Protein AF-A0A2G5T973-F1 (afdb_monomer_lite)

Organism: NCBI:txid1611254

pLDDT: mean 71.09, std 17.94, range [23.23, 93.38]

Sequence (529 aa):
MAFVRFLIMKNALNPNFEFLSKPRFSLKSILISFSCSSLLSSYYFARVKFVELPKKWIPAPYCGYSPNYSTPEFTFLKSDNFFSATSLFEIMVMFDGILKIVPAVLLPILAILLLRELKLAEDSRRKISVARATRNNSKDHTSKLVICMTISSIIAEGPTGVAVFIQGLATNHSGLLSIINDIISILLIFVTLNATTHFIICVGISKQYRNAVRKLLGYEKPTKAFRKIGTEKADPENWYRKTGSEKPDQNTGSGKTDPANWKLENSAPYGYLFTIFDFWTPAIADDARRCRTWFAFLMALLRYLILRSDLNPKLGDISKPKVVLKIMMVPFVISTCMSIFFWGRFIFVEGSLWFPPDGCTNYPSGYSQMTFISKVGYGLYYYSLPLRIFNLVDGILKLIPTLMFPLLTFLLIHELRRTKNSIKMSQGIKQEDSKGDHTTKLVVMMTISFMTAESPFGIIYFMEGVITEPPGFISIIQRSKFLFETFVIINATSHFLVCLLVSSPYRKAVKEMFCKAETQRKQTTVILL

Radius of gyration: 30.43 Å; chains: 1; bounding box: 91×68×93 Å

Foldseek 3Di:
DLVLLLQCLVCVVPPVSVCSVDVVVVVVVVVVVVVVVVVLVVLVVVQKDKDFDPDFDDDDPPQPDDPPDTHTDIDIDGDPDPSSDLLNVLVSLLVQLVVLQVLLVVLVVSLVSSVVSLVVVVVVVVVVDPDDPDDPPLSVLVNVLSVVLSVLSNQQRNQLSVLSNVLSVCVLPLVSNLVSVLSNVVSVVSVVVSVVCNVVSCLQRDPVSLVVLCVLLVDDDDDDDDDDDDDDDDDDDDDDDDDDDDDDDDDDDDDDDDPPPAPVQAHDAHDPSSVVVVLCVVLVVQLVVLLVLVVLLVVLVLLLLCLCCVVPVVSVVCPPPVNVVVVSVVSSVVSNVLSCVVSVQWDWDWDDWRDHDDPSPSDPPPDTDTHIDTDGHPQDDLPDPVVLVSLQVQLVSLVVSLVSLVVSLVSSLVSVVVVVVVCCVVPVDPDDPPLSVLLNVLSVVLSVLSNQLRVVLSVLSNCLSVDPDDVVVNVVSVVVNVVSVVSVVVSVVCVVVSCSNRPSVSSVVSSCVSVVVVVVVVVVVVVVD

Secondary structure (DSSP, 8-state):
-HHHHHHHHHTTT-GGGGGGGSHHHHHHHHHHHHHHHHHHHHHHHHTEEEEE-SS-B---TTS---TT--B--EEEEE-SSGGG-HHHHHHHHHHHHHHHHHHHHHHHHHHHHHHHHHHHHHHHHHHH-SS-----TTTHHHHHHHHHHHHHHHHHHHHHHHHHHHHHH-TT-HHHHHHHHHHHHHHHHHHHHHHHHHHHHHHHH-HHHHHHHHHHTT-----------------------------------------TTSSSS-SPPPPHHHHHHHHHHHHHHHHHHHHHHHHHHHHHHHHHHHHHHTT-HHHHGGGSHHHHHHHHHHHHHHHHHHHHHHHTTEEEEEEEEE---TT-TTS-TT--EEEEEEEE-TTS-TT-HHHHHHHHHHHHHHHHHHHHHHHHHHHHHHHHHHHHHHHHHHH-----THHHHHHHHHHHHHHHHHHHHHHHHHHHHHHHHH---SHHHHHHHHHHHHHHHHHHHHHHHHHHHHHHHH-HHHHHHHHHHHHHHHHHHHHHHHS--

InterPro domains:
  IPR017452 GPCR, rhodopsin-like, 7TM [PS50262] (1-202)
  IPR017452 GPCR, rhodopsin-like, 7TM [PS50262] (293-499)
  IPR019427 7TM GPCR, serpentine receptor class w (Srw) [PF10324] (1-218)
  IPR019427 7TM GPCR, serpentine receptor class w (Srw) [PF10324] (269-515)

Structure (mmCIF, N/CA/C/O backbone):
data_AF-A0A2G5T973-F1
#
_entry.id   AF-A0A2G5T973-F1
#
loop_
_atom_site.group_PDB
_atom_site.id
_atom_site.type_symbol
_atom_site.label_atom_id
_atom_site.label_alt_id
_atom_site.label_comp_id
_atom_site.label_asym_id
_atom_site.label_entity_id
_atom_site.label_seq_id
_atom_site.pdbx_PDB_ins_code
_atom_site.Cartn_x
_atom_site.Cartn_y
_atom_site.Cartn_z
_atom_site.occupancy
_atom_site.B_iso_or_equiv
_atom_site.auth_seq_id
_atom_site.auth_comp_id
_atom_site.auth_asym_id
_atom_site.auth_atom_id
_atom_site.pdbx_PDB_model_num
ATOM 1 N N . MET A 1 1 ? -20.006 -12.637 1.181 1.00 72.06 1 MET A N 1
ATOM 2 C CA . MET A 1 1 ? -20.766 -12.056 2.323 1.00 72.06 1 MET A CA 1
ATOM 3 C C . MET A 1 1 ? -22.192 -11.623 1.973 1.00 72.06 1 MET A C 1
ATOM 5 O O . MET A 1 1 ? -23.101 -12.025 2.691 1.00 72.06 1 MET A O 1
ATOM 9 N N . ALA A 1 2 ? -22.418 -10.818 0.924 1.00 72.00 2 ALA A N 1
ATOM 10 C CA . ALA A 1 2 ? -23.759 -10.327 0.561 1.00 72.00 2 ALA A CA 1
ATOM 11 C C . ALA A 1 2 ? -24.786 -11.459 0.349 1.00 72.00 2 ALA A C 1
ATOM 13 O O . ALA A 1 2 ? -25.870 -11.420 0.922 1.00 72.00 2 ALA A O 1
ATOM 14 N N . PHE A 1 3 ? -24.392 -12.517 -0.365 1.00 79.50 3 PHE A N 1
ATOM 15 C CA . PHE A 1 3 ? -25.224 -13.703 -0.590 1.00 79.50 3 PHE A CA 1
ATOM 16 C C . PHE A 1 3 ? -25.640 -14.411 0.710 1.00 79.50 3 PHE A C 1
ATOM 18 O O . PHE A 1 3 ? -26.813 -14.696 0.918 1.00 79.50 3 PHE A O 1
ATOM 25 N N . VAL A 1 4 ? -24.698 -14.611 1.639 1.00 78.12 4 VAL A N 1
ATOM 26 C CA . VAL A 1 4 ? -24.977 -15.210 2.956 1.00 78.12 4 VAL A CA 1
ATOM 27 C C . VAL A 1 4 ? -25.980 -14.360 3.742 1.00 78.12 4 VAL A C 1
ATOM 29 O O . VAL A 1 4 ? -26.907 -14.902 4.336 1.00 78.12 4 VAL A O 1
ATOM 32 N N . ARG A 1 5 ? -25.848 -13.024 3.710 1.00 72.94 5 ARG A N 1
ATOM 33 C CA . ARG A 1 5 ? -26.819 -12.124 4.357 1.00 72.94 5 ARG A CA 1
ATOM 34 C C . ARG A 1 5 ? -28.207 -12.227 3.734 1.00 72.94 5 ARG A C 1
ATOM 36 O O . ARG A 1 5 ? -29.185 -12.255 4.472 1.00 72.94 5 ARG A O 1
ATOM 43 N N . PHE A 1 6 ? -28.285 -12.299 2.409 1.00 76.56 6 PHE A N 1
ATOM 44 C CA . PHE A 1 6 ? -29.548 -12.493 1.705 1.00 76.56 6 PHE A CA 1
ATOM 45 C C . PHE A 1 6 ? -30.215 -13.819 2.100 1.00 76.56 6 PHE A C 1
ATOM 47 O O . PHE A 1 6 ? -31.383 -13.811 2.477 1.00 76.56 6 PHE A O 1
ATOM 54 N N . LEU A 1 7 ? -29.471 -14.932 2.111 1.00 79.06 7 LEU A N 1
ATOM 55 C CA . LEU A 1 7 ? -29.997 -16.241 2.517 1.00 79.06 7 LEU A CA 1
ATOM 56 C C . LEU A 1 7 ? -30.504 -16.254 3.962 1.00 79.06 7 LEU A C 1
ATOM 58 O O . LEU A 1 7 ? -31.593 -16.762 4.214 1.00 79.06 7 LEU A O 1
ATOM 62 N N . ILE A 1 8 ? -29.749 -15.666 4.895 1.00 77.62 8 ILE A N 1
ATOM 63 C CA . ILE A 1 8 ? -30.169 -15.550 6.301 1.00 77.62 8 ILE A CA 1
ATOM 64 C C . ILE A 1 8 ? -31.478 -14.761 6.410 1.00 77.62 8 ILE A C 1
ATOM 66 O O . ILE A 1 8 ? -32.351 -15.131 7.188 1.00 77.62 8 ILE A O 1
ATOM 70 N N . MET A 1 9 ? -31.626 -13.675 5.647 1.00 73.06 9 MET A N 1
ATOM 71 C CA . MET A 1 9 ? -32.834 -12.852 5.684 1.00 73.06 9 MET A CA 1
ATOM 72 C C . MET A 1 9 ? -34.043 -13.543 5.055 1.00 73.06 9 MET A C 1
ATOM 74 O O . MET A 1 9 ? -35.110 -13.553 5.663 1.00 73.06 9 MET A O 1
ATOM 78 N N . LYS A 1 10 ? -33.870 -14.137 3.871 1.00 78.00 10 LYS A N 1
ATOM 79 C CA . LYS A 1 10 ? -34.942 -14.827 3.146 1.00 78.00 10 LYS A CA 1
ATOM 80 C C . LYS A 1 10 ? -35.454 -16.049 3.913 1.00 78.00 10 LYS A C 1
ATOM 82 O O . LYS A 1 10 ? -36.650 -16.307 3.935 1.00 78.00 10 LYS A O 1
ATOM 87 N N . ASN A 1 11 ? -34.551 -16.775 4.572 1.00 81.69 11 ASN A N 1
ATOM 88 C CA . ASN A 1 11 ? -34.856 -18.022 5.273 1.00 81.69 11 ASN A CA 1
ATOM 89 C C . ASN A 1 11 ? -34.808 -17.870 6.799 1.00 81.69 11 ASN A C 1
ATOM 91 O O . ASN A 1 11 ? -34.518 -18.834 7.501 1.00 81.69 11 ASN A O 1
ATOM 95 N N . ALA A 1 12 ? -35.101 -16.678 7.329 1.00 71.19 12 ALA A N 1
ATOM 96 C CA . ALA A 1 12 ? -34.971 -16.380 8.758 1.00 71.19 12 ALA A CA 1
ATOM 97 C C . ALA A 1 12 ? -35.806 -17.296 9.679 1.00 71.19 12 ALA A C 1
ATOM 99 O O . ALA A 1 12 ? -35.484 -17.427 10.855 1.00 71.19 12 ALA A O 1
ATOM 100 N N . LEU A 1 13 ? -36.865 -17.922 9.152 1.00 73.50 13 LEU A N 1
ATOM 101 C CA . LEU A 1 13 ? -37.746 -18.847 9.876 1.00 73.50 13 LEU A CA 1
ATOM 102 C C . LEU A 1 13 ? -37.374 -20.327 9.688 1.00 73.50 13 LEU A C 1
ATOM 104 O O . LEU A 1 13 ? -38.008 -21.193 10.282 1.00 73.50 13 LEU A O 1
ATOM 108 N N . ASN A 1 14 ? -36.373 -20.633 8.859 1.00 78.00 14 ASN A N 1
ATOM 109 C CA . ASN A 1 14 ? -35.976 -22.004 8.565 1.00 78.00 14 ASN A CA 1
ATOM 110 C C . ASN A 1 14 ? -34.725 -22.386 9.386 1.00 78.00 14 ASN A C 1
ATOM 112 O O . ASN A 1 14 ? -33.639 -21.861 9.110 1.00 78.00 14 ASN A O 1
ATOM 116 N N . PRO A 1 15 ? -34.831 -23.322 10.352 1.00 76.56 15 PRO A N 1
ATOM 117 C CA . PRO A 1 15 ? -33.714 -23.707 11.218 1.00 76.56 15 PRO A CA 1
ATOM 118 C C . PRO A 1 15 ? -32.537 -24.309 10.437 1.00 76.56 15 PRO A C 1
ATOM 120 O O . PRO A 1 15 ? -31.385 -24.176 10.853 1.00 76.56 15 PRO A O 1
ATOM 123 N N . ASN A 1 16 ? -32.782 -24.866 9.244 1.00 79.88 16 ASN A N 1
ATOM 124 C CA . ASN A 1 16 ? -31.729 -25.404 8.381 1.00 79.88 16 ASN A CA 1
ATOM 125 C C . ASN A 1 16 ? -30.742 -24.333 7.895 1.00 79.88 16 ASN A C 1
ATOM 127 O O . ASN A 1 16 ? -29.655 -24.686 7.456 1.00 79.88 16 ASN A O 1
ATOM 131 N N . PHE A 1 17 ? -31.075 -23.039 7.973 1.00 79.31 17 PHE A N 1
ATOM 132 C CA . PHE A 1 17 ? -30.198 -21.936 7.555 1.00 79.31 17 PHE A CA 1
ATOM 133 C C . PHE A 1 17 ? -29.512 -21.224 8.730 1.00 79.31 17 PHE A C 1
ATOM 135 O O . PHE A 1 17 ? -28.670 -20.348 8.516 1.00 79.31 17 PHE A O 1
ATOM 142 N N . GLU A 1 18 ? -29.795 -21.618 9.976 1.00 76.12 18 GLU A N 1
ATOM 143 C CA . GLU A 1 18 ? -29.242 -20.971 11.171 1.00 76.12 18 GLU A CA 1
ATOM 144 C C . GLU A 1 18 ? -27.711 -21.107 11.250 1.00 76.12 18 GLU A C 1
ATOM 146 O O . GLU A 1 18 ? -27.014 -20.197 11.714 1.00 76.12 18 GLU A O 1
ATOM 151 N N . PHE A 1 19 ? -27.151 -22.202 10.718 1.00 82.12 19 PHE A N 1
ATOM 152 C CA . PHE A 1 19 ? -25.704 -22.435 10.695 1.00 82.12 19 PHE A CA 1
ATOM 153 C C . PHE A 1 19 ? -24.920 -21.340 9.951 1.00 82.12 19 PHE A C 1
ATOM 155 O O . PHE A 1 19 ? -23.769 -21.085 10.309 1.00 82.12 19 PHE A O 1
ATOM 162 N N . LEU A 1 20 ? -25.535 -20.656 8.973 1.00 78.31 20 LEU A N 1
ATOM 163 C CA . LEU A 1 20 ? -24.913 -19.566 8.209 1.00 78.31 20 LEU A CA 1
ATOM 164 C C . LEU A 1 20 ? -24.555 -18.358 9.083 1.00 78.31 20 LEU A C 1
ATOM 166 O O . LEU A 1 20 ? -23.662 -17.582 8.739 1.00 78.31 20 LEU A O 1
ATOM 170 N N . SER A 1 21 ? -25.236 -18.197 10.219 1.00 75.25 21 SER A N 1
ATOM 171 C CA . SER A 1 21 ? -24.974 -17.128 11.186 1.00 75.25 21 SER A CA 1
ATOM 172 C C . SER A 1 21 ? -23.859 -17.470 12.187 1.00 75.25 21 SER A C 1
ATOM 174 O O . SER A 1 21 ? -23.396 -16.591 12.919 1.00 75.25 21 SER A O 1
ATOM 176 N N . LYS A 1 22 ? -23.389 -18.729 12.220 1.00 78.06 22 LYS A N 1
ATOM 177 C CA . LYS A 1 22 ? -22.391 -19.198 13.192 1.00 78.06 22 LYS A CA 1
ATOM 178 C C . LYS A 1 22 ? -20.966 -18.767 12.791 1.00 78.06 22 LYS A C 1
ATOM 180 O O . LYS A 1 22 ? -20.571 -18.956 11.638 1.00 78.06 22 LYS A O 1
ATOM 185 N N . PRO A 1 23 ? -20.118 -18.309 13.740 1.00 75.12 23 PRO A N 1
ATOM 186 C CA . PRO A 1 23 ? -18.736 -17.895 13.454 1.00 75.12 23 PRO A CA 1
ATOM 187 C C . PRO A 1 23 ? -17.882 -18.981 12.787 1.00 75.12 23 PRO A C 1
ATOM 189 O O . PRO A 1 23 ? -17.066 -18.680 11.921 1.00 75.12 23 PRO A O 1
ATOM 192 N N . ARG A 1 24 ? -18.106 -20.256 13.144 1.00 74.44 24 ARG A N 1
ATOM 193 C CA . ARG A 1 24 ? -17.406 -21.406 12.547 1.00 74.44 24 ARG A CA 1
ATOM 194 C C . ARG A 1 24 ? -17.622 -21.494 11.033 1.00 74.44 24 ARG A C 1
ATOM 196 O O . ARG A 1 24 ? -16.670 -21.769 10.312 1.00 74.44 24 ARG A O 1
ATOM 203 N N . PHE A 1 25 ? -18.841 -21.237 10.551 1.00 84.31 25 PHE A N 1
ATOM 204 C CA . PHE A 1 25 ? -19.131 -21.218 9.115 1.00 84.31 25 PHE A CA 1
ATOM 205 C C . PHE A 1 25 ? -18.386 -20.071 8.424 1.00 84.31 25 PHE A C 1
ATOM 207 O O . PHE A 1 25 ? -17.732 -20.288 7.407 1.00 84.31 25 PHE A O 1
ATOM 214 N N . SER A 1 26 ? -18.404 -18.875 9.024 1.00 75.12 26 SER A N 1
ATOM 215 C CA . SER A 1 26 ? -17.679 -17.716 8.492 1.00 75.12 26 SER A CA 1
ATOM 216 C C . SER A 1 26 ? -16.173 -17.969 8.391 1.00 75.12 26 SER A C 1
ATOM 218 O O . SER A 1 26 ? -15.580 -17.642 7.369 1.00 75.12 26 SER A O 1
ATOM 220 N N . LEU A 1 27 ? -15.552 -18.562 9.416 1.00 78.12 27 LEU A N 1
ATOM 221 C CA . LEU A 1 27 ? -14.122 -18.887 9.401 1.00 78.12 27 LEU A CA 1
ATOM 222 C C . LEU A 1 27 ? -13.782 -19.921 8.324 1.00 78.12 27 LEU A C 1
ATOM 224 O O . LEU A 1 27 ? -12.837 -19.712 7.568 1.00 78.12 27 LEU A O 1
ATOM 228 N N . LYS A 1 28 ? -14.580 -20.991 8.201 1.00 84.56 28 LYS A N 1
ATOM 229 C CA . LYS A 1 28 ? -14.411 -21.985 7.129 1.00 84.56 28 LYS A CA 1
ATOM 230 C C . LYS A 1 28 ? -14.536 -21.345 5.746 1.00 84.56 28 LYS A C 1
ATOM 232 O O . LYS A 1 28 ? -13.698 -21.591 4.891 1.00 84.56 28 LYS A O 1
ATOM 237 N N . SER A 1 29 ? -15.538 -20.488 5.540 1.00 84.44 29 SER A N 1
ATOM 238 C CA . SER A 1 29 ? -15.727 -19.779 4.270 1.00 84.44 29 SER A CA 1
ATOM 239 C C . SER A 1 29 ? -14.552 -18.856 3.942 1.00 84.44 29 SER A C 1
ATOM 241 O O . SER A 1 29 ? -14.116 -18.850 2.797 1.00 84.44 29 SER A O 1
ATOM 243 N N . ILE A 1 30 ? -14.028 -18.106 4.919 1.00 84.69 30 ILE A N 1
ATOM 244 C CA . ILE A 1 30 ? -12.854 -17.240 4.720 1.00 84.69 30 ILE A CA 1
ATOM 245 C C . ILE A 1 30 ? -11.632 -18.079 4.348 1.00 84.69 30 ILE A C 1
ATOM 247 O O . ILE A 1 30 ? -10.941 -17.736 3.394 1.00 84.69 30 ILE A O 1
ATOM 251 N N . LEU A 1 31 ? -11.391 -19.183 5.061 1.00 84.44 31 LEU A N 1
ATOM 252 C CA . LEU A 1 31 ? -10.266 -20.074 4.788 1.00 84.44 31 LEU A CA 1
ATOM 253 C C . LEU A 1 31 ? -10.352 -20.658 3.373 1.00 84.44 31 LEU A C 1
ATOM 255 O O . LEU A 1 31 ? -9.383 -20.580 2.631 1.00 84.44 31 LEU A O 1
ATOM 259 N N . ILE A 1 32 ? -11.525 -21.154 2.967 1.00 88.38 32 ILE A N 1
ATOM 260 C CA . ILE A 1 32 ? -11.749 -21.698 1.618 1.00 88.38 32 ILE A CA 1
ATOM 261 C C . ILE A 1 32 ? -11.513 -20.627 0.546 1.00 88.38 32 ILE A C 1
ATOM 263 O O . ILE A 1 32 ? -10.818 -20.886 -0.436 1.00 88.38 32 ILE A O 1
ATOM 267 N N . SER A 1 33 ? -12.055 -19.417 0.727 1.00 84.00 33 SER A N 1
ATOM 268 C CA . SER A 1 33 ? -11.850 -18.314 -0.219 1.00 84.00 33 SER A CA 1
ATOM 269 C C . SER A 1 33 ? -10.382 -17.888 -0.303 1.00 84.00 33 SER A C 1
ATOM 271 O O . SER A 1 33 ? -9.881 -17.647 -1.399 1.00 84.00 33 SER A O 1
ATOM 273 N N . PHE A 1 34 ? -9.678 -17.834 0.830 1.00 84.88 34 PHE A N 1
ATOM 274 C CA . PHE A 1 34 ? -8.251 -17.524 0.873 1.00 84.88 34 PHE A CA 1
ATOM 275 C C . PHE A 1 34 ? -7.406 -18.604 0.188 1.00 84.88 34 PHE A C 1
ATOM 277 O O . PHE A 1 34 ? -6.502 -18.272 -0.577 1.00 84.88 34 PHE A O 1
ATOM 284 N N . SER A 1 35 ? -7.729 -19.882 0.403 1.00 84.88 35 SER A N 1
ATOM 285 C CA . SER A 1 35 ? -7.075 -21.002 -0.274 1.00 84.88 35 SER A CA 1
ATOM 286 C C . SER A 1 35 ? -7.316 -20.967 -1.783 1.00 84.88 35 SER A C 1
ATOM 288 O O . SER A 1 35 ? -6.356 -21.080 -2.534 1.00 84.88 35 SER A O 1
ATOM 290 N N . CYS A 1 36 ? -8.551 -20.734 -2.244 1.00 85.50 36 CYS A N 1
ATOM 291 C CA . CYS A 1 36 ? -8.838 -20.589 -3.679 1.00 85.50 36 CYS A CA 1
ATOM 292 C C . CYS A 1 36 ? -8.077 -19.412 -4.303 1.00 85.50 36 CYS A C 1
ATOM 294 O O . CYS A 1 36 ? -7.487 -19.566 -5.367 1.00 85.50 36 CYS A O 1
ATOM 296 N N . SER A 1 37 ? -8.047 -18.257 -3.628 1.00 86.06 37 SER A N 1
ATOM 297 C CA . SER A 1 37 ? -7.305 -17.078 -4.093 1.00 86.06 37 SER A CA 1
ATOM 298 C C . SER A 1 37 ? -5.797 -17.344 -4.165 1.00 86.06 37 SER A C 1
ATOM 300 O O . SER A 1 37 ? -5.155 -17.057 -5.173 1.00 86.06 37 SER A O 1
ATOM 302 N N . SER A 1 38 ? -5.237 -17.978 -3.131 1.00 83.88 38 SER A N 1
ATOM 303 C CA . SER A 1 38 ? -3.822 -18.367 -3.094 1.00 83.88 38 SER A CA 1
ATOM 304 C C . SER A 1 38 ? -3.473 -19.368 -4.196 1.00 83.88 38 SER A C 1
ATOM 306 O O . SER A 1 38 ? -2.429 -19.238 -4.827 1.00 83.88 38 SER A O 1
ATOM 308 N N . LEU A 1 39 ? -4.350 -20.340 -4.470 1.00 83.88 39 LEU A N 1
ATOM 309 C CA . LEU A 1 39 ? -4.168 -21.302 -5.560 1.00 83.88 39 LEU A CA 1
ATOM 310 C C . LEU A 1 39 ? -4.202 -20.613 -6.929 1.00 83.88 39 LEU A C 1
ATOM 312 O O . LEU A 1 39 ? -3.321 -20.862 -7.750 1.00 83.88 39 LEU A O 1
ATOM 316 N N . LEU A 1 40 ? -5.146 -19.696 -7.158 1.00 82.81 40 LEU A N 1
ATOM 317 C CA . LEU A 1 40 ? -5.195 -18.910 -8.394 1.00 82.81 40 LEU A CA 1
ATOM 318 C C . LEU A 1 40 ? -3.941 -18.038 -8.555 1.00 82.81 40 LEU A C 1
ATOM 320 O O . LEU A 1 40 ? -3.381 -17.949 -9.642 1.00 82.81 40 LEU A O 1
ATOM 324 N N . SER A 1 41 ? -3.446 -17.446 -7.466 1.00 83.31 41 SER A N 1
ATOM 325 C CA . SER A 1 41 ? -2.194 -16.686 -7.480 1.00 83.31 41 SER A CA 1
ATOM 326 C C . SER A 1 41 ? -0.981 -17.581 -7.761 1.00 83.31 41 SER A C 1
ATOM 328 O O . SER A 1 41 ? -0.109 -17.204 -8.540 1.00 83.31 41 SER A O 1
ATOM 330 N N . SER A 1 42 ? -0.952 -18.800 -7.210 1.00 81.56 42 SER A N 1
ATOM 331 C CA . SER A 1 42 ? 0.147 -19.756 -7.409 1.00 81.56 42 SER A CA 1
ATOM 332 C C . SER A 1 42 ? 0.369 -20.129 -8.878 1.00 81.56 42 SER A C 1
ATOM 334 O O . SER A 1 42 ? 1.509 -20.366 -9.275 1.00 81.56 42 SER A O 1
ATOM 336 N N . TYR A 1 43 ? -0.677 -20.087 -9.711 1.00 81.81 43 TYR A N 1
ATOM 337 C CA . TYR A 1 43 ? -0.571 -20.276 -11.160 1.00 81.81 43 TYR A CA 1
ATOM 338 C C . TYR A 1 43 ? 0.395 -19.272 -11.813 1.00 81.81 43 TYR A C 1
ATOM 340 O O . TYR A 1 43 ? 1.235 -19.654 -12.632 1.00 81.81 43 TYR A O 1
ATOM 348 N N . TYR A 1 44 ? 0.331 -17.998 -11.408 1.00 76.00 44 TYR A N 1
ATOM 349 C CA . TYR A 1 44 ? 1.212 -16.949 -11.929 1.00 76.00 44 TYR A CA 1
ATOM 350 C C . TYR A 1 44 ? 2.685 -17.180 -11.578 1.00 76.00 44 TYR A C 1
ATOM 352 O O . TYR A 1 44 ? 3.556 -16.730 -12.318 1.00 76.00 44 TYR A O 1
ATOM 360 N N . PHE A 1 45 ? 2.965 -17.921 -10.504 1.00 75.31 45 PHE A N 1
ATOM 361 C CA . PHE A 1 45 ? 4.319 -18.341 -10.147 1.00 75.31 45 PHE A CA 1
ATOM 362 C C . PHE A 1 45 ? 4.722 -19.638 -10.865 1.00 75.31 45 PHE A C 1
ATOM 364 O O . PHE A 1 45 ? 5.825 -19.730 -11.393 1.00 75.31 45 PHE A O 1
ATOM 371 N N . ALA A 1 46 ? 3.819 -20.619 -10.960 1.00 78.31 46 ALA A N 1
ATOM 372 C CA . ALA A 1 46 ? 4.084 -21.931 -11.561 1.00 78.31 46 ALA A CA 1
ATOM 373 C C . ALA A 1 46 ? 4.349 -21.888 -13.079 1.00 78.31 46 ALA A C 1
ATOM 375 O O . ALA A 1 46 ? 4.977 -22.793 -13.632 1.00 78.31 46 ALA A O 1
ATOM 376 N N . ARG A 1 47 ? 3.884 -20.841 -13.772 1.00 74.81 47 ARG A N 1
ATOM 377 C CA . ARG A 1 47 ? 4.128 -20.645 -15.214 1.00 74.81 47 ARG A CA 1
ATOM 378 C C . ARG A 1 47 ? 5.562 -20.230 -15.550 1.00 74.81 47 ARG A C 1
ATOM 380 O O . ARG A 1 47 ? 5.913 -20.186 -16.730 1.00 74.81 47 ARG A O 1
ATOM 387 N N . VAL A 1 48 ? 6.357 -19.874 -14.546 1.00 76.75 48 VAL A N 1
ATOM 388 C CA . VAL A 1 48 ? 7.700 -19.329 -14.708 1.00 76.75 48 VAL A CA 1
ATOM 389 C C . VAL A 1 48 ? 8.725 -20.375 -14.273 1.00 76.75 48 VAL A C 1
ATOM 391 O O . VAL A 1 48 ? 8.596 -20.971 -13.207 1.00 76.75 48 VAL A O 1
ATOM 394 N N . LYS A 1 49 ? 9.749 -20.606 -15.098 1.00 79.12 49 LYS A N 1
ATOM 395 C CA . LYS A 1 49 ? 10.923 -21.411 -14.745 1.00 79.12 49 LYS A CA 1
ATOM 396 C C . LYS A 1 49 ? 12.123 -20.494 -14.538 1.00 79.12 49 LYS A C 1
ATOM 398 O O . LYS A 1 49 ? 12.375 -19.611 -15.355 1.00 79.12 49 LYS A O 1
ATOM 403 N N . PHE A 1 50 ? 12.867 -20.721 -13.463 1.00 78.88 50 PHE A N 1
ATOM 404 C CA . PHE A 1 50 ? 14.188 -20.125 -13.294 1.00 78.88 50 PHE A CA 1
ATOM 405 C C . PHE A 1 50 ? 15.179 -20.947 -14.106 1.00 78.88 50 PHE A C 1
ATOM 407 O O . PHE A 1 50 ? 15.253 -22.165 -13.939 1.00 78.88 50 PHE A O 1
ATOM 414 N N . VAL A 1 51 ? 15.888 -20.292 -15.018 1.00 79.00 51 VAL A N 1
ATOM 415 C CA . VAL A 1 51 ? 16.838 -20.947 -15.918 1.00 79.00 51 VAL A CA 1
ATOM 416 C C . VAL A 1 51 ? 18.161 -20.211 -15.841 1.00 79.00 51 VAL A C 1
ATOM 418 O O . VAL A 1 51 ? 18.198 -18.980 -15.847 1.00 79.00 51 VAL A O 1
ATOM 421 N N . GLU A 1 52 ? 19.238 -20.984 -15.749 1.00 80.81 52 GLU A N 1
ATOM 422 C CA . GLU A 1 52 ? 20.597 -20.479 -15.902 1.00 80.81 52 GLU A CA 1
ATOM 423 C C . GLU A 1 52 ? 20.836 -20.138 -17.376 1.00 80.81 52 GLU A C 1
ATOM 425 O O . GLU A 1 52 ? 20.598 -20.958 -18.266 1.00 80.81 52 GLU A O 1
ATOM 430 N N . LEU A 1 53 ? 21.269 -18.912 -17.647 1.00 74.69 53 LEU A N 1
ATOM 431 C CA . LEU A 1 53 ? 21.624 -18.474 -18.986 1.00 74.69 53 LEU A CA 1
ATOM 432 C C . LEU A 1 53 ? 22.867 -19.239 -19.469 1.00 74.69 53 LEU A C 1
ATOM 434 O O . LEU A 1 53 ? 23.828 -19.398 -18.716 1.00 74.69 53 LEU A O 1
ATOM 438 N N . PRO A 1 54 ? 22.893 -19.676 -20.742 1.00 71.44 54 PRO A N 1
ATOM 439 C CA . PRO A 1 54 ? 23.998 -20.470 -21.280 1.00 71.44 54 PRO A CA 1
ATOM 440 C C . PRO A 1 54 ? 25.315 -19.687 -21.315 1.00 71.44 54 PRO A C 1
ATOM 442 O O . PRO A 1 54 ? 26.396 -20.262 -21.187 1.00 71.44 54 PRO A O 1
ATOM 445 N N . LYS A 1 55 ? 25.235 -18.359 -21.461 1.00 76.56 55 LYS A N 1
ATOM 446 C CA . LYS A 1 55 ? 26.377 -17.475 -21.254 1.00 76.56 55 LYS A CA 1
ATOM 447 C C . LYS A 1 55 ? 26.462 -17.148 -19.772 1.00 76.56 55 LYS A C 1
ATOM 449 O O . LYS A 1 55 ? 25.627 -16.414 -19.250 1.00 76.56 55 LYS A O 1
ATOM 454 N N . LYS A 1 56 ? 27.502 -17.662 -19.117 1.00 78.25 56 LYS A N 1
ATOM 455 C CA . LYS A 1 56 ? 27.889 -17.166 -17.799 1.00 78.25 56 LYS A CA 1
ATOM 456 C C . LYS A 1 56 ? 28.227 -15.688 -17.919 1.00 78.25 56 LYS A C 1
ATOM 458 O O . LYS A 1 56 ? 28.840 -15.265 -18.902 1.00 78.25 56 LYS A O 1
ATOM 463 N N . TRP A 1 57 ? 27.853 -14.920 -16.909 1.00 78.06 57 TRP A N 1
ATOM 464 C CA . TRP A 1 57 ? 28.283 -13.539 -16.820 1.00 78.06 57 TRP A CA 1
ATOM 465 C C . TRP A 1 57 ? 29.803 -13.520 -16.640 1.00 78.06 57 TRP A C 1
ATOM 467 O O . TRP A 1 57 ? 30.336 -14.129 -15.705 1.00 78.06 57 TRP A O 1
ATOM 477 N N . ILE A 1 58 ? 30.487 -12.860 -17.573 1.00 74.56 58 ILE A N 1
ATOM 478 C CA . ILE A 1 58 ? 31.929 -12.626 -17.533 1.00 74.56 58 ILE A CA 1
ATOM 479 C C . ILE A 1 58 ? 32.116 -11.133 -17.253 1.00 74.56 58 ILE A C 1
ATOM 481 O O . ILE A 1 58 ? 31.538 -10.306 -17.966 1.00 74.56 58 ILE A O 1
ATOM 485 N N . PRO A 1 59 ? 32.886 -10.768 -16.217 1.00 71.31 59 PRO A N 1
ATOM 486 C CA . PRO A 1 59 ? 33.164 -9.373 -15.920 1.00 71.31 59 PRO A CA 1
ATOM 487 C C . PRO A 1 59 ? 33.938 -8.725 -17.071 1.00 71.31 59 PRO A C 1
ATOM 489 O O . PRO A 1 59 ? 34.755 -9.366 -17.733 1.00 71.31 59 PRO A O 1
ATOM 492 N N . ALA A 1 60 ? 33.714 -7.432 -17.296 1.00 70.69 60 ALA A N 1
ATOM 493 C CA . ALA A 1 60 ? 34.480 -6.696 -18.293 1.00 70.69 60 ALA A CA 1
ATOM 494 C C . ALA A 1 60 ? 35.987 -6.683 -17.934 1.00 70.69 60 ALA A C 1
ATOM 496 O O . ALA A 1 60 ? 36.329 -6.747 -16.748 1.00 70.69 60 ALA A O 1
ATOM 497 N N . PRO A 1 61 ? 36.901 -6.552 -18.919 1.00 65.94 61 PRO A N 1
ATOM 498 C CA . PRO A 1 61 ? 38.346 -6.725 -18.703 1.00 65.94 61 PRO A CA 1
ATOM 499 C C . PRO A 1 61 ? 38.944 -5.789 -17.643 1.00 65.94 61 PRO A C 1
ATOM 501 O O . PRO A 1 61 ? 39.945 -6.107 -17.012 1.00 65.94 61 PRO A O 1
ATOM 504 N N . TYR A 1 62 ? 38.314 -4.636 -17.424 1.00 72.50 62 TYR A N 1
ATOM 505 C CA . TYR A 1 62 ? 38.740 -3.613 -16.471 1.00 72.50 62 TYR A CA 1
ATOM 506 C C . TYR A 1 62 ? 38.220 -3.833 -15.038 1.00 72.50 62 TYR A C 1
ATOM 508 O O . TYR A 1 62 ? 38.506 -3.028 -14.158 1.00 72.50 62 TYR A O 1
ATOM 516 N N . CYS A 1 63 ? 37.445 -4.889 -14.770 1.00 65.44 63 CYS A N 1
ATOM 517 C CA . CYS A 1 63 ? 36.799 -5.100 -13.469 1.00 65.44 63 CYS A CA 1
ATOM 518 C C . CYS A 1 63 ? 37.688 -5.786 -12.407 1.00 65.44 63 CYS A C 1
ATOM 520 O O . CYS A 1 63 ? 37.198 -6.055 -11.314 1.00 65.44 63 CYS A O 1
ATOM 522 N N . GLY A 1 64 ? 38.965 -6.080 -12.693 1.00 68.56 64 GLY A N 1
ATOM 523 C CA . GLY A 1 64 ? 39.935 -6.585 -11.701 1.00 68.56 64 GLY A CA 1
ATOM 524 C C . GLY A 1 64 ? 39.691 -8.013 -11.184 1.00 68.56 64 GLY A C 1
ATOM 525 O O . GLY A 1 64 ? 40.311 -8.428 -10.208 1.00 68.56 64 GLY A O 1
ATOM 526 N N . TYR A 1 65 ? 38.791 -8.769 -11.814 1.00 74.50 65 TYR A N 1
ATOM 527 C CA . TYR A 1 65 ? 38.559 -10.182 -11.506 1.00 74.50 65 TYR A CA 1
ATOM 528 C C . TYR A 1 65 ? 39.650 -11.073 -12.121 1.00 74.50 65 TYR A C 1
ATOM 530 O O . TYR A 1 65 ? 40.319 -10.688 -13.078 1.00 74.50 65 TYR A O 1
ATOM 538 N N . SER A 1 66 ? 39.806 -12.291 -11.587 1.00 76.69 66 SER A N 1
ATOM 539 C CA . SER A 1 66 ? 40.672 -13.313 -12.194 1.00 76.69 66 SER A CA 1
ATOM 540 C C . SER A 1 66 ? 40.273 -13.561 -13.662 1.00 76.69 66 SER A C 1
ATOM 542 O O . SER A 1 66 ? 39.071 -13.582 -13.941 1.00 76.69 66 SER A O 1
ATOM 544 N N . PRO A 1 67 ? 41.228 -13.814 -14.585 1.00 72.56 67 PRO A N 1
ATOM 545 C CA . PRO A 1 67 ? 40.956 -14.005 -16.018 1.00 72.56 67 PRO A CA 1
ATOM 546 C C . PRO A 1 67 ? 39.902 -15.075 -16.340 1.00 72.56 67 PRO A C 1
ATOM 548 O O . PRO A 1 67 ? 39.270 -15.018 -17.388 1.00 72.56 67 PRO A O 1
ATOM 551 N N . ASN A 1 68 ? 39.689 -16.029 -15.426 1.00 80.12 68 ASN A N 1
ATOM 552 C CA . ASN A 1 68 ? 38.751 -17.145 -15.584 1.00 80.12 68 ASN A CA 1
ATOM 553 C C . ASN A 1 68 ? 37.502 -17.031 -14.688 1.00 80.12 68 ASN A C 1
ATOM 555 O O . ASN A 1 68 ? 36.770 -18.009 -14.514 1.00 80.12 68 ASN A O 1
ATOM 559 N N . TYR A 1 69 ? 37.260 -15.873 -14.069 1.00 78.12 69 TYR A N 1
ATOM 560 C CA . TYR A 1 69 ? 36.088 -15.680 -13.221 1.00 78.12 69 TYR A CA 1
ATOM 561 C C . TYR A 1 69 ? 34.813 -15.598 -14.068 1.00 78.12 69 TYR A C 1
ATOM 563 O O . TYR A 1 69 ? 34.696 -14.767 -14.965 1.00 78.12 69 TYR A O 1
ATOM 571 N N . SER A 1 70 ? 33.834 -16.445 -13.758 1.00 79.56 70 SER A N 1
ATOM 572 C CA . SER A 1 70 ? 32.509 -16.407 -14.374 1.00 79.56 70 SER A CA 1
ATOM 573 C C . SER A 1 70 ? 31.449 -16.810 -13.356 1.00 79.56 70 SER A C 1
ATOM 575 O O . SER A 1 70 ? 31.700 -17.660 -12.498 1.00 79.56 70 SER A O 1
ATOM 577 N N . THR A 1 71 ? 30.264 -16.208 -13.441 1.00 80.25 71 THR A N 1
ATOM 578 C CA . THR A 1 71 ? 29.136 -16.548 -12.563 1.00 80.25 71 THR A CA 1
ATOM 579 C C . THR A 1 71 ? 27.911 -16.943 -13.374 1.00 80.25 71 THR A C 1
ATOM 581 O O . THR A 1 71 ? 27.656 -16.326 -14.411 1.00 80.25 71 THR A O 1
ATOM 584 N N . PRO A 1 72 ? 27.131 -17.935 -12.913 1.00 82.12 72 PRO A N 1
ATOM 585 C CA . PRO A 1 72 ? 25.858 -18.257 -13.538 1.00 82.12 72 PRO A CA 1
ATOM 586 C C . PRO A 1 72 ? 24.919 -17.053 -13.422 1.00 82.12 72 PRO A C 1
ATOM 588 O O . PRO A 1 72 ? 24.759 -16.477 -12.343 1.00 82.12 72 PRO A O 1
ATOM 591 N N . GLU A 1 73 ? 24.318 -16.658 -14.539 1.00 75.00 73 GLU A N 1
ATOM 592 C CA . GLU A 1 73 ? 23.273 -15.640 -14.561 1.00 75.00 73 GLU A CA 1
ATOM 593 C C . GLU A 1 73 ? 21.924 -16.339 -14.694 1.00 75.00 73 GLU A C 1
ATOM 595 O O . GLU A 1 73 ? 21.785 -17.279 -15.471 1.00 75.00 73 GLU A O 1
ATOM 600 N N . PHE A 1 74 ? 20.931 -15.911 -13.919 1.00 77.12 74 PHE A N 1
ATOM 601 C CA . PHE A 1 74 ? 19.609 -16.526 -13.929 1.00 77.12 74 PHE A CA 1
ATOM 602 C C . PHE A 1 74 ? 18.600 -15.554 -14.509 1.00 77.12 74 PHE A C 1
ATOM 604 O O . PHE A 1 74 ? 18.520 -14.400 -14.089 1.00 77.12 74 PHE A O 1
ATOM 611 N N . THR A 1 75 ? 17.786 -16.053 -15.427 1.00 72.69 75 THR A N 1
ATOM 612 C CA . THR A 1 75 ? 16.591 -15.355 -15.882 1.00 72.69 75 THR A CA 1
ATOM 613 C C . THR A 1 75 ? 15.364 -16.199 -15.581 1.00 72.69 75 THR A C 1
ATOM 615 O O . THR A 1 75 ? 15.442 -17.388 -15.253 1.00 72.69 75 THR A O 1
ATOM 618 N N . PHE A 1 76 ? 14.208 -15.567 -15.672 1.00 73.56 76 PHE A N 1
ATOM 619 C CA . PHE A 1 76 ? 12.939 -16.244 -15.566 1.00 73.56 76 PHE A CA 1
ATOM 620 C C . PHE A 1 76 ? 12.340 -16.368 -16.966 1.00 73.56 76 PHE A C 1
ATOM 622 O O . PHE A 1 76 ? 12.122 -15.383 -17.666 1.00 73.56 76 PHE A O 1
ATOM 629 N N . LEU A 1 77 ? 12.101 -17.601 -17.398 1.00 66.56 77 LEU A N 1
ATOM 630 C CA . LEU A 1 77 ? 11.466 -17.880 -18.678 1.00 66.56 77 LEU A CA 1
ATOM 631 C C . LEU A 1 77 ? 10.052 -18.376 -18.439 1.00 66.56 77 LEU A C 1
ATOM 633 O O . LEU A 1 77 ? 9.748 -19.015 -17.429 1.00 66.56 77 LEU A O 1
ATOM 637 N N . LYS A 1 78 ? 9.183 -18.129 -19.415 1.00 68.44 78 LYS A N 1
ATOM 638 C CA . LYS A 1 78 ? 7.939 -18.881 -19.521 1.00 68.44 78 LYS A CA 1
ATOM 639 C C . LYS A 1 78 ? 8.322 -20.365 -19.585 1.00 68.44 78 LYS A C 1
ATOM 641 O O . LYS A 1 78 ? 9.175 -20.748 -20.384 1.00 68.44 78 LYS A O 1
ATOM 646 N N . SER A 1 79 ? 7.781 -21.164 -18.669 1.00 67.25 79 SER A N 1
ATOM 647 C CA . SER A 1 79 ? 7.988 -22.613 -18.684 1.00 67.25 79 SER A CA 1
ATOM 648 C C . SER A 1 79 ? 7.448 -23.199 -19.995 1.00 67.25 79 SER A C 1
ATOM 650 O O . SER A 1 79 ? 6.714 -22.513 -20.694 1.00 67.25 79 SER A O 1
ATOM 652 N N . ASP A 1 80 ? 7.826 -24.426 -20.346 1.00 67.25 80 ASP A N 1
ATOM 653 C CA . ASP A 1 80 ? 7.199 -25.175 -21.453 1.00 67.25 80 ASP A CA 1
ATOM 654 C C . ASP A 1 80 ? 6.141 -26.158 -20.919 1.00 67.25 80 ASP A C 1
ATOM 656 O O . ASP A 1 80 ? 5.484 -26.877 -21.666 1.00 67.25 80 ASP A O 1
ATOM 660 N N . ASN A 1 81 ? 5.954 -26.184 -19.595 1.00 67.62 81 ASN A N 1
ATOM 661 C CA . ASN A 1 81 ? 4.995 -27.047 -18.915 1.00 67.62 81 ASN A CA 1
ATOM 662 C C . ASN A 1 81 ? 3.561 -26.680 -19.297 1.00 67.62 81 ASN A C 1
ATOM 664 O O . ASN A 1 81 ? 3.280 -25.523 -19.593 1.00 67.62 81 ASN A O 1
ATOM 668 N N . PHE A 1 82 ? 2.622 -27.617 -19.151 1.00 66.94 82 PHE A N 1
ATOM 669 C CA . PHE A 1 82 ? 1.189 -27.377 -19.365 1.00 66.94 82 PHE A CA 1
ATOM 670 C C . PHE A 1 82 ? 0.707 -26.037 -18.776 1.00 66.94 82 PHE A C 1
ATOM 672 O O . PHE A 1 82 ? 0.142 -25.228 -19.497 1.00 66.94 82 PHE A O 1
ATOM 679 N N . PHE A 1 83 ? 1.054 -25.721 -17.521 1.00 65.19 83 PHE A N 1
ATOM 680 C CA . PHE A 1 83 ? 0.678 -24.469 -16.837 1.00 65.19 83 PHE A CA 1
ATOM 681 C C . PHE A 1 83 ? 1.159 -23.172 -17.509 1.00 65.19 83 PHE A C 1
ATOM 683 O O . PHE A 1 83 ? 0.668 -22.090 -17.200 1.00 65.19 83 PHE A O 1
ATOM 690 N N . SER A 1 84 ? 2.102 -23.257 -18.437 1.00 60.56 84 SER A N 1
ATOM 691 C CA . SER A 1 84 ? 2.600 -22.124 -19.207 1.00 60.56 84 SER A CA 1
ATOM 692 C C . SER A 1 84 ? 1.876 -21.918 -20.540 1.00 60.56 84 SER A C 1
ATOM 694 O O . SER A 1 84 ? 2.089 -20.880 -21.162 1.00 60.56 84 SER A O 1
ATOM 696 N N . ALA A 1 85 ? 1.042 -22.859 -21.002 1.00 74.50 85 ALA A N 1
ATOM 697 C CA . ALA A 1 85 ? 0.427 -22.797 -22.327 1.00 74.50 85 ALA A CA 1
ATOM 698 C C . ALA A 1 85 ? -0.268 -21.445 -22.559 1.00 74.50 85 ALA A C 1
ATOM 700 O O . ALA A 1 85 ? -1.002 -20.961 -21.698 1.00 74.50 85 ALA A O 1
ATOM 701 N N . THR A 1 86 ? -0.018 -20.809 -23.711 1.00 73.56 86 THR A N 1
ATOM 702 C CA . THR A 1 86 ? -0.539 -19.462 -24.016 1.00 73.56 86 THR A CA 1
ATOM 703 C C . THR A 1 86 ? -2.061 -19.414 -23.923 1.00 73.56 86 THR A C 1
ATOM 705 O O . THR A 1 86 ? -2.585 -18.536 -23.248 1.00 73.56 86 THR A O 1
ATOM 708 N N . SER A 1 87 ? -2.745 -20.426 -24.456 1.00 79.44 87 SER A N 1
ATOM 709 C CA . SER A 1 87 ? -4.202 -20.542 -24.376 1.00 79.44 87 SER A CA 1
ATOM 710 C C . SER A 1 87 ? -4.708 -20.712 -22.941 1.00 79.44 87 SER A C 1
ATOM 712 O O . SER A 1 87 ? -5.723 -20.135 -22.576 1.00 79.44 87 SER A O 1
ATOM 714 N N . LEU A 1 88 ? -3.994 -21.452 -22.081 1.00 81.31 88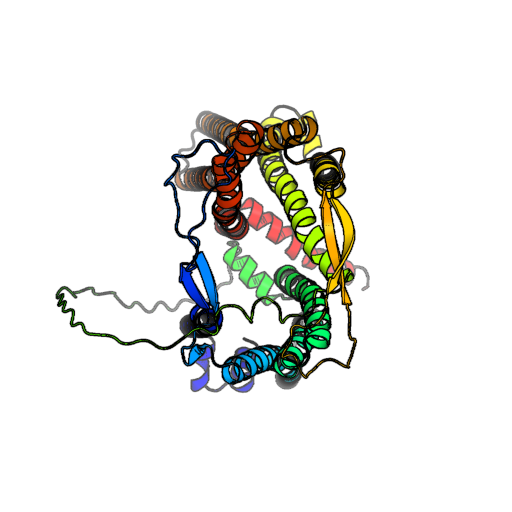 LEU A N 1
ATOM 715 C CA . LEU A 1 88 ? -4.366 -21.538 -20.663 1.00 81.31 88 LEU A CA 1
ATOM 716 C C . LEU A 1 88 ? -4.144 -20.213 -19.941 1.00 81.31 88 LEU A C 1
ATOM 718 O O . LEU A 1 88 ? -4.955 -19.849 -19.100 1.00 81.31 88 LEU A O 1
ATOM 722 N N . PHE A 1 89 ? -3.078 -19.485 -20.271 1.00 79.75 89 PHE A N 1
ATOM 723 C CA . PHE A 1 89 ? -2.844 -18.157 -19.714 1.00 79.75 89 PHE A CA 1
ATOM 724 C C . PHE A 1 89 ? -3.952 -17.178 -20.113 1.00 79.75 89 PHE A C 1
ATOM 726 O O . PHE A 1 89 ? -4.490 -16.503 -19.243 1.00 79.75 89 PHE A O 1
ATOM 733 N N . GLU A 1 90 ? -4.332 -17.150 -21.390 1.00 85.88 90 GLU A N 1
ATOM 734 C CA . GLU A 1 90 ? -5.464 -16.363 -21.898 1.00 85.88 90 GLU A CA 1
ATOM 735 C C . GLU A 1 90 ? -6.751 -16.702 -21.150 1.00 85.88 90 GLU A C 1
ATOM 737 O O . GLU A 1 90 ? -7.406 -15.813 -20.609 1.00 85.88 90 GLU A O 1
ATOM 742 N N . ILE A 1 91 ? -7.069 -17.995 -21.036 1.00 86.94 91 ILE A N 1
ATOM 743 C CA . ILE A 1 91 ? -8.241 -18.475 -20.298 1.00 86.94 91 ILE A CA 1
ATOM 744 C C . ILE A 1 91 ? -8.183 -18.044 -18.830 1.00 86.94 91 ILE A C 1
ATOM 746 O O . ILE A 1 91 ? -9.192 -17.587 -18.302 1.00 86.94 91 ILE A O 1
ATOM 750 N N . MET A 1 92 ? -7.028 -18.142 -18.171 1.00 86.06 92 MET A N 1
ATOM 751 C CA . MET A 1 92 ? -6.873 -17.758 -16.763 1.00 86.06 92 MET A CA 1
ATOM 752 C C . MET A 1 92 ? -6.990 -16.246 -16.548 1.00 86.06 92 MET A C 1
ATOM 754 O O . MET A 1 92 ? -7.615 -15.828 -15.576 1.00 86.06 92 MET A O 1
ATOM 758 N N . VAL A 1 93 ? -6.445 -15.422 -17.448 1.00 85.69 93 VAL A N 1
ATOM 759 C CA . VAL A 1 93 ? -6.581 -13.955 -17.393 1.00 85.69 93 VAL A CA 1
ATOM 760 C C . VAL A 1 93 ? -8.022 -13.536 -17.672 1.00 85.69 93 VAL A C 1
ATOM 762 O O . VAL A 1 93 ? -8.586 -12.740 -16.922 1.00 85.69 93 VAL A O 1
ATOM 765 N N . MET A 1 94 ? -8.663 -14.120 -18.689 1.00 89.38 94 MET A N 1
ATOM 766 C CA . MET A 1 94 ? -10.089 -13.903 -18.943 1.00 89.38 94 MET A CA 1
ATOM 767 C C . MET A 1 94 ? -10.933 -14.327 -17.741 1.00 89.38 94 MET A C 1
ATOM 769 O O . MET A 1 94 ? -11.841 -13.604 -17.338 1.00 89.38 94 MET A O 1
ATOM 773 N N . PHE A 1 95 ? -10.618 -15.471 -17.133 1.00 89.75 95 PHE A N 1
ATOM 774 C CA . PHE A 1 95 ? -11.302 -15.954 -15.942 1.00 89.75 95 PHE A CA 1
ATOM 775 C C . PHE A 1 95 ? -11.112 -15.010 -14.749 1.00 89.75 95 PHE A C 1
ATOM 777 O O . PHE A 1 95 ? -12.089 -14.708 -14.070 1.00 89.75 95 PHE A O 1
ATOM 784 N N . ASP A 1 96 ? -9.910 -14.470 -14.527 1.00 87.81 96 ASP A N 1
ATOM 785 C CA . ASP A 1 96 ? -9.661 -13.445 -13.503 1.00 87.81 96 ASP A CA 1
ATOM 786 C C . ASP A 1 96 ? -10.472 -12.160 -13.764 1.00 87.81 96 ASP A C 1
ATOM 788 O O . ASP A 1 96 ? -11.086 -11.605 -12.849 1.00 87.81 96 ASP A O 1
ATOM 792 N N . GLY A 1 97 ? -10.561 -11.725 -15.026 1.00 89.69 97 GLY A N 1
ATOM 793 C CA . GLY A 1 97 ? -11.432 -10.624 -15.445 1.00 89.69 97 GLY A CA 1
ATOM 794 C C . GLY A 1 97 ? -12.909 -10.898 -15.143 1.00 89.69 97 GLY A C 1
ATOM 795 O O . GLY A 1 97 ? -13.579 -10.084 -14.502 1.00 89.69 97 GLY A O 1
ATOM 796 N N . ILE A 1 98 ? -13.409 -12.084 -15.505 1.00 90.88 98 ILE A N 1
ATOM 797 C CA . ILE A 1 98 ? -14.778 -12.530 -15.199 1.00 90.88 98 ILE A CA 1
ATOM 798 C C . ILE A 1 98 ? -15.013 -12.555 -13.686 1.00 90.88 98 ILE A C 1
ATOM 800 O O . ILE A 1 98 ? -16.034 -12.050 -13.222 1.00 90.88 98 ILE A O 1
ATOM 804 N N . LEU A 1 99 ? -14.074 -13.081 -12.897 1.00 88.81 99 LEU A N 1
ATOM 805 C CA . LEU A 1 99 ? -14.176 -13.129 -11.437 1.00 88.81 99 LEU A CA 1
ATOM 806 C C . LEU A 1 99 ? -14.236 -11.743 -10.782 1.00 88.81 99 LEU A C 1
ATOM 808 O O . LEU A 1 99 ? -14.722 -11.651 -9.656 1.00 88.81 99 LEU A O 1
ATOM 812 N N . LYS A 1 100 ? -13.794 -10.679 -11.462 1.00 87.81 100 LYS A N 1
ATOM 813 C CA . LYS A 1 100 ? -13.948 -9.276 -11.030 1.00 87.81 100 LYS A CA 1
ATOM 814 C C . LYS A 1 100 ? -15.262 -8.653 -11.517 1.00 87.81 100 LYS A C 1
ATOM 816 O O . LYS A 1 100 ? -15.907 -7.910 -10.778 1.00 87.81 100 LYS A O 1
ATOM 821 N N . ILE A 1 101 ? -15.718 -9.010 -12.719 1.00 91.44 101 ILE A N 1
ATOM 822 C CA . ILE A 1 101 ? -17.014 -8.569 -13.268 1.00 91.44 101 ILE A CA 1
ATOM 823 C C . ILE A 1 101 ? -18.183 -9.188 -12.486 1.00 91.44 101 ILE A C 1
ATOM 825 O O . ILE A 1 101 ? -19.171 -8.513 -12.193 1.00 91.44 101 ILE A O 1
ATOM 829 N N . VAL A 1 102 ? -18.080 -10.466 -12.114 1.00 89.38 102 VAL A N 1
ATOM 830 C CA . VAL A 1 102 ? -19.142 -11.212 -11.425 1.00 89.38 102 VAL A CA 1
ATOM 831 C C . VAL A 1 102 ? -19.566 -10.525 -10.116 1.00 89.38 102 VAL A C 1
ATOM 833 O O . VAL A 1 102 ? -20.761 -10.278 -9.958 1.00 89.38 102 VAL A O 1
ATOM 836 N N . PRO A 1 103 ? -18.665 -10.141 -9.189 1.00 85.06 103 PRO A N 1
ATOM 837 C CA . PRO A 1 103 ? -19.009 -9.317 -8.034 1.00 85.06 103 PRO A CA 1
ATOM 838 C C . PRO A 1 103 ? -19.626 -7.970 -8.414 1.00 85.06 103 PRO A C 1
ATOM 840 O O . PRO A 1 103 ? -20.634 -7.597 -7.815 1.00 85.06 103 PRO A O 1
ATOM 843 N N . ALA A 1 104 ? -19.091 -7.272 -9.422 1.00 87.31 104 ALA A N 1
ATOM 844 C CA . ALA A 1 104 ? -19.620 -5.980 -9.862 1.00 87.31 104 ALA A CA 1
ATOM 845 C C . ALA A 1 104 ? -21.081 -6.066 -10.350 1.00 87.31 104 ALA A C 1
ATOM 847 O O . ALA A 1 104 ? -21.845 -5.126 -10.152 1.00 87.31 104 ALA A O 1
ATOM 848 N N . VAL A 1 105 ? -21.506 -7.204 -10.911 1.00 88.31 105 VAL A N 1
ATOM 849 C CA . VAL A 1 105 ? -22.899 -7.447 -11.336 1.00 88.31 105 VAL A CA 1
ATOM 850 C C . VAL A 1 105 ? -23.754 -8.055 -10.218 1.00 88.31 105 VAL A C 1
ATOM 852 O O . VAL A 1 105 ? -24.887 -7.633 -9.981 1.00 88.31 105 VAL A O 1
ATOM 855 N N . LEU A 1 106 ? -23.234 -9.044 -9.487 1.00 87.44 106 LEU A N 1
ATOM 856 C CA . LEU A 1 106 ? -23.994 -9.750 -8.453 1.00 87.44 106 LEU A CA 1
ATOM 857 C C . LEU A 1 106 ? -24.237 -8.893 -7.209 1.00 87.44 106 LEU A C 1
ATOM 859 O O . LEU A 1 106 ? -25.288 -9.032 -6.584 1.00 87.44 106 LEU A O 1
ATOM 863 N N . LEU A 1 107 ? -23.301 -8.021 -6.821 1.00 84.50 107 LEU A N 1
ATOM 864 C CA . LEU A 1 107 ? -23.466 -7.147 -5.657 1.00 84.50 107 LEU A CA 1
ATOM 865 C C . LEU A 1 107 ? -24.684 -6.217 -5.781 1.00 84.50 107 LEU A C 1
ATOM 867 O O . LEU A 1 107 ? -25.475 -6.216 -4.836 1.00 84.50 107 LEU A O 1
ATOM 871 N N . PRO A 1 108 ? -24.912 -5.484 -6.890 1.00 86.69 108 PRO A N 1
ATOM 872 C CA . PRO A 1 108 ? -26.129 -4.688 -7.057 1.00 86.69 108 PRO A CA 1
ATOM 873 C C . PRO A 1 108 ? -27.406 -5.526 -7.082 1.00 86.69 108 PRO A C 1
ATOM 875 O O . PRO A 1 108 ? -28.376 -5.147 -6.424 1.00 86.69 108 PRO A O 1
ATOM 878 N N . ILE A 1 109 ? -27.411 -6.695 -7.732 1.00 87.12 109 ILE A N 1
ATOM 879 C CA . ILE A 1 109 ? -28.577 -7.595 -7.714 1.00 87.12 109 ILE A CA 1
ATOM 880 C C . ILE A 1 109 ? -28.890 -8.029 -6.276 1.00 87.12 109 ILE A C 1
ATOM 882 O O . ILE A 1 109 ? -30.019 -7.889 -5.803 1.00 87.12 109 ILE A O 1
ATOM 886 N N . LEU A 1 110 ? -27.881 -8.507 -5.545 1.00 83.44 110 LEU A N 1
ATOM 887 C CA . LEU A 1 110 ? -28.026 -8.922 -4.151 1.00 83.44 110 LEU A CA 1
ATOM 888 C C . LEU A 1 110 ? -28.403 -7.752 -3.241 1.00 83.44 110 LEU A C 1
ATOM 890 O O . LEU A 1 110 ? -29.175 -7.950 -2.308 1.00 83.44 110 LEU A O 1
ATOM 894 N N . ALA A 1 111 ? -27.902 -6.545 -3.502 1.00 82.44 111 ALA A N 1
ATOM 895 C CA . ALA A 1 111 ? -28.281 -5.342 -2.772 1.00 82.44 111 ALA A CA 1
ATOM 896 C C . ALA A 1 111 ? -29.766 -5.017 -2.975 1.00 82.44 111 ALA A C 1
ATOM 898 O O . ALA A 1 111 ? -30.470 -4.802 -1.991 1.00 82.44 111 ALA A O 1
ATOM 899 N N . ILE A 1 112 ? -30.264 -5.051 -4.215 1.00 84.38 112 ILE A N 1
ATOM 900 C CA . ILE A 1 112 ? -31.683 -4.825 -4.535 1.00 84.38 112 ILE A CA 1
ATOM 901 C C . ILE A 1 112 ? -32.562 -5.890 -3.874 1.00 84.38 112 ILE A C 1
ATOM 903 O O . ILE A 1 112 ? -33.546 -5.554 -3.214 1.00 84.38 112 ILE A O 1
ATOM 907 N N . LEU A 1 113 ? -32.193 -7.169 -3.997 1.00 83.00 113 LEU A N 1
ATOM 908 C CA . LEU A 1 113 ? -32.916 -8.270 -3.357 1.00 83.00 113 LEU A CA 1
ATOM 909 C C . LEU A 1 113 ? -32.952 -8.106 -1.834 1.00 83.00 113 LEU A C 1
ATOM 911 O O . LEU A 1 113 ? -34.003 -8.248 -1.216 1.00 83.00 113 LEU A O 1
ATOM 915 N N . LEU A 1 114 ? -31.826 -7.743 -1.224 1.00 78.00 114 LEU A N 1
ATOM 916 C CA . LEU A 1 114 ? -31.727 -7.539 0.218 1.00 78.00 114 LEU A CA 1
ATOM 917 C C . LEU A 1 114 ? -32.527 -6.310 0.681 1.00 78.00 114 LEU A C 1
ATOM 919 O O . LEU A 1 114 ? -33.159 -6.361 1.735 1.00 78.00 114 LEU A O 1
ATOM 923 N N . LEU A 1 115 ? -32.568 -5.234 -0.111 1.00 79.19 115 LEU A N 1
ATOM 924 C CA . LEU A 1 115 ? -33.433 -4.073 0.132 1.00 79.19 115 LEU A CA 1
ATOM 925 C C . LEU A 1 115 ? -34.921 -4.435 0.026 1.00 79.19 115 LEU A C 1
ATOM 927 O O . LEU A 1 115 ? -35.717 -3.974 0.847 1.00 79.19 115 LEU A O 1
ATOM 931 N N . ARG A 1 116 ? -35.299 -5.285 -0.937 1.00 82.62 116 ARG A N 1
ATOM 932 C CA . ARG A 1 116 ? -36.671 -5.789 -1.084 1.00 82.62 116 ARG A CA 1
ATOM 933 C C . ARG A 1 116 ? -37.089 -6.618 0.128 1.00 82.62 116 ARG A C 1
ATOM 935 O O . ARG A 1 116 ? -38.129 -6.333 0.712 1.00 82.62 116 ARG A O 1
ATOM 942 N N . GLU A 1 117 ? -36.269 -7.580 0.543 1.00 79.00 117 GLU A N 1
ATOM 943 C CA . GLU A 1 117 ? -36.543 -8.410 1.726 1.00 79.00 117 GLU A CA 1
ATOM 944 C C . GLU A 1 117 ? -36.586 -7.577 3.016 1.00 79.00 117 GLU A C 1
ATOM 946 O O . GLU A 1 117 ? -37.443 -7.790 3.874 1.00 79.00 117 GLU A O 1
ATOM 951 N N . LEU A 1 118 ? -35.715 -6.566 3.149 1.00 74.19 118 LEU A N 1
ATOM 952 C CA . LEU A 1 118 ? -35.780 -5.604 4.255 1.00 74.19 118 LEU A CA 1
ATOM 953 C C . LEU A 1 118 ? -37.124 -4.866 4.290 1.00 74.19 118 LEU A C 1
ATOM 955 O O . LEU A 1 118 ? -37.689 -4.705 5.373 1.00 74.19 118 LEU A O 1
ATOM 959 N N . LYS A 1 119 ? -37.632 -4.440 3.126 1.00 77.88 119 LYS A N 1
ATOM 960 C CA . LYS A 1 119 ? -38.917 -3.739 3.003 1.00 77.88 119 LYS A CA 1
ATOM 961 C C . LYS A 1 119 ? -40.097 -4.661 3.323 1.00 77.88 119 LYS A C 1
ATOM 963 O O . LYS A 1 119 ? -40.947 -4.291 4.124 1.00 77.88 119 LYS A O 1
ATOM 968 N N . LEU A 1 120 ? -40.098 -5.893 2.811 1.00 79.25 120 LEU A N 1
ATOM 969 C CA . LEU A 1 120 ? -41.127 -6.896 3.121 1.00 79.25 120 LEU A CA 1
ATOM 970 C C . LEU A 1 120 ? -41.171 -7.234 4.620 1.00 79.25 120 LEU A C 1
ATOM 972 O O . LEU A 1 120 ? -42.240 -7.256 5.236 1.00 79.25 120 LEU A O 1
ATOM 976 N N . ALA A 1 121 ? -40.005 -7.429 5.240 1.00 69.62 121 ALA A N 1
ATOM 977 C CA . ALA A 1 121 ? -39.896 -7.654 6.679 1.00 69.62 121 ALA A CA 1
ATOM 978 C C . ALA A 1 121 ? -40.290 -6.418 7.512 1.00 69.62 121 ALA A C 1
ATOM 980 O O . ALA A 1 121 ? -40.578 -6.549 8.707 1.00 69.62 121 ALA A O 1
ATOM 981 N N . GLU A 1 122 ? -40.264 -5.215 6.932 1.00 69.31 122 GLU A N 1
ATOM 982 C CA . GLU A 1 122 ? -40.787 -3.998 7.554 1.00 69.31 122 GLU A CA 1
ATOM 983 C C . GLU A 1 122 ? -42.310 -3.937 7.454 1.00 69.31 122 GLU A C 1
ATOM 985 O O . GLU A 1 122 ? -42.958 -3.693 8.471 1.00 69.31 122 GLU A O 1
ATOM 990 N N . ASP A 1 123 ? -42.882 -4.204 6.283 1.00 75.06 123 ASP A N 1
ATOM 991 C CA . ASP A 1 123 ? -44.330 -4.177 6.068 1.00 75.06 123 ASP A CA 1
ATOM 992 C C . ASP A 1 123 ? -45.042 -5.224 6.938 1.00 75.06 123 ASP A C 1
ATOM 994 O O . ASP A 1 123 ? -46.056 -4.926 7.569 1.00 75.06 123 ASP A O 1
ATOM 998 N N . SER A 1 124 ? -44.462 -6.421 7.072 1.00 70.62 124 SER A N 1
ATOM 999 C CA . SER A 1 124 ? -44.932 -7.445 8.016 1.00 70.62 124 SER A CA 1
ATOM 1000 C C . SER A 1 124 ? -44.875 -6.961 9.473 1.00 70.62 124 SER A C 1
ATOM 1002 O O . SER A 1 124 ? -45.843 -7.108 10.219 1.00 70.62 124 SER A O 1
ATOM 1004 N N . ARG A 1 125 ? -43.784 -6.296 9.881 1.00 64.94 125 ARG A N 1
ATOM 1005 C CA . ARG A 1 125 ? -43.653 -5.734 11.238 1.00 64.94 125 ARG A CA 1
ATOM 1006 C C . ARG A 1 125 ? -44.617 -4.580 11.502 1.00 64.94 125 ARG A C 1
ATOM 1008 O O . ARG A 1 125 ? -45.146 -4.500 12.605 1.00 64.94 125 ARG A O 1
ATOM 1015 N N . ARG A 1 126 ? -44.873 -3.719 10.511 1.00 64.06 126 ARG A N 1
ATOM 1016 C CA . ARG A 1 126 ? -45.857 -2.626 10.602 1.00 64.06 126 ARG A CA 1
ATOM 1017 C C . ARG A 1 126 ? -47.276 -3.158 10.792 1.00 64.06 126 ARG A C 1
ATOM 1019 O O . ARG A 1 126 ? -48.007 -2.591 11.593 1.00 64.06 126 ARG A O 1
ATOM 1026 N N . LYS A 1 127 ? -47.634 -4.265 10.131 1.00 65.19 127 LYS A N 1
ATOM 1027 C CA . LYS A 1 127 ? -48.932 -4.941 10.310 1.00 65.19 127 LYS A CA 1
ATOM 1028 C C . LYS A 1 127 ? -49.114 -5.542 11.713 1.00 65.19 127 LYS A C 1
ATOM 1030 O O . LYS A 1 127 ? -50.238 -5.625 12.185 1.00 65.19 127 LYS A O 1
ATOM 1035 N N . ILE A 1 128 ? -48.025 -5.925 12.388 1.00 61.22 128 ILE A N 1
ATOM 1036 C CA . ILE A 1 128 ? -48.045 -6.540 13.731 1.00 61.22 128 ILE A CA 1
ATOM 1037 C C . ILE A 1 128 ? -47.982 -5.489 14.862 1.00 61.22 128 ILE A C 1
ATOM 1039 O O . ILE A 1 128 ? -48.385 -5.771 15.988 1.00 61.22 128 ILE A O 1
ATOM 1043 N N . SER A 1 129 ? -47.509 -4.262 14.604 1.00 47.34 129 SER A N 1
ATOM 1044 C CA . SER A 1 129 ? -47.361 -3.223 15.634 1.00 47.34 129 SER A CA 1
ATOM 1045 C C . SER A 1 129 ? -48.224 -1.981 15.372 1.00 47.34 129 SER A C 1
ATOM 1047 O O . SER A 1 129 ? -47.764 -1.032 14.738 1.00 47.34 129 SER A O 1
ATOM 1049 N N . VAL A 1 130 ? -49.419 -1.923 15.972 1.00 52.62 130 VAL A N 1
ATOM 1050 C CA . VAL A 1 130 ? -50.182 -0.664 16.149 1.00 52.62 130 VAL A CA 1
ATOM 1051 C C . VAL A 1 130 ? -49.492 0.288 17.153 1.00 52.62 130 VAL A C 1
ATOM 1053 O O . VAL A 1 130 ? -49.808 1.467 17.218 1.00 52.62 130 VAL A O 1
ATOM 1056 N N . ALA A 1 131 ? -48.453 -0.149 17.875 1.00 45.69 131 ALA A N 1
ATOM 1057 C CA . ALA A 1 131 ? -47.740 0.688 18.843 1.00 45.69 131 ALA A CA 1
ATOM 1058 C C . ALA A 1 131 ? -46.223 0.762 18.578 1.00 45.69 131 ALA A C 1
ATOM 1060 O O . ALA A 1 131 ? -45.455 -0.034 19.120 1.00 45.69 131 ALA A O 1
ATOM 1061 N N . ARG A 1 132 ? -45.784 1.732 17.755 1.00 43.72 132 ARG A N 1
ATOM 1062 C CA . ARG A 1 132 ? -44.545 2.546 17.915 1.00 43.72 132 ARG A CA 1
ATOM 1063 C C . ARG A 1 132 ? -44.239 3.344 16.641 1.00 43.72 132 ARG A C 1
ATOM 1065 O O . ARG A 1 132 ? -43.376 2.982 15.843 1.00 43.72 132 ARG A O 1
ATOM 1072 N N . ALA A 1 133 ? -44.881 4.500 16.511 1.00 40.69 133 ALA A N 1
ATOM 1073 C CA . ALA A 1 133 ? -44.620 5.485 15.460 1.00 40.69 133 ALA A CA 1
ATOM 1074 C C . ALA A 1 133 ? -43.318 6.308 15.650 1.00 40.69 133 ALA A C 1
ATOM 1076 O O . ALA A 1 133 ? -43.132 7.322 14.991 1.00 40.69 133 ALA A O 1
ATOM 1077 N N . THR A 1 134 ? -42.371 5.898 16.506 1.00 41.84 134 THR A N 1
ATOM 1078 C CA . THR A 1 134 ? -41.243 6.771 16.917 1.00 41.84 134 THR A CA 1
ATOM 1079 C C . THR A 1 134 ? -39.852 6.191 16.632 1.00 41.84 134 THR A C 1
ATOM 1081 O O . THR A 1 134 ? -38.939 6.280 17.455 1.00 41.84 134 THR A O 1
ATOM 1084 N N . ARG A 1 135 ? -39.634 5.556 15.469 1.00 41.12 135 ARG A N 1
ATOM 1085 C CA . ARG A 1 135 ? -38.291 5.044 15.115 1.00 41.12 135 ARG A CA 1
ATOM 1086 C C . ARG A 1 135 ? -37.958 5.085 13.620 1.00 41.12 135 ARG A C 1
ATOM 1088 O O . ARG A 1 135 ? -37.525 4.085 13.057 1.00 41.12 135 ARG A O 1
ATOM 1095 N N . ASN A 1 136 ? -38.111 6.241 12.975 1.00 42.62 136 ASN A N 1
ATOM 1096 C CA . ASN A 1 136 ? -37.764 6.394 11.552 1.00 42.62 136 ASN A CA 1
ATOM 1097 C C . ASN A 1 136 ? -36.284 6.719 11.261 1.00 42.62 136 ASN A C 1
ATOM 1099 O O . ASN A 1 136 ? -35.851 6.532 10.133 1.00 42.62 136 ASN A O 1
ATOM 1103 N N . ASN A 1 137 ? -35.450 7.064 12.251 1.00 41.09 137 ASN A N 1
ATOM 1104 C CA . ASN A 1 137 ? -34.087 7.551 11.961 1.00 41.09 137 ASN A CA 1
ATOM 1105 C C . ASN A 1 137 ? -32.971 6.478 11.879 1.00 41.09 137 ASN A C 1
ATOM 1107 O O . ASN A 1 137 ? -31.862 6.772 11.451 1.00 41.09 137 ASN A O 1
ATOM 1111 N N . SER A 1 138 ? -33.204 5.217 12.282 1.00 44.12 138 SER A N 1
ATOM 1112 C CA . SER A 1 138 ? -32.171 4.156 12.185 1.00 44.12 138 SER A CA 1
ATOM 1113 C C . SER A 1 138 ? -32.286 3.263 10.947 1.00 44.12 138 SER A C 1
ATOM 1115 O O . SER A 1 138 ? -31.440 2.390 10.765 1.00 44.12 138 SER A O 1
ATOM 1117 N N . LYS A 1 139 ? -33.353 3.436 10.158 1.00 50.00 139 LYS A N 1
ATOM 1118 C CA . LYS A 1 139 ? -33.746 2.569 9.035 1.00 50.00 139 LYS A CA 1
ATOM 1119 C C . LYS A 1 139 ? -33.000 2.910 7.744 1.00 50.00 139 LYS A C 1
ATOM 1121 O O . LYS A 1 139 ? -32.577 2.024 7.016 1.00 50.00 139 LYS A O 1
ATOM 1126 N N . ASP A 1 140 ? -32.754 4.198 7.545 1.00 56.47 140 ASP A N 1
ATOM 1127 C CA . ASP A 1 140 ? -32.141 4.763 6.346 1.00 56.47 140 ASP A CA 1
ATOM 1128 C C . ASP A 1 140 ? -30.641 4.420 6.229 1.00 56.47 140 ASP A C 1
ATOM 1130 O O . ASP A 1 140 ? -30.075 4.282 5.150 1.00 56.47 140 ASP A O 1
ATOM 1134 N N . HIS A 1 141 ? -29.975 4.184 7.360 1.00 58.81 141 HIS A N 1
ATOM 1135 C CA . HIS A 1 141 ? -28.532 3.968 7.391 1.00 58.81 141 HIS A CA 1
ATOM 1136 C C . HIS A 1 141 ? -28.080 2.596 6.882 1.00 58.81 141 HIS A C 1
ATOM 1138 O O . HIS A 1 141 ? -27.067 2.519 6.199 1.00 58.81 141 HIS A O 1
ATOM 1144 N N . THR A 1 142 ? -28.793 1.504 7.164 1.00 64.25 142 THR A N 1
ATOM 1145 C CA . THR A 1 142 ? -28.367 0.180 6.669 1.00 64.25 142 THR A CA 1
ATOM 1146 C C . THR A 1 142 ? -28.538 0.081 5.153 1.00 64.25 142 THR A C 1
ATOM 1148 O O . THR A 1 142 ? -27.653 -0.436 4.478 1.00 64.25 142 THR A O 1
ATOM 1151 N N . SER A 1 143 ? -29.624 0.643 4.616 1.00 68.06 143 SER A N 1
ATOM 1152 C CA . SER A 1 143 ? -29.863 0.725 3.173 1.00 68.06 143 SER A CA 1
ATOM 1153 C C . SER A 1 143 ? -28.845 1.637 2.488 1.00 68.06 143 SER A C 1
ATOM 1155 O O . SER A 1 143 ? -28.191 1.206 1.543 1.00 68.06 143 SER A O 1
ATOM 1157 N N . LYS A 1 144 ? -28.608 2.845 3.026 1.00 68.69 144 LYS A N 1
ATOM 1158 C CA . LYS A 1 144 ? -27.566 3.764 2.531 1.00 68.69 144 LYS A CA 1
ATOM 1159 C C . LYS A 1 144 ? -26.172 3.144 2.560 1.00 68.69 144 LYS A C 1
ATOM 1161 O O . LYS A 1 144 ? -25.414 3.328 1.621 1.00 68.69 144 LYS A O 1
ATOM 1166 N N . LEU A 1 145 ? -25.842 2.376 3.600 1.00 71.88 145 LEU A N 1
ATOM 1167 C CA . LEU A 1 145 ? -24.568 1.664 3.695 1.00 71.88 145 LEU A CA 1
ATOM 1168 C C . LEU A 1 145 ? -24.410 0.674 2.542 1.00 71.88 145 LEU A C 1
ATOM 1170 O O . LEU A 1 145 ? -23.406 0.717 1.840 1.00 71.88 145 LEU A O 1
ATOM 1174 N N . VAL A 1 146 ? -25.389 -0.221 2.370 1.00 72.75 146 VAL A N 1
ATOM 1175 C CA . VAL A 1 146 ? -25.334 -1.257 1.332 1.00 72.75 146 VAL A CA 1
ATOM 1176 C C . VAL A 1 146 ? -25.244 -0.604 -0.046 1.00 72.75 146 VAL A C 1
ATOM 1178 O O . VAL A 1 146 ? -24.411 -1.020 -0.841 1.00 72.75 146 VAL A O 1
ATOM 1181 N N . ILE A 1 147 ? -26.013 0.458 -0.296 1.00 76.75 147 ILE A N 1
ATOM 1182 C CA . ILE A 1 147 ? -25.989 1.201 -1.561 1.00 76.75 147 ILE A CA 1
ATOM 1183 C C . ILE A 1 147 ? -24.624 1.868 -1.790 1.00 76.75 147 ILE A C 1
ATOM 1185 O O . ILE A 1 147 ? -24.015 1.629 -2.826 1.00 76.75 147 ILE A O 1
ATOM 1189 N N . CYS A 1 148 ? -24.093 2.635 -0.829 1.00 75.12 148 CYS A N 1
ATOM 1190 C CA . CYS A 1 148 ? -22.798 3.312 -0.979 1.00 75.12 148 CYS A CA 1
ATOM 1191 C C . CYS A 1 148 ? -21.641 2.328 -1.193 1.00 75.12 148 CYS A C 1
ATOM 1193 O O . CYS A 1 148 ? -20.803 2.555 -2.059 1.00 75.12 148 CYS A O 1
ATOM 1195 N N . MET A 1 149 ? -21.602 1.228 -0.435 1.00 77.56 149 MET A N 1
ATOM 1196 C CA . MET A 1 149 ? -20.567 0.200 -0.599 1.00 77.56 149 MET A CA 1
ATOM 1197 C C . MET A 1 149 ? -20.678 -0.497 -1.954 1.00 77.56 149 MET A C 1
ATOM 1199 O O . MET A 1 149 ? -19.666 -0.766 -2.588 1.00 77.56 149 MET A O 1
ATOM 1203 N N . THR A 1 150 ? -21.905 -0.754 -2.411 1.00 84.06 150 THR A N 1
ATOM 1204 C CA . THR A 1 150 ? -22.153 -1.391 -3.708 1.00 84.06 150 THR A CA 1
ATOM 1205 C C . THR A 1 150 ? -21.734 -0.478 -4.856 1.00 84.06 150 THR A C 1
ATOM 1207 O O . THR A 1 150 ? -21.007 -0.923 -5.732 1.00 84.06 150 THR A O 1
ATOM 1210 N N . ILE A 1 151 ? -22.104 0.806 -4.823 1.00 84.62 151 ILE A N 1
ATOM 1211 C CA . ILE A 1 151 ? -21.693 1.789 -5.839 1.00 84.62 151 ILE A CA 1
ATOM 1212 C C . ILE A 1 151 ? -20.165 1.920 -5.880 1.00 84.62 151 ILE A C 1
ATOM 1214 O O . ILE A 1 151 ? -19.578 1.848 -6.955 1.00 84.62 151 ILE A O 1
ATOM 1218 N N . SER A 1 152 ? -19.519 2.054 -4.717 1.00 82.25 152 SER A N 1
ATOM 1219 C CA . SER A 1 152 ? -18.058 2.178 -4.618 1.00 82.25 152 SER A CA 1
ATOM 1220 C C . SER A 1 152 ? -17.335 0.946 -5.180 1.00 82.25 152 SER A C 1
ATOM 1222 O O . SER A 1 152 ? -16.395 1.085 -5.960 1.00 82.25 152 SER A O 1
ATOM 1224 N N . SER A 1 153 ? -17.819 -0.262 -4.868 1.00 83.69 153 SER A N 1
ATOM 1225 C CA . SER A 1 153 ? -17.277 -1.500 -5.440 1.00 83.69 153 SER A CA 1
ATOM 1226 C C . SER A 1 153 ? -17.533 -1.634 -6.941 1.00 83.69 153 SER A C 1
ATOM 1228 O O . SER A 1 153 ? -16.640 -2.085 -7.642 1.00 83.69 153 SER A O 1
ATOM 1230 N N . ILE A 1 154 ? -18.691 -1.217 -7.466 1.00 87.69 154 ILE A N 1
ATOM 1231 C CA . ILE A 1 154 ? -18.967 -1.268 -8.915 1.00 87.69 154 ILE A CA 1
ATOM 1232 C C . ILE A 1 154 ? -18.012 -0.355 -9.683 1.00 87.69 154 ILE A C 1
ATOM 1234 O O . ILE A 1 154 ? -17.423 -0.785 -10.671 1.00 87.69 154 ILE A O 1
ATOM 1238 N N . ILE A 1 155 ? -17.848 0.887 -9.217 1.00 86.31 155 ILE A N 1
ATOM 1239 C CA . ILE A 1 155 ? -16.984 1.881 -9.866 1.00 86.31 155 ILE A CA 1
ATOM 1240 C C . ILE A 1 155 ? -15.520 1.423 -9.852 1.00 86.31 155 ILE A C 1
ATOM 1242 O O . ILE A 1 155 ? -14.803 1.656 -10.819 1.00 86.31 155 ILE A O 1
ATOM 1246 N N . ALA A 1 156 ? -15.078 0.755 -8.784 1.00 85.00 156 ALA A N 1
ATOM 1247 C CA . ALA A 1 156 ? -13.700 0.294 -8.659 1.00 85.00 156 ALA A CA 1
ATOM 1248 C C . ALA A 1 156 ? -13.431 -1.047 -9.373 1.00 85.00 156 ALA A C 1
ATOM 1250 O O . ALA A 1 156 ? -12.463 -1.178 -10.119 1.00 85.00 156 ALA A O 1
ATOM 1251 N N . GLU A 1 157 ? -14.265 -2.064 -9.152 1.00 86.44 157 GLU A N 1
ATOM 1252 C CA . GLU A 1 157 ? -14.003 -3.438 -9.608 1.00 86.44 157 GLU A CA 1
ATOM 1253 C C . GLU A 1 157 ? -14.530 -3.706 -11.022 1.00 86.44 157 GLU A C 1
ATOM 1255 O O . GLU A 1 157 ? -13.909 -4.468 -11.763 1.00 86.44 157 GLU A O 1
ATOM 1260 N N . GLY A 1 158 ? -15.630 -3.059 -11.426 1.00 89.25 158 GLY A N 1
ATOM 1261 C CA . GLY A 1 158 ? -16.266 -3.266 -12.730 1.00 89.25 158 GLY A CA 1
ATOM 1262 C C . GLY A 1 158 ? -15.345 -2.917 -13.903 1.00 89.25 158 GLY A C 1
ATOM 1263 O O . GLY A 1 158 ? -15.014 -3.810 -14.686 1.00 89.25 158 GLY A O 1
ATOM 1264 N N . PRO A 1 159 ? -14.867 -1.662 -14.011 1.00 93.00 159 PRO A N 1
ATOM 1265 C CA . PRO A 1 159 ? -13.925 -1.270 -15.057 1.00 93.00 159 PRO A CA 1
ATOM 1266 C C . PRO A 1 159 ? -12.637 -2.102 -15.029 1.00 93.00 159 PRO A C 1
ATOM 1268 O O . PRO A 1 159 ? -12.137 -2.489 -16.082 1.00 93.00 159 PRO A O 1
ATOM 1271 N N . THR A 1 160 ? -12.128 -2.430 -13.833 1.00 91.25 160 THR A N 1
ATOM 1272 C CA . THR A 1 160 ? -10.909 -3.242 -13.676 1.00 91.25 160 THR A CA 1
ATOM 1273 C C . THR A 1 160 ? -11.104 -4.647 -14.243 1.00 91.25 160 THR A C 1
ATOM 1275 O O . THR A 1 160 ? -10.244 -5.149 -14.962 1.00 91.25 160 THR A O 1
ATOM 1278 N N . GLY A 1 161 ? -12.240 -5.286 -13.950 1.00 90.88 161 GLY A N 1
ATOM 1279 C CA . GLY A 1 161 ? -12.572 -6.608 -14.477 1.00 90.88 161 GLY A CA 1
ATOM 1280 C C . GLY A 1 161 ? -12.742 -6.616 -15.994 1.00 90.88 161 GLY A C 1
ATOM 1281 O O . GLY A 1 161 ? -12.238 -7.524 -16.650 1.00 90.88 161 GLY A O 1
ATOM 1282 N N . VAL A 1 162 ? -13.375 -5.582 -16.559 1.00 92.50 162 VAL A N 1
ATOM 1283 C CA . VAL A 1 162 ? -13.497 -5.414 -18.017 1.00 92.50 162 VAL A CA 1
ATOM 1284 C C . VAL A 1 162 ? -12.122 -5.263 -18.665 1.00 92.50 162 VAL A C 1
ATOM 1286 O O . VAL A 1 162 ? -11.831 -5.966 -19.627 1.00 92.50 162 VAL A O 1
ATOM 1289 N N . ALA A 1 163 ? -11.251 -4.412 -18.119 1.00 91.19 163 ALA A N 1
ATOM 1290 C CA . ALA A 1 163 ? -9.913 -4.207 -18.669 1.00 91.19 163 ALA A CA 1
ATOM 1291 C C . ALA A 1 163 ? -9.074 -5.499 -18.649 1.00 91.19 163 ALA A C 1
ATOM 1293 O O . ALA A 1 163 ? -8.483 -5.858 -19.664 1.00 91.19 163 ALA A O 1
ATOM 1294 N N . VAL A 1 164 ? -9.091 -6.252 -17.542 1.00 89.88 164 VAL A N 1
ATOM 1295 C CA . VAL A 1 164 ? -8.397 -7.552 -17.429 1.00 89.88 164 VAL A CA 1
ATOM 1296 C C . VAL A 1 164 ? -9.008 -8.608 -18.358 1.00 89.88 164 VAL A C 1
ATOM 1298 O O . VAL A 1 164 ? -8.290 -9.405 -18.952 1.00 89.88 164 VAL A O 1
ATOM 1301 N N . PHE A 1 165 ? -10.327 -8.609 -18.549 1.00 92.56 165 PHE A N 1
ATOM 1302 C CA . PHE A 1 165 ? -10.964 -9.518 -19.500 1.00 92.56 165 PHE A CA 1
ATOM 1303 C C . PHE A 1 165 ? -10.526 -9.230 -20.944 1.00 92.56 165 PHE A C 1
ATOM 1305 O O . PHE A 1 165 ? -10.137 -10.148 -21.665 1.00 92.56 165 PHE A O 1
ATOM 1312 N N . ILE A 1 166 ? -10.515 -7.953 -21.346 1.00 89.69 166 ILE A N 1
ATOM 1313 C CA . ILE A 1 166 ? -10.026 -7.536 -22.668 1.00 89.69 166 ILE A CA 1
ATOM 1314 C C . ILE A 1 166 ? -8.532 -7.866 -22.807 1.00 89.69 166 ILE A C 1
ATOM 1316 O O . ILE A 1 166 ? -8.120 -8.308 -23.874 1.00 89.69 166 ILE A O 1
ATOM 1320 N N . GLN A 1 167 ? -7.732 -7.751 -21.740 1.00 87.69 167 GLN A N 1
ATOM 1321 C CA . GLN A 1 167 ? -6.322 -8.168 -21.731 1.00 87.69 167 GLN A CA 1
ATOM 1322 C C . GLN A 1 167 ? -6.152 -9.633 -22.160 1.00 87.69 167 GLN A C 1
ATOM 1324 O O . GLN A 1 167 ? -5.260 -9.947 -22.944 1.00 87.69 167 GLN A O 1
ATOM 1329 N N . GLY A 1 168 ? -7.022 -10.520 -21.667 1.00 85.19 168 GLY A N 1
ATOM 1330 C CA . GLY A 1 168 ? -7.023 -11.939 -22.024 1.00 85.19 168 GLY A CA 1
ATOM 1331 C C . GLY A 1 168 ? -7.490 -12.225 -23.457 1.00 85.19 168 GLY A C 1
ATOM 1332 O O . GLY A 1 168 ? -7.051 -13.211 -24.037 1.00 85.19 168 GLY A O 1
ATOM 1333 N N . LEU A 1 169 ? -8.329 -11.361 -24.045 1.00 86.25 169 LEU A N 1
ATOM 1334 C CA . LEU A 1 169 ? -8.762 -11.449 -25.451 1.00 86.25 169 LEU A CA 1
ATOM 1335 C C . LEU A 1 169 ? -7.746 -10.846 -26.434 1.00 86.25 169 LEU A C 1
ATOM 1337 O O . LEU A 1 169 ? -7.662 -11.262 -27.587 1.00 86.25 169 LEU A O 1
ATOM 1341 N N . ALA A 1 170 ? -6.995 -9.841 -25.988 1.00 83.56 170 ALA A N 1
ATOM 1342 C CA . ALA A 1 170 ? -6.098 -9.035 -26.809 1.00 83.56 170 ALA A CA 1
ATOM 1343 C C . ALA A 1 170 ? -4.631 -9.492 -26.741 1.00 83.56 170 ALA A C 1
ATOM 1345 O O . ALA A 1 170 ? -3.738 -8.732 -27.113 1.00 83.56 170 ALA A O 1
ATOM 1346 N N . THR A 1 171 ? -4.349 -10.719 -26.294 1.00 73.75 171 THR A N 1
ATOM 1347 C CA . THR A 1 171 ? -2.976 -11.243 -26.148 1.00 73.75 171 THR A CA 1
ATOM 1348 C C . THR A 1 171 ? -2.180 -11.262 -27.452 1.00 73.75 171 THR A C 1
ATOM 1350 O O . THR A 1 171 ? -0.958 -11.130 -27.419 1.00 73.75 171 THR A O 1
ATOM 1353 N N . ASN A 1 172 ? -2.860 -11.355 -28.597 1.00 74.25 172 ASN A N 1
ATOM 1354 C CA . ASN A 1 172 ? -2.246 -11.304 -29.927 1.00 74.25 172 ASN A CA 1
ATOM 1355 C C . ASN A 1 172 ? -1.967 -9.869 -30.418 1.00 74.25 172 ASN A C 1
ATOM 1357 O O . ASN A 1 172 ? -1.262 -9.690 -31.410 1.00 74.25 172 ASN A O 1
ATOM 1361 N N . HIS A 1 173 ? -2.484 -8.849 -29.728 1.00 75.00 173 HIS A N 1
ATOM 1362 C CA . HIS A 1 173 ? -2.353 -7.437 -30.085 1.00 75.00 173 HIS A CA 1
ATOM 1363 C C . HIS A 1 173 ? -1.553 -6.695 -29.015 1.00 75.00 173 HIS A C 1
ATOM 1365 O O . HIS A 1 173 ? -2.086 -5.994 -28.162 1.00 75.00 173 HIS A O 1
ATOM 1371 N N . SER A 1 174 ? -0.242 -6.824 -29.084 1.00 62.69 174 SER A N 1
ATOM 1372 C CA . SER A 1 174 ? 0.740 -6.183 -28.202 1.00 62.69 174 SER A CA 1
ATOM 1373 C C . SER A 1 174 ? 0.564 -4.666 -28.014 1.00 62.69 174 SER A C 1
ATOM 1375 O O . SER A 1 174 ? 0.698 -4.186 -26.891 1.00 62.69 174 SER A O 1
ATOM 1377 N N . GLY A 1 175 ? 0.214 -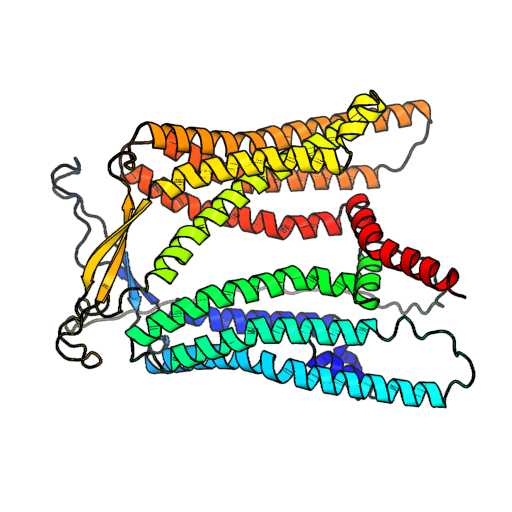3.905 -29.060 1.00 64.12 175 GLY A N 1
ATOM 1378 C CA . GLY A 1 175 ? -0.083 -2.467 -28.924 1.00 64.12 175 GLY A CA 1
ATOM 1379 C C . GLY A 1 175 ? -1.333 -2.192 -28.072 1.00 64.12 175 GLY A C 1
ATOM 1380 O O . GLY A 1 175 ? -1.316 -1.350 -27.175 1.00 64.12 175 GLY A O 1
ATOM 1381 N N . LEU A 1 176 ? -2.399 -2.967 -28.290 1.00 71.75 176 LEU A N 1
ATOM 1382 C CA . LEU A 1 176 ? -3.626 -2.908 -27.491 1.00 71.75 176 LEU A CA 1
ATOM 1383 C C . LEU A 1 176 ? -3.374 -3.374 -26.047 1.00 71.75 176 LEU A C 1
ATOM 1385 O O . LEU A 1 176 ? -3.898 -2.780 -25.107 1.00 71.75 176 LEU A O 1
ATOM 1389 N N . LEU A 1 177 ? -2.521 -4.384 -25.861 1.00 71.81 177 LEU A N 1
ATOM 1390 C CA . LEU A 1 177 ? -2.113 -4.889 -24.553 1.00 71.81 177 LEU A CA 1
ATOM 1391 C C . LEU A 1 177 ? -1.412 -3.810 -23.716 1.00 71.81 177 LEU A C 1
ATOM 1393 O O . LEU A 1 177 ? -1.686 -3.707 -22.522 1.00 71.81 177 LEU A O 1
ATOM 1397 N N . SER A 1 178 ? -0.560 -2.982 -24.335 1.00 65.50 178 SER A N 1
ATOM 1398 C CA . SER A 1 178 ? 0.057 -1.842 -23.646 1.00 65.50 178 SER A CA 1
ATOM 1399 C C . SER A 1 178 ? -1.005 -0.873 -23.133 1.00 65.50 178 SER A C 1
ATOM 1401 O O . SER A 1 178 ? -1.026 -0.578 -21.946 1.00 65.50 178 SER A O 1
ATOM 1403 N N . ILE A 1 179 ? -1.931 -0.433 -23.989 1.00 76.25 179 ILE A N 1
ATOM 1404 C CA . ILE A 1 179 ? -2.995 0.509 -23.599 1.00 76.25 179 ILE A CA 1
ATOM 1405 C C . ILE A 1 179 ? -3.855 -0.073 -22.467 1.00 76.25 179 ILE A C 1
ATOM 1407 O O . ILE A 1 179 ? -4.229 0.628 -21.527 1.00 76.25 179 ILE A O 1
ATOM 1411 N N . ILE A 1 180 ? -4.164 -1.368 -22.533 1.00 79.69 180 ILE A N 1
ATOM 1412 C CA . ILE A 1 180 ? -4.941 -2.053 -21.497 1.00 79.69 180 ILE A CA 1
ATOM 1413 C C . ILE A 1 180 ? -4.183 -2.092 -20.167 1.00 79.69 180 ILE A C 1
ATOM 1415 O O . ILE A 1 180 ? -4.791 -1.838 -19.128 1.00 79.69 180 ILE A O 1
ATOM 1419 N N . ASN A 1 181 ? -2.877 -2.371 -20.177 1.00 77.62 181 ASN A N 1
ATOM 1420 C CA . ASN A 1 181 ? -2.057 -2.348 -18.964 1.00 77.62 181 ASN A CA 1
ATOM 1421 C C . ASN A 1 181 ? -2.042 -0.950 -18.324 1.00 77.62 181 ASN A C 1
ATOM 1423 O O . ASN A 1 181 ? -2.194 -0.840 -17.105 1.00 77.62 181 ASN A O 1
ATOM 1427 N N . ASP A 1 182 ? -1.963 0.106 -19.138 1.00 74.62 182 ASP A N 1
ATOM 1428 C CA . ASP A 1 182 ? -2.045 1.501 -18.692 1.00 74.62 182 ASP A CA 1
ATOM 1429 C C . ASP A 1 182 ? -3.361 1.785 -17.958 1.00 74.62 182 ASP A C 1
ATOM 1431 O O . ASP A 1 182 ? -3.376 2.323 -16.844 1.00 74.62 182 ASP A O 1
ATOM 1435 N N . ILE A 1 183 ? -4.473 1.349 -18.549 1.00 82.75 183 ILE A N 1
ATOM 1436 C CA . ILE A 1 183 ? -5.809 1.478 -17.963 1.00 82.75 183 ILE A CA 1
ATOM 1437 C C . ILE A 1 183 ? -5.917 0.668 -16.662 1.00 82.75 183 ILE A C 1
ATOM 1439 O O . ILE A 1 183 ? -6.418 1.187 -15.662 1.00 82.75 183 ILE A O 1
ATOM 1443 N N . ILE A 1 184 ? -5.431 -0.578 -16.638 1.00 84.81 184 ILE A N 1
ATOM 1444 C CA . ILE A 1 184 ? -5.461 -1.439 -15.444 1.00 84.81 184 ILE A CA 1
ATOM 1445 C C . ILE A 1 184 ? -4.714 -0.780 -14.278 1.00 84.81 184 ILE A C 1
ATOM 1447 O O . ILE A 1 184 ? -5.237 -0.769 -13.161 1.00 84.81 184 ILE A O 1
ATOM 1451 N N . SER A 1 185 ? -3.540 -0.193 -14.521 1.00 75.12 185 SER A N 1
ATOM 1452 C CA . SER A 1 185 ? -2.758 0.492 -13.483 1.00 75.12 185 SER A CA 1
ATOM 1453 C C . SER A 1 185 ? -3.513 1.656 -12.848 1.00 75.12 185 SER A C 1
ATOM 1455 O O . SER A 1 185 ? -3.549 1.777 -11.622 1.00 75.12 185 SER A O 1
ATOM 1457 N N . ILE A 1 186 ? -4.178 2.484 -13.658 1.00 78.06 186 ILE A N 1
ATOM 1458 C CA . ILE A 1 186 ? -4.992 3.600 -13.155 1.00 78.06 186 ILE A CA 1
ATOM 1459 C C . ILE A 1 186 ? -6.175 3.070 -12.337 1.00 78.06 186 ILE A C 1
ATOM 1461 O O . ILE A 1 186 ? -6.452 3.553 -11.236 1.00 78.06 186 ILE A O 1
ATOM 1465 N N . LEU A 1 187 ? -6.867 2.050 -12.842 1.00 84.25 187 LEU A N 1
ATOM 1466 C CA . LEU A 1 187 ? -8.029 1.463 -12.176 1.00 84.25 187 LEU A CA 1
ATOM 1467 C C . LEU A 1 187 ? -7.672 0.788 -10.841 1.00 84.25 187 LEU A C 1
ATOM 1469 O O . LEU A 1 187 ? -8.452 0.849 -9.885 1.00 84.25 187 LEU A O 1
ATOM 1473 N N . LEU A 1 188 ? -6.462 0.237 -10.717 1.00 82.12 188 LEU A N 1
ATOM 1474 C CA . LEU A 1 188 ? -5.966 -0.352 -9.473 1.00 82.12 188 LEU A CA 1
ATOM 1475 C C . LEU A 1 188 ? -5.865 0.673 -8.327 1.00 82.12 188 LEU A C 1
ATOM 1477 O O . LEU A 1 188 ? -6.063 0.318 -7.158 1.00 82.12 188 LEU A O 1
ATOM 1481 N N . ILE A 1 189 ? -5.640 1.955 -8.637 1.00 78.62 189 ILE A N 1
ATOM 1482 C CA . ILE A 1 189 ? -5.671 3.042 -7.645 1.00 78.62 189 ILE A CA 1
ATOM 1483 C C . ILE A 1 189 ? -7.075 3.153 -7.038 1.00 78.62 189 ILE A C 1
ATOM 1485 O O . ILE A 1 189 ? -7.222 3.198 -5.814 1.00 78.62 189 ILE A O 1
ATOM 1489 N N . PHE A 1 190 ? -8.121 3.118 -7.867 1.00 80.88 190 PHE A N 1
ATOM 1490 C CA . PHE A 1 190 ? -9.512 3.164 -7.405 1.00 80.88 190 PHE A CA 1
ATOM 1491 C C . PHE A 1 190 ? -9.889 1.930 -6.581 1.00 80.88 190 PHE A C 1
ATOM 1493 O O . PHE A 1 190 ? -10.552 2.064 -5.550 1.00 80.88 190 PHE A O 1
ATOM 1500 N N . VAL A 1 191 ? -9.418 0.741 -6.970 1.00 82.12 191 VAL A N 1
ATOM 1501 C CA . VAL A 1 191 ? -9.582 -0.494 -6.176 1.00 82.12 191 VAL A CA 1
ATOM 1502 C C . VAL A 1 191 ? -8.939 -0.349 -4.795 1.00 82.12 191 VAL A C 1
ATOM 1504 O O . VAL A 1 191 ? -9.558 -0.675 -3.778 1.00 82.12 191 VAL A O 1
ATOM 1507 N N . THR A 1 192 ? -7.734 0.211 -4.736 1.00 76.75 192 THR A N 1
ATOM 1508 C CA . THR A 1 192 ? -7.006 0.435 -3.479 1.00 76.75 192 THR A CA 1
ATOM 1509 C C . THR A 1 192 ? -7.710 1.469 -2.589 1.00 76.75 192 THR A C 1
ATOM 1511 O O . THR A 1 192 ? -7.855 1.274 -1.376 1.00 76.75 192 THR A O 1
ATOM 1514 N N . LEU A 1 193 ? -8.233 2.547 -3.178 1.00 76.44 193 LEU A N 1
ATOM 1515 C CA . LEU A 1 193 ? -9.047 3.542 -2.472 1.00 76.44 193 LEU A CA 1
ATOM 1516 C C . LEU A 1 193 ? -10.359 2.943 -1.945 1.00 76.44 193 LEU A C 1
ATOM 1518 O O . LEU A 1 193 ? -10.747 3.202 -0.803 1.00 76.44 193 LEU A O 1
ATOM 1522 N N . ASN A 1 194 ? -11.028 2.091 -2.723 1.00 81.31 194 ASN A N 1
ATOM 1523 C CA . ASN A 1 194 ? -12.235 1.395 -2.278 1.00 81.31 194 ASN A CA 1
ATOM 1524 C C . ASN A 1 194 ? -11.946 0.494 -1.062 1.00 81.31 194 ASN A C 1
ATOM 1526 O O . ASN A 1 194 ? -12.655 0.551 -0.054 1.00 81.31 194 ASN A O 1
ATOM 1530 N N . ALA A 1 195 ? -10.854 -0.276 -1.101 1.00 78.44 195 ALA A N 1
ATOM 1531 C CA . ALA A 1 195 ? -10.458 -1.151 0.003 1.00 78.44 195 ALA A CA 1
ATOM 1532 C C . ALA A 1 195 ? -10.149 -0.375 1.299 1.00 78.44 195 ALA A C 1
ATOM 1534 O O . ALA A 1 195 ? -10.571 -0.777 2.388 1.00 78.44 195 ALA A O 1
ATOM 1535 N N . THR A 1 196 ? -9.456 0.762 1.195 1.00 74.50 196 THR A N 1
ATOM 1536 C CA . THR A 1 196 ? -9.070 1.583 2.359 1.00 74.50 196 THR A CA 1
ATOM 1537 C C . THR A 1 196 ? -10.244 2.372 2.950 1.00 74.50 196 THR A C 1
ATOM 1539 O O . THR A 1 196 ? -10.356 2.506 4.173 1.00 74.50 196 THR A O 1
ATOM 1542 N N . THR A 1 197 ? -11.175 2.843 2.117 1.00 73.19 197 THR A N 1
ATOM 1543 C CA . THR A 1 197 ? -12.358 3.607 2.561 1.00 73.19 197 THR A CA 1
ATOM 1544 C C . THR A 1 197 ? -13.472 2.727 3.128 1.00 73.19 197 THR A C 1
ATOM 1546 O O . THR A 1 197 ? -14.266 3.195 3.951 1.00 73.19 197 THR A O 1
ATOM 1549 N N . HIS A 1 198 ? -13.504 1.437 2.781 1.00 72.38 198 HIS A N 1
ATOM 1550 C CA . HIS A 1 198 ? -14.524 0.483 3.223 1.00 72.38 198 HIS A CA 1
ATOM 1551 C C . HIS A 1 198 ? -14.710 0.455 4.751 1.00 72.38 198 HIS A C 1
ATOM 1553 O O . HIS A 1 198 ? -15.844 0.437 5.241 1.00 72.38 198 HIS A O 1
ATOM 1559 N N . PHE A 1 199 ? -13.621 0.498 5.529 1.00 70.75 199 PHE A N 1
ATOM 1560 C CA . PHE A 1 199 ? -13.693 0.569 6.994 1.00 70.75 199 PHE A CA 1
ATOM 1561 C C . PHE A 1 199 ? -14.414 1.840 7.469 1.00 70.75 199 PHE A C 1
ATOM 1563 O O . PHE A 1 199 ? -15.314 1.770 8.310 1.00 70.75 199 PHE A O 1
ATOM 1570 N N . ILE A 1 200 ? -14.063 2.991 6.895 1.00 68.31 200 ILE A N 1
ATOM 1571 C CA . ILE A 1 200 ? -14.619 4.301 7.257 1.00 68.31 200 ILE A CA 1
ATOM 1572 C C . ILE A 1 200 ? -16.115 4.350 6.925 1.00 68.31 200 ILE A C 1
ATOM 1574 O O . ILE A 1 200 ? -16.921 4.739 7.774 1.00 68.31 200 ILE A O 1
ATOM 1578 N N . ILE A 1 201 ? -16.501 3.877 5.735 1.00 71.25 201 ILE A N 1
ATOM 1579 C CA . ILE A 1 201 ? -17.899 3.791 5.285 1.00 71.25 201 ILE A CA 1
ATOM 1580 C C . ILE A 1 201 ? -18.707 2.880 6.223 1.00 71.25 201 ILE A C 1
ATOM 1582 O O . ILE A 1 201 ? -19.778 3.264 6.710 1.00 71.25 201 ILE A O 1
ATOM 1586 N N . CYS A 1 202 ? -18.169 1.700 6.553 1.00 68.56 202 CYS A N 1
ATOM 1587 C CA . CYS A 1 202 ? -18.808 0.748 7.462 1.00 68.56 202 CYS A CA 1
ATOM 1588 C C . CYS A 1 202 ? -19.095 1.353 8.836 1.00 68.56 202 CYS A C 1
ATOM 1590 O O . CYS A 1 202 ? -20.215 1.231 9.340 1.00 68.56 202 CYS A O 1
ATOM 1592 N N . VAL A 1 203 ? -18.117 2.022 9.449 1.00 63.81 203 VAL A N 1
ATOM 1593 C CA . VAL A 1 203 ? -18.295 2.616 10.781 1.00 63.81 203 VAL A CA 1
ATOM 1594 C C . VAL A 1 203 ? -19.172 3.877 10.733 1.00 63.81 203 VAL A C 1
ATOM 1596 O O . VAL A 1 203 ? -20.033 4.076 11.601 1.00 63.81 203 VAL A O 1
ATOM 1599 N N . GLY A 1 204 ? -18.995 4.719 9.713 1.00 62.28 204 GLY A N 1
ATOM 1600 C CA . GLY A 1 204 ? -19.737 5.968 9.541 1.00 62.28 204 GLY A CA 1
ATOM 1601 C C . GLY A 1 204 ? -21.237 5.748 9.358 1.00 62.28 204 GLY A C 1
ATOM 1602 O O . GLY A 1 204 ? -22.052 6.505 9.894 1.00 62.28 204 GLY A O 1
ATOM 1603 N N . ILE A 1 205 ? -21.628 4.660 8.693 1.00 62.50 205 ILE A N 1
ATOM 1604 C CA . ILE A 1 205 ? -23.028 4.437 8.329 1.00 62.50 205 ILE A CA 1
ATOM 1605 C C . ILE A 1 205 ? -23.680 3.324 9.178 1.00 62.50 205 ILE A C 1
ATOM 1607 O O . ILE A 1 205 ? -24.781 3.518 9.699 1.00 62.50 205 ILE A O 1
ATOM 1611 N N . SER A 1 206 ? -23.018 2.189 9.429 1.00 64.44 206 SER A N 1
ATOM 1612 C CA . SER A 1 206 ? -23.671 1.015 10.034 1.00 64.44 206 SER A CA 1
ATOM 1613 C C . SER A 1 206 ? -23.787 1.067 11.560 1.00 64.44 206 SER A C 1
ATOM 1615 O O . SER A 1 206 ? -22.799 0.996 12.292 1.00 64.44 206 SER A O 1
ATOM 1617 N N . LYS A 1 207 ? -25.022 1.049 12.080 1.00 59.66 207 LYS A N 1
ATOM 1618 C CA . LYS A 1 207 ? -25.268 0.939 13.531 1.00 59.66 207 LYS A CA 1
ATOM 1619 C C . LYS A 1 207 ? -24.844 -0.417 14.106 1.00 59.66 207 LYS A C 1
ATOM 1621 O O . LYS A 1 207 ? -24.353 -0.472 15.229 1.00 59.66 207 LYS A O 1
ATOM 1626 N N . GLN A 1 208 ? -25.021 -1.498 13.350 1.00 59.88 208 GLN A N 1
ATOM 1627 C CA . GLN A 1 208 ? -24.602 -2.842 13.760 1.00 59.88 208 GLN A CA 1
ATOM 1628 C C . GLN A 1 208 ? -23.079 -2.950 13.804 1.00 59.88 208 GLN A C 1
ATOM 1630 O O . GLN A 1 208 ? -22.543 -3.454 14.786 1.00 59.88 208 GLN A O 1
ATOM 1635 N N . TYR A 1 209 ? -22.388 -2.403 12.798 1.00 63.97 209 TYR A N 1
ATOM 1636 C CA . TYR A 1 209 ? -20.927 -2.347 12.786 1.00 63.97 209 TYR A CA 1
ATOM 1637 C C . TYR A 1 209 ? -20.409 -1.496 13.945 1.00 63.97 209 TYR A C 1
ATOM 1639 O O . TYR A 1 209 ? -19.566 -1.953 14.706 1.00 63.97 209 TYR A O 1
ATOM 1647 N N . ARG A 1 210 ? -21.003 -0.317 14.186 1.00 63.41 210 ARG A N 1
ATOM 1648 C CA . ARG A 1 210 ? -20.712 0.488 15.383 1.00 63.41 210 ARG A CA 1
ATOM 1649 C C . ARG A 1 210 ? -20.951 -0.278 16.682 1.00 63.41 210 ARG A C 1
ATOM 1651 O O . ARG A 1 210 ? -20.184 -0.104 17.617 1.00 63.41 210 ARG A O 1
ATOM 1658 N N . ASN A 1 211 ? -21.983 -1.117 16.770 1.00 60.66 211 ASN A N 1
ATOM 1659 C CA . ASN A 1 211 ? -22.250 -1.935 17.956 1.00 60.66 211 ASN A CA 1
ATOM 1660 C C . ASN A 1 211 ? -21.244 -3.080 18.128 1.00 60.66 211 ASN A C 1
ATOM 1662 O O . ASN A 1 211 ? -20.827 -3.342 19.251 1.00 60.66 211 ASN A O 1
ATOM 1666 N N . ALA A 1 212 ? -20.838 -3.742 17.045 1.00 63.66 212 ALA A N 1
ATOM 1667 C CA . ALA A 1 212 ? -19.787 -4.755 17.073 1.00 63.66 212 ALA A CA 1
ATOM 1668 C C . ALA A 1 212 ? -18.444 -4.135 17.473 1.00 63.66 212 ALA A C 1
ATOM 1670 O O . ALA A 1 212 ? -17.773 -4.652 18.359 1.00 63.66 212 ALA A O 1
ATOM 1671 N N . VAL A 1 213 ? -18.122 -2.966 16.910 1.00 63.16 213 VAL A N 1
ATOM 1672 C CA . VAL A 1 213 ? -16.995 -2.136 17.335 1.00 63.16 213 VAL A CA 1
ATOM 1673 C C . VAL A 1 213 ? -17.152 -1.802 18.820 1.00 63.16 213 VAL A C 1
ATOM 1675 O O . VAL A 1 213 ? -16.289 -2.153 19.597 1.00 63.16 213 VAL A O 1
ATOM 1678 N N . ARG A 1 214 ? -18.283 -1.269 19.294 1.00 61.00 214 ARG A N 1
ATOM 1679 C CA . ARG A 1 214 ? -18.523 -1.020 20.733 1.00 61.00 214 ARG A CA 1
ATOM 1680 C C . ARG A 1 214 ? -18.287 -2.256 21.615 1.00 61.00 214 ARG A C 1
ATOM 1682 O O . ARG A 1 214 ? -17.654 -2.112 22.654 1.00 61.00 214 ARG A O 1
ATOM 1689 N N . LYS A 1 215 ? -18.733 -3.449 21.202 1.00 64.19 215 LYS A N 1
ATOM 1690 C CA . LYS A 1 215 ? -18.475 -4.713 21.918 1.00 64.19 215 LYS A CA 1
ATOM 1691 C C . LYS A 1 215 ? -16.987 -5.064 21.948 1.00 64.19 215 LYS A C 1
ATOM 1693 O O . LYS A 1 215 ? -16.454 -5.280 23.029 1.00 64.19 215 LYS A O 1
ATOM 1698 N N . LEU A 1 216 ? -16.316 -5.041 20.792 1.00 63.03 216 LEU A N 1
ATOM 1699 C CA . LEU A 1 216 ? -14.861 -5.219 20.681 1.00 63.03 216 LEU A CA 1
ATOM 1700 C C . LEU A 1 216 ? -14.120 -4.213 21.571 1.00 63.03 216 LEU A C 1
ATOM 1702 O O . LEU A 1 216 ? -13.098 -4.521 22.174 1.00 63.03 216 LEU A O 1
ATOM 1706 N N . LEU A 1 217 ? -14.667 -3.003 21.678 1.00 61.78 217 LEU A N 1
ATOM 1707 C CA . LEU A 1 217 ? -14.085 -1.927 22.450 1.00 61.78 217 LEU A CA 1
ATOM 1708 C C . LEU A 1 217 ? -14.433 -1.969 23.958 1.00 61.78 217 LEU A C 1
ATOM 1710 O O . LEU A 1 217 ? -14.006 -1.073 24.691 1.00 61.78 217 LEU A O 1
ATOM 1714 N N . GLY A 1 218 ? -15.171 -2.985 24.430 1.00 58.25 218 GLY A N 1
ATOM 1715 C CA . GLY A 1 218 ? -15.492 -3.210 25.850 1.00 58.25 218 GLY A CA 1
ATOM 1716 C C . GLY A 1 218 ? -16.659 -2.378 26.394 1.00 58.25 218 GLY A C 1
ATOM 1717 O O . GLY A 1 218 ? -16.662 -1.989 27.559 1.00 58.25 218 GLY A O 1
ATOM 1718 N N . TYR A 1 219 ? -17.630 -2.038 25.550 1.00 55.81 219 TYR A N 1
ATOM 1719 C CA . TYR A 1 219 ? -18.728 -1.133 25.880 1.00 55.81 219 TYR A CA 1
ATOM 1720 C C . TYR A 1 219 ? -20.020 -1.920 26.160 1.00 55.81 219 TYR A C 1
ATOM 1722 O O . TYR A 1 219 ? -20.889 -2.025 25.295 1.00 55.81 219 TYR A O 1
ATOM 1730 N N . GLU A 1 220 ? -20.180 -2.461 27.366 1.00 45.94 220 GLU A N 1
ATOM 1731 C CA . GLU A 1 220 ? -21.505 -2.875 27.842 1.00 45.94 220 GLU A CA 1
ATOM 1732 C C . GLU A 1 220 ? -22.137 -1.760 28.678 1.00 45.94 220 GLU A C 1
ATOM 1734 O O . GLU A 1 220 ? -21.537 -1.232 29.612 1.00 45.94 220 GLU A O 1
ATOM 1739 N N . LYS A 1 221 ? -23.379 -1.398 28.340 1.00 39.38 221 LYS A N 1
ATOM 1740 C CA . LYS A 1 221 ? -24.350 -1.024 29.370 1.00 39.38 221 LYS A CA 1
ATOM 1741 C C . LYS A 1 221 ? -25.022 -2.330 29.795 1.00 39.38 221 LYS A C 1
ATOM 1743 O O . LYS A 1 221 ? -25.392 -3.091 28.894 1.00 39.38 221 LYS A O 1
ATOM 1748 N N . PRO A 1 222 ? -25.195 -2.592 31.100 1.00 29.81 222 PRO A N 1
ATOM 1749 C CA . PRO A 1 222 ? -25.823 -3.818 31.564 1.00 29.81 222 PRO A CA 1
ATOM 1750 C C . PRO A 1 222 ? -27.234 -3.869 30.987 1.00 29.81 222 PRO A C 1
ATOM 1752 O O . PRO A 1 222 ? -28.103 -3.072 31.336 1.00 29.81 222 PRO A O 1
ATOM 1755 N N . THR A 1 223 ? -27.447 -4.778 30.042 1.00 32.56 223 THR A N 1
ATOM 1756 C CA . THR A 1 223 ? -28.784 -5.101 29.562 1.00 32.56 223 THR A CA 1
ATOM 1757 C C . THR A 1 223 ? -29.117 -6.412 30.244 1.00 32.56 223 THR A C 1
ATOM 1759 O O . THR A 1 223 ? -28.475 -7.419 29.963 1.00 32.56 223 THR A O 1
ATOM 1762 N N . LYS A 1 224 ? -30.048 -6.378 31.206 1.00 34.41 224 LYS A N 1
ATOM 1763 C CA . LYS A 1 224 ? -30.554 -7.569 31.897 1.00 34.41 224 LYS A CA 1
ATOM 1764 C C . LYS A 1 224 ? -30.985 -8.595 30.842 1.00 34.41 224 LYS A C 1
ATOM 1766 O O . LYS A 1 224 ? -31.998 -8.394 30.180 1.00 34.41 224 LYS A O 1
ATOM 1771 N N . ALA A 1 225 ? -30.217 -9.666 30.680 1.00 28.33 225 ALA A N 1
ATOM 1772 C CA . ALA A 1 225 ? -30.614 -10.832 29.910 1.00 28.33 225 ALA A CA 1
ATOM 1773 C C . ALA A 1 225 ? -30.532 -12.043 30.836 1.00 28.33 225 ALA A C 1
ATOM 1775 O O . ALA A 1 225 ? -29.492 -12.331 31.427 1.00 28.33 225 ALA A O 1
ATOM 1776 N N . PHE A 1 226 ? -31.685 -12.680 31.006 1.00 30.73 226 PHE A N 1
ATOM 1777 C CA . PHE A 1 226 ? -31.889 -13.864 31.818 1.00 30.73 226 PHE A CA 1
ATOM 1778 C C . PHE A 1 226 ? -30.956 -15.009 31.398 1.00 30.73 226 PHE A C 1
ATOM 1780 O O . PHE A 1 226 ? -30.725 -15.277 30.222 1.00 30.73 226 PHE A O 1
ATOM 1787 N N . ARG A 1 227 ? -30.451 -15.675 32.432 1.00 28.66 227 ARG A N 1
ATOM 1788 C CA . ARG A 1 227 ? -29.601 -16.864 32.465 1.00 28.66 227 ARG A CA 1
ATOM 1789 C C . ARG A 1 227 ? -30.224 -18.039 31.693 1.00 28.66 227 ARG A C 1
ATOM 1791 O O . ARG A 1 227 ? -31.374 -18.385 31.944 1.00 28.66 227 ARG A O 1
ATOM 1798 N N . LYS A 1 228 ? -29.415 -18.752 30.907 1.00 27.28 228 LYS A N 1
ATOM 1799 C CA . LYS A 1 228 ? -29.413 -20.226 30.900 1.00 27.28 228 LYS A CA 1
ATOM 1800 C C . LYS A 1 228 ? -27.999 -20.714 30.589 1.00 27.28 228 LYS A C 1
ATOM 1802 O O . LYS A 1 228 ? -27.496 -20.562 29.483 1.00 27.28 228 LYS A O 1
ATOM 1807 N N . ILE A 1 229 ? -27.352 -21.207 31.640 1.00 28.66 229 ILE A N 1
ATOM 1808 C CA . ILE A 1 229 ? -26.049 -21.866 31.621 1.00 28.66 229 ILE A CA 1
ATOM 1809 C C . ILE A 1 229 ? -26.328 -23.330 31.277 1.00 28.66 229 ILE A C 1
ATOM 1811 O O . ILE A 1 229 ? -27.078 -23.981 31.998 1.00 28.66 229 ILE A O 1
ATOM 1815 N N . GLY A 1 230 ? -25.752 -23.813 30.180 1.00 27.45 230 GLY A N 1
ATOM 1816 C CA . GLY A 1 230 ? -25.597 -25.234 29.887 1.00 27.45 230 GLY A CA 1
ATOM 1817 C C . GLY A 1 230 ? -24.105 -25.539 29.889 1.00 27.45 230 GLY A C 1
ATOM 1818 O O . GLY A 1 230 ? -23.368 -25.026 29.052 1.00 27.45 230 GLY A O 1
ATOM 1819 N N . THR A 1 231 ? -23.669 -26.274 30.902 1.00 26.14 231 THR A N 1
ATOM 1820 C CA . THR A 1 231 ? -22.313 -26.789 31.096 1.00 26.14 231 THR A CA 1
ATOM 1821 C C . THR A 1 231 ? -22.060 -27.968 30.167 1.00 26.14 231 THR A C 1
ATOM 1823 O O . THR A 1 231 ? -22.838 -28.916 30.197 1.00 26.14 231 THR A O 1
ATOM 1826 N N . GLU A 1 232 ? -20.948 -27.972 29.436 1.00 26.67 232 GLU A N 1
ATOM 1827 C CA . GLU A 1 232 ? -20.417 -29.200 28.843 1.00 26.67 232 GLU A CA 1
ATOM 1828 C C . GLU A 1 232 ? -18.888 -29.202 28.955 1.00 26.67 232 GLU A C 1
ATOM 1830 O O . GLU A 1 232 ? -18.217 -28.217 28.637 1.00 26.67 232 GLU A O 1
ATOM 1835 N N . LYS A 1 233 ? -18.383 -30.283 29.557 1.00 27.03 233 LYS A N 1
ATOM 1836 C CA . LYS A 1 233 ? -16.999 -30.511 29.976 1.00 27.03 233 LYS A CA 1
ATOM 1837 C C . LYS A 1 233 ? -16.119 -30.866 28.775 1.00 27.03 233 LYS A C 1
ATOM 1839 O O . LYS A 1 233 ? -16.572 -31.504 27.833 1.00 27.03 233 LYS A O 1
ATOM 1844 N N . ALA A 1 234 ? -14.851 -30.475 28.865 1.00 23.97 234 ALA A N 1
ATOM 1845 C CA . ALA A 1 234 ? -13.770 -30.979 28.031 1.00 23.97 234 ALA A CA 1
ATOM 1846 C C . ALA A 1 234 ? -13.197 -32.263 28.647 1.00 23.97 234 ALA A C 1
ATOM 1848 O O . ALA A 1 234 ? -13.058 -32.325 29.869 1.00 23.97 234 ALA A O 1
ATOM 1849 N N . ASP A 1 235 ? -12.828 -33.220 27.797 1.00 26.56 235 ASP A N 1
ATOM 1850 C CA . ASP A 1 235 ? -11.964 -34.351 28.138 1.00 26.56 235 ASP A CA 1
ATOM 1851 C C . ASP A 1 235 ? -10.881 -34.482 27.043 1.00 26.56 235 ASP A C 1
ATOM 1853 O O . ASP A 1 235 ? -11.225 -34.381 25.857 1.00 26.56 235 ASP A O 1
ATOM 1857 N N . PRO A 1 236 ? -9.584 -34.601 27.387 1.00 31.31 236 PRO A N 1
ATOM 1858 C CA . PRO A 1 236 ? -8.486 -34.699 26.431 1.00 31.31 236 PRO A CA 1
ATOM 1859 C C . PRO A 1 236 ? -7.941 -36.130 26.358 1.00 31.31 236 PRO A C 1
ATOM 1861 O O . PRO A 1 236 ? -7.627 -36.689 27.395 1.00 31.31 236 PRO A O 1
ATOM 1864 N N . GLU A 1 237 ? -7.687 -36.680 25.164 1.00 26.11 237 GLU A N 1
ATOM 1865 C CA . GLU A 1 237 ? -6.595 -37.656 25.012 1.00 26.11 237 GLU A CA 1
ATOM 1866 C C . GLU A 1 237 ? -6.172 -37.961 23.560 1.00 26.11 237 GLU A C 1
ATOM 1868 O O . GLU A 1 237 ? -6.987 -38.097 22.651 1.00 26.11 237 GLU A O 1
ATOM 1873 N N . ASN A 1 238 ? -4.846 -38.096 23.429 1.00 25.55 238 ASN A N 1
ATOM 1874 C CA . ASN A 1 238 ? -4.056 -38.959 22.543 1.00 25.55 238 ASN A CA 1
ATOM 1875 C C . ASN A 1 238 ? -4.161 -38.876 21.012 1.00 25.55 238 ASN A C 1
ATOM 1877 O O . ASN A 1 238 ? -5.050 -39.471 20.424 1.00 25.55 238 ASN A O 1
ATOM 1881 N N . TRP A 1 239 ? -3.094 -38.362 20.376 1.00 23.28 239 TRP A N 1
ATOM 1882 C CA . TRP A 1 239 ? -2.510 -38.945 19.152 1.00 23.28 239 TRP A CA 1
ATOM 1883 C C . TRP A 1 239 ? -0.981 -38.729 19.118 1.00 23.28 239 TRP A C 1
ATOM 1885 O O . TRP A 1 239 ? -0.510 -37.596 19.054 1.00 23.28 239 TRP A O 1
ATOM 1895 N N . TYR A 1 240 ? -0.207 -39.822 19.116 1.00 25.33 240 TYR A N 1
ATOM 1896 C CA . TYR A 1 240 ? 1.212 -39.873 18.728 1.00 25.33 240 TYR A CA 1
ATOM 1897 C C . TYR A 1 240 ? 1.445 -41.053 17.766 1.00 25.33 240 TYR A C 1
ATOM 1899 O O . TYR A 1 240 ? 0.812 -42.096 17.919 1.00 25.33 240 TYR A O 1
ATOM 1907 N N . ARG A 1 241 ? 2.469 -40.898 16.901 1.00 25.69 241 ARG A N 1
ATOM 1908 C CA . ARG A 1 241 ? 3.102 -41.864 15.959 1.00 25.69 241 ARG A CA 1
ATOM 1909 C C . ARG A 1 241 ? 2.367 -42.055 14.610 1.00 25.69 241 ARG A C 1
ATOM 1911 O O . ARG A 1 241 ? 1.156 -42.163 14.593 1.00 25.69 241 ARG A O 1
ATOM 1918 N N . LYS A 1 242 ? 3.020 -42.136 13.438 1.00 25.69 242 LYS A N 1
ATOM 1919 C CA . LYS A 1 242 ? 4.422 -42.452 13.092 1.00 25.69 242 LYS A CA 1
ATOM 1920 C C . LYS A 1 242 ? 4.754 -41.951 11.668 1.00 25.69 242 LYS A C 1
ATOM 1922 O O . LYS A 1 242 ? 3.883 -41.867 10.812 1.00 25.69 242 LYS A O 1
ATOM 1927 N N . THR A 1 243 ? 6.027 -41.633 11.471 1.00 24.30 243 THR A N 1
ATOM 1928 C CA . THR A 1 243 ? 6.741 -41.267 10.239 1.00 24.30 243 THR A CA 1
ATOM 1929 C C . THR A 1 243 ? 6.901 -42.433 9.251 1.00 24.30 243 THR A C 1
ATOM 1931 O O . THR A 1 243 ? 6.906 -43.590 9.666 1.00 24.30 243 THR A O 1
ATOM 1934 N N . GLY A 1 244 ? 7.134 -42.117 7.971 1.00 24.12 244 GLY A N 1
ATOM 1935 C CA . GLY A 1 244 ? 7.625 -43.053 6.951 1.00 24.12 244 GLY A CA 1
ATOM 1936 C C . GLY A 1 244 ? 7.972 -42.336 5.640 1.00 24.12 244 GLY A C 1
ATOM 1937 O O . GLY A 1 244 ? 7.092 -41.805 4.975 1.00 24.12 244 GLY A O 1
ATOM 1938 N N . SER A 1 245 ? 9.264 -42.265 5.337 1.00 23.31 245 SER A N 1
ATOM 1939 C CA . SER A 1 245 ? 9.911 -41.677 4.157 1.00 23.31 245 SER A CA 1
ATOM 1940 C C . SER A 1 245 ? 10.115 -42.705 3.045 1.00 23.31 245 SER A C 1
ATOM 1942 O O . SER A 1 245 ? 10.461 -43.828 3.383 1.00 23.31 245 SER A O 1
ATOM 1944 N N . GLU A 1 246 ? 10.091 -42.295 1.772 1.00 23.58 246 GLU A N 1
ATOM 1945 C CA . GLU A 1 246 ? 10.888 -42.926 0.702 1.00 23.58 246 GLU A CA 1
ATOM 1946 C C . GLU A 1 246 ? 10.999 -42.016 -0.547 1.00 23.58 246 GLU A C 1
ATOM 1948 O O . GLU A 1 246 ? 10.094 -41.254 -0.886 1.00 23.58 246 GLU A O 1
ATOM 1953 N N . LYS A 1 247 ? 12.175 -42.063 -1.173 1.00 23.69 247 LYS A N 1
ATOM 1954 C CA . LYS A 1 247 ? 12.693 -41.454 -2.422 1.00 23.69 247 LYS A CA 1
ATOM 1955 C C . LYS A 1 247 ? 13.786 -42.440 -2.899 1.00 23.69 247 LYS A C 1
ATOM 1957 O O . LYS A 1 247 ? 14.269 -43.179 -2.039 1.00 23.69 247 LYS A O 1
ATOM 1962 N N . PRO A 1 248 ? 14.379 -42.321 -4.102 1.00 32.12 248 PRO A N 1
ATOM 1963 C CA . PRO A 1 248 ? 13.967 -41.712 -5.379 1.00 32.12 248 PRO A CA 1
ATOM 1964 C C . PRO A 1 248 ? 14.133 -42.733 -6.539 1.00 32.12 248 PRO A C 1
ATOM 1966 O O . PRO A 1 248 ? 14.476 -43.871 -6.272 1.00 32.12 248 PRO A O 1
ATOM 1969 N N . ASP A 1 249 ? 13.977 -42.334 -7.808 1.00 24.84 249 ASP A N 1
ATOM 1970 C CA . ASP A 1 249 ? 14.763 -42.942 -8.900 1.00 24.84 249 ASP A CA 1
ATOM 1971 C C . ASP A 1 249 ? 14.909 -42.012 -10.117 1.00 24.84 249 ASP A C 1
ATOM 1973 O O . ASP A 1 249 ? 14.030 -41.208 -10.439 1.00 24.84 249 ASP A O 1
ATOM 1977 N N . GLN A 1 250 ? 16.091 -42.098 -10.732 1.00 23.67 250 GLN A N 1
ATOM 1978 C CA . GLN A 1 250 ? 16.606 -41.349 -11.884 1.00 23.67 250 GLN A CA 1
ATOM 1979 C C . GLN A 1 250 ? 16.290 -42.082 -13.203 1.00 23.67 250 GLN A C 1
ATOM 1981 O O . GLN A 1 250 ? 16.286 -43.307 -13.205 1.00 23.67 250 GLN A O 1
ATOM 1986 N N . ASN A 1 251 ? 16.150 -41.374 -14.340 1.00 24.23 251 ASN A N 1
ATOM 1987 C CA . ASN A 1 251 ? 17.156 -41.411 -15.426 1.00 24.23 251 ASN A CA 1
ATOM 1988 C C . ASN A 1 251 ? 16.768 -40.710 -16.755 1.00 24.23 251 ASN A C 1
ATOM 1990 O O . ASN A 1 251 ? 15.654 -40.813 -17.253 1.00 24.23 251 ASN A O 1
ATOM 1994 N N . THR A 1 252 ? 17.801 -40.055 -17.311 1.00 23.88 252 THR A N 1
ATOM 1995 C CA . THR A 1 252 ? 18.241 -39.928 -18.725 1.00 23.88 252 THR A CA 1
ATOM 1996 C C . THR A 1 252 ? 17.344 -39.336 -19.828 1.00 23.88 252 THR A C 1
ATOM 1998 O O . THR A 1 252 ? 16.504 -40.014 -20.401 1.00 23.88 252 THR A O 1
ATOM 2001 N N . GLY A 1 253 ? 17.684 -38.106 -20.247 1.00 23.23 253 GLY A N 1
ATOM 2002 C CA . GLY A 1 253 ? 18.527 -37.836 -21.433 1.00 23.23 253 GLY A CA 1
ATOM 2003 C C . GLY A 1 253 ? 17.922 -37.924 -22.848 1.00 23.23 253 GLY A C 1
ATOM 2004 O O . GLY A 1 253 ? 17.664 -39.006 -23.355 1.00 23.23 253 GLY A O 1
ATOM 2005 N N . SER A 1 254 ? 17.859 -36.788 -23.553 1.00 23.31 254 SER A N 1
ATOM 2006 C CA . SER A 1 254 ? 18.523 -36.518 -24.855 1.00 23.31 254 SER A CA 1
ATOM 2007 C C . SER A 1 254 ? 17.880 -35.310 -25.552 1.00 23.31 254 SER A C 1
ATOM 2009 O O . SER A 1 254 ? 16.687 -35.052 -25.423 1.00 23.31 254 SER A O 1
ATOM 2011 N N . GLY A 1 255 ? 18.718 -34.497 -26.195 1.00 25.91 255 GLY A N 1
ATOM 2012 C CA . GLY A 1 255 ? 18.407 -33.118 -26.556 1.00 25.91 255 GLY A CA 1
ATOM 2013 C C . GLY A 1 255 ? 17.613 -32.909 -27.842 1.00 25.91 255 GLY A C 1
ATOM 2014 O O . GLY A 1 255 ? 17.408 -33.827 -28.632 1.00 25.91 255 GLY A O 1
ATOM 2015 N N . LYS A 1 256 ? 17.234 -31.642 -28.046 1.00 26.02 256 LYS A N 1
ATOM 2016 C CA . LYS A 1 256 ? 17.100 -30.969 -29.346 1.00 26.02 256 LYS A CA 1
ATOM 2017 C C . LYS A 1 256 ? 16.888 -29.460 -29.138 1.00 26.02 256 LYS A C 1
ATOM 2019 O O . LYS A 1 256 ? 15.886 -29.039 -28.577 1.00 26.02 256 LYS A O 1
ATOM 2024 N N . THR A 1 257 ? 17.905 -28.706 -29.553 1.00 28.52 257 THR A N 1
ATOM 2025 C CA . THR A 1 257 ? 17.879 -27.394 -30.234 1.00 28.52 257 THR A CA 1
ATOM 2026 C C . THR A 1 257 ? 16.835 -26.338 -29.834 1.00 28.52 257 THR A C 1
ATOM 2028 O O . THR A 1 257 ? 15.672 -26.398 -30.222 1.00 28.52 257 THR A O 1
ATOM 2031 N N . ASP A 1 258 ? 17.358 -25.332 -29.128 1.00 35.47 258 ASP A N 1
ATOM 2032 C CA . ASP A 1 258 ? 17.084 -23.885 -29.111 1.00 35.47 258 ASP A CA 1
ATOM 2033 C C . ASP A 1 258 ? 15.836 -23.290 -29.792 1.00 35.47 258 ASP A C 1
ATOM 2035 O O . ASP A 1 258 ? 15.731 -23.231 -31.017 1.00 35.47 258 ASP A O 1
ATOM 2039 N N . PRO A 1 259 ? 15.012 -22.605 -28.975 1.00 32.59 259 PRO A N 1
ATOM 2040 C CA . PRO A 1 259 ? 14.275 -21.409 -29.379 1.00 32.59 259 PRO A CA 1
ATOM 2041 C C . PRO A 1 259 ? 14.496 -20.219 -28.409 1.00 32.59 259 PRO A C 1
ATOM 2043 O O . PRO A 1 259 ? 13.708 -19.280 -28.383 1.00 32.59 259 PRO A O 1
ATOM 2046 N N . ALA A 1 260 ? 15.519 -20.244 -27.547 1.00 33.00 260 ALA A N 1
ATOM 2047 C CA . ALA A 1 260 ? 15.575 -19.384 -26.354 1.00 33.00 260 ALA A CA 1
ATOM 2048 C C . ALA A 1 260 ? 15.913 -17.896 -26.597 1.00 33.00 260 ALA A C 1
ATOM 2050 O O . ALA A 1 260 ? 15.778 -17.100 -25.670 1.00 33.00 260 ALA A O 1
ATOM 2051 N N . ASN A 1 261 ? 16.285 -17.494 -27.816 1.00 29.91 261 ASN A N 1
ATOM 2052 C CA . ASN A 1 261 ? 16.685 -16.111 -28.108 1.00 29.91 261 ASN A CA 1
ATOM 2053 C C . ASN A 1 261 ? 15.580 -15.195 -28.662 1.00 29.91 261 ASN A C 1
ATOM 2055 O O . ASN A 1 261 ? 15.855 -14.019 -28.844 1.00 29.91 261 ASN A O 1
ATOM 2059 N N . TRP A 1 262 ? 14.344 -15.656 -28.907 1.00 32.78 262 TRP A N 1
ATOM 2060 C CA . TRP A 1 262 ? 13.378 -14.832 -29.664 1.00 32.78 262 TRP A CA 1
ATOM 2061 C C . TRP A 1 262 ? 12.256 -14.154 -28.861 1.00 32.78 262 TRP A C 1
ATOM 2063 O O . TRP A 1 262 ? 11.444 -13.464 -29.464 1.00 32.78 262 TRP A O 1
ATOM 2073 N N . LYS A 1 263 ? 12.119 -14.339 -27.534 1.00 35.31 263 LYS A N 1
ATOM 2074 C CA . LYS A 1 263 ? 10.854 -13.970 -26.841 1.00 35.31 263 LYS A CA 1
ATOM 2075 C C . LYS A 1 263 ? 10.839 -12.766 -25.908 1.00 35.31 263 LYS A C 1
ATOM 2077 O O . LYS A 1 263 ? 9.736 -12.308 -25.616 1.00 35.31 263 LYS A O 1
ATOM 2082 N N . LEU A 1 264 ? 11.977 -12.229 -25.466 1.00 36.47 264 LEU A N 1
ATOM 2083 C CA . LEU A 1 264 ? 11.957 -10.964 -24.711 1.00 36.47 264 LEU A CA 1
ATOM 2084 C C . LEU A 1 264 ? 11.801 -9.735 -25.626 1.00 36.47 264 LEU A C 1
ATOM 2086 O O . LEU A 1 264 ? 11.548 -8.640 -25.142 1.00 36.47 264 LEU A O 1
ATOM 2090 N N . GLU A 1 265 ? 11.910 -9.931 -26.941 1.00 36.84 265 GLU A N 1
ATOM 2091 C CA . GLU A 1 265 ? 11.918 -8.865 -27.946 1.00 36.84 265 GLU A CA 1
ATOM 2092 C C . GLU A 1 265 ? 10.517 -8.567 -28.529 1.00 36.84 265 GLU A C 1
ATOM 2094 O O . GLU A 1 265 ? 10.337 -7.577 -29.226 1.00 36.84 265 GLU A O 1
ATOM 2099 N N . ASN A 1 266 ? 9.489 -9.367 -28.194 1.00 40.69 266 ASN A N 1
ATOM 2100 C CA . ASN A 1 266 ? 8.179 -9.353 -28.878 1.00 40.69 266 ASN A CA 1
ATOM 2101 C C . ASN A 1 266 ? 7.067 -8.521 -28.214 1.00 40.69 266 ASN A C 1
ATOM 2103 O O . ASN A 1 266 ? 5.939 -8.514 -28.712 1.00 40.69 266 ASN A O 1
ATOM 2107 N N . SER A 1 267 ? 7.308 -7.877 -27.070 1.00 52.97 267 SER A N 1
ATOM 2108 C CA . SER A 1 267 ? 6.294 -7.021 -26.438 1.00 52.97 267 SER A CA 1
ATOM 2109 C C . SER A 1 267 ? 6.508 -5.564 -26.824 1.00 52.97 267 SER A C 1
ATOM 2111 O O . SER A 1 267 ? 7.590 -5.029 -26.589 1.00 52.97 267 SER A O 1
ATOM 2113 N N . ALA A 1 268 ? 5.461 -4.928 -27.362 1.00 61.16 268 ALA A N 1
ATOM 2114 C CA . ALA A 1 268 ? 5.452 -3.491 -27.618 1.00 61.16 268 ALA A CA 1
ATOM 2115 C C . ALA A 1 268 ? 5.870 -2.717 -26.352 1.00 61.16 268 ALA A C 1
ATOM 2117 O O . ALA A 1 268 ? 5.455 -3.094 -25.249 1.00 61.16 268 ALA A O 1
ATOM 2118 N N . PRO A 1 269 ? 6.660 -1.642 -26.488 1.00 66.50 269 PRO A N 1
ATOM 2119 C CA . PRO A 1 269 ? 7.027 -0.807 -25.355 1.00 66.50 269 PRO A CA 1
ATOM 2120 C C . PRO A 1 269 ? 5.800 -0.112 -24.751 1.00 66.50 269 PRO A C 1
ATOM 2122 O O . PRO A 1 269 ? 4.830 0.180 -25.455 1.00 66.50 269 PRO A O 1
ATOM 2125 N N . TYR A 1 270 ? 5.862 0.165 -23.445 1.00 69.69 270 TYR A N 1
ATOM 2126 C CA . TYR A 1 270 ? 4.799 0.866 -22.724 1.00 69.69 270 TYR A CA 1
ATOM 2127 C C . TYR A 1 270 ? 4.550 2.275 -23.280 1.00 69.69 270 TYR A C 1
ATOM 2129 O O . TYR A 1 270 ? 5.462 2.932 -23.792 1.00 69.69 270 TYR A O 1
ATOM 2137 N N . GLY A 1 271 ? 3.309 2.750 -23.154 1.00 73.00 271 GLY A N 1
ATOM 2138 C CA . GLY A 1 271 ? 2.939 4.116 -23.503 1.00 73.00 271 GLY A CA 1
ATOM 2139 C C . GLY A 1 271 ? 3.556 5.147 -22.554 1.00 73.00 271 GLY A C 1
ATOM 2140 O O . GLY A 1 271 ? 3.829 4.863 -21.388 1.00 73.00 271 GLY A O 1
ATOM 2141 N N . TYR A 1 272 ? 3.717 6.384 -23.036 1.00 77.69 272 TYR A N 1
ATOM 2142 C CA . TYR A 1 272 ? 4.326 7.482 -22.273 1.00 77.69 272 TYR A CA 1
ATOM 2143 C C . TYR A 1 272 ? 3.674 7.707 -20.898 1.00 77.69 272 TYR A C 1
ATOM 2145 O O . TYR A 1 272 ? 4.365 7.881 -19.895 1.00 77.69 272 TYR A O 1
ATOM 2153 N N . LEU A 1 273 ? 2.338 7.667 -20.831 1.00 74.25 273 LEU A N 1
ATOM 2154 C CA . LEU A 1 273 ? 1.602 7.897 -19.586 1.00 74.25 273 LEU A CA 1
ATOM 2155 C C . LEU A 1 273 ? 1.863 6.806 -18.546 1.00 74.25 273 LEU A C 1
ATOM 2157 O O . LEU A 1 273 ? 2.056 7.129 -17.376 1.00 74.25 273 LEU A O 1
ATOM 2161 N N . PHE A 1 274 ? 1.910 5.533 -18.944 1.00 74.44 274 PHE A N 1
ATOM 2162 C CA . PHE A 1 274 ? 2.262 4.459 -18.017 1.00 74.44 274 PHE A CA 1
ATOM 2163 C C . PHE A 1 274 ? 3.703 4.550 -17.569 1.00 74.44 274 PHE A C 1
ATOM 2165 O O . PHE A 1 274 ? 3.952 4.412 -16.379 1.00 74.44 274 PHE A O 1
ATOM 2172 N N . THR A 1 275 ? 4.634 4.872 -18.468 1.00 76.81 275 THR A N 1
ATOM 2173 C CA . THR A 1 275 ? 6.028 5.106 -18.080 1.00 76.81 275 THR A CA 1
ATOM 2174 C C . THR A 1 275 ? 6.134 6.212 -17.025 1.00 76.81 275 THR A C 1
ATOM 2176 O O . THR A 1 275 ? 6.905 6.077 -16.080 1.00 76.81 275 THR A O 1
ATOM 2179 N N . ILE A 1 276 ? 5.321 7.271 -17.117 1.00 80.62 276 ILE A N 1
ATOM 2180 C CA . ILE A 1 276 ? 5.232 8.310 -16.080 1.00 80.62 276 ILE A CA 1
ATOM 2181 C C . ILE A 1 276 ? 4.624 7.766 -14.780 1.00 80.62 276 ILE A C 1
ATOM 2183 O O . ILE A 1 276 ? 5.194 7.977 -13.710 1.00 80.62 276 ILE A O 1
ATOM 2187 N N . PHE A 1 277 ? 3.469 7.100 -14.833 1.00 77.56 277 PHE A N 1
ATOM 2188 C CA . PHE A 1 277 ? 2.789 6.618 -13.624 1.00 77.56 277 PHE A CA 1
ATOM 2189 C C . PHE A 1 277 ? 3.599 5.556 -12.876 1.00 77.56 277 PHE A C 1
ATOM 2191 O O . PHE A 1 277 ? 3.726 5.637 -11.652 1.00 77.56 277 PHE A O 1
ATOM 2198 N N . ASP A 1 278 ? 4.164 4.594 -13.601 1.00 77.12 278 ASP A N 1
ATOM 2199 C CA . ASP A 1 278 ? 5.041 3.557 -13.058 1.00 77.12 278 ASP A CA 1
ATOM 2200 C C . ASP A 1 278 ? 6.274 4.187 -12.398 1.00 77.12 278 ASP A C 1
ATOM 2202 O O . ASP A 1 278 ? 6.637 3.831 -11.280 1.00 77.12 278 ASP A O 1
ATOM 2206 N N . PHE A 1 279 ? 6.837 5.230 -13.015 1.00 83.56 279 PHE A N 1
ATOM 2207 C CA . PHE A 1 279 ? 7.973 5.958 -12.462 1.00 83.56 279 PHE A CA 1
ATOM 2208 C C . PHE A 1 279 ? 7.643 6.751 -11.184 1.00 83.56 279 PHE A C 1
ATOM 2210 O O . PHE A 1 279 ? 8.421 6.733 -10.230 1.00 83.56 279 PHE A O 1
ATOM 2217 N N . TRP A 1 280 ? 6.505 7.452 -11.124 1.00 84.12 280 TRP A N 1
ATOM 2218 C CA . TRP A 1 280 ? 6.154 8.288 -9.962 1.00 84.12 280 TRP A CA 1
ATOM 2219 C C . TRP A 1 280 ? 5.530 7.511 -8.798 1.00 84.12 280 TRP A C 1
ATOM 2221 O O . TRP A 1 280 ? 5.525 8.000 -7.665 1.00 84.12 280 TRP A O 1
ATOM 2231 N N . THR A 1 281 ? 5.028 6.297 -9.029 1.00 79.56 281 THR A N 1
ATOM 2232 C CA . THR A 1 281 ? 4.411 5.480 -7.971 1.00 79.56 281 THR A CA 1
ATOM 2233 C C . THR A 1 281 ? 5.390 5.177 -6.823 1.00 79.56 281 THR A C 1
ATOM 2235 O O . THR A 1 281 ? 5.053 5.456 -5.664 1.00 79.56 281 THR A O 1
ATOM 2238 N N . PRO A 1 282 ? 6.627 4.713 -7.081 1.00 80.81 282 PRO A N 1
ATOM 2239 C CA . PRO A 1 282 ? 7.637 4.564 -6.037 1.00 80.81 282 PRO A CA 1
ATOM 2240 C C . PRO A 1 282 ? 8.042 5.888 -5.366 1.00 80.81 282 PRO A C 1
ATOM 2242 O O . PRO A 1 282 ? 8.415 5.879 -4.194 1.00 80.81 282 PRO A O 1
ATOM 2245 N N . ALA A 1 283 ? 7.931 7.032 -6.052 1.00 84.44 283 ALA A N 1
ATOM 2246 C CA . ALA A 1 283 ? 8.244 8.341 -5.472 1.00 84.44 283 ALA A CA 1
ATOM 2247 C C . ALA A 1 283 ? 7.257 8.749 -4.372 1.00 84.44 283 ALA A C 1
ATOM 2249 O O . ALA A 1 283 ? 7.657 9.215 -3.302 1.00 84.44 283 ALA A O 1
ATOM 2250 N N . ILE A 1 284 ? 5.965 8.523 -4.617 1.00 84.25 284 ILE A N 1
ATOM 2251 C CA . ILE A 1 284 ? 4.908 8.739 -3.623 1.00 84.25 284 ILE A CA 1
ATOM 2252 C C . ILE A 1 284 ? 5.080 7.761 -2.457 1.00 84.25 284 ILE A C 1
ATOM 2254 O O . ILE A 1 284 ? 4.912 8.139 -1.294 1.00 84.25 284 ILE A O 1
ATOM 2258 N N . ALA A 1 285 ? 5.441 6.508 -2.751 1.00 82.69 285 ALA A N 1
ATOM 2259 C CA . ALA A 1 285 ? 5.702 5.510 -1.722 1.00 82.69 285 ALA A CA 1
ATOM 2260 C C . ALA A 1 285 ? 6.867 5.927 -0.807 1.00 82.69 285 ALA A C 1
ATOM 2262 O O . ALA A 1 285 ? 6.722 5.856 0.413 1.00 82.69 285 ALA A O 1
ATOM 2263 N N . ASP A 1 286 ? 7.977 6.418 -1.369 1.00 83.31 286 ASP A N 1
ATOM 2264 C CA . ASP A 1 286 ? 9.147 6.901 -0.621 1.00 83.31 286 ASP A CA 1
ATOM 2265 C C . ASP A 1 286 ? 8.816 8.130 0.251 1.00 83.31 286 ASP A C 1
ATOM 2267 O O . ASP A 1 286 ? 9.229 8.202 1.412 1.00 83.31 286 ASP A O 1
ATOM 2271 N N . ASP A 1 287 ? 7.981 9.050 -0.246 1.00 88.69 287 ASP A N 1
ATOM 2272 C CA . ASP A 1 287 ? 7.493 10.195 0.536 1.00 88.69 287 ASP A CA 1
ATOM 2273 C C . ASP A 1 287 ? 6.636 9.756 1.741 1.00 88.69 287 ASP A C 1
ATOM 2275 O O . ASP A 1 287 ? 6.911 10.090 2.903 1.00 88.69 287 ASP A O 1
ATOM 2279 N N . ALA A 1 288 ? 5.631 8.913 1.490 1.00 87.38 288 ALA A N 1
ATOM 2280 C CA . ALA A 1 288 ? 4.784 8.360 2.543 1.00 87.38 288 ALA A CA 1
ATOM 2281 C C . ALA A 1 288 ? 5.603 7.557 3.570 1.00 87.38 288 ALA A C 1
ATOM 2283 O O . ALA A 1 288 ? 5.293 7.556 4.769 1.00 87.38 288 ALA A O 1
ATOM 2284 N N . ARG A 1 289 ? 6.677 6.898 3.116 1.00 84.31 289 ARG A N 1
ATOM 2285 C CA . ARG A 1 289 ? 7.583 6.100 3.946 1.00 84.31 289 ARG A CA 1
ATOM 2286 C C . ARG A 1 289 ? 8.310 6.941 4.983 1.00 84.31 289 ARG A C 1
ATOM 2288 O O . ARG A 1 289 ? 8.295 6.579 6.162 1.00 84.31 289 ARG A O 1
ATOM 2295 N N . ARG A 1 290 ? 8.927 8.048 4.564 1.00 88.25 290 ARG A N 1
ATOM 2296 C CA . ARG A 1 290 ? 9.619 8.975 5.473 1.00 88.25 290 ARG A CA 1
ATOM 2297 C C . ARG A 1 290 ? 8.625 9.613 6.438 1.00 88.25 290 ARG A C 1
ATOM 2299 O O . ARG A 1 290 ? 8.861 9.625 7.644 1.00 88.25 290 ARG A O 1
ATOM 2306 N N . CYS A 1 291 ? 7.472 10.063 5.943 1.00 90.56 291 CYS A N 1
ATOM 2307 C CA . CYS A 1 291 ? 6.432 10.647 6.791 1.00 90.56 291 CYS A CA 1
ATOM 2308 C C . CYS A 1 291 ? 5.980 9.685 7.896 1.00 90.56 291 CYS A C 1
ATOM 2310 O O . CYS A 1 291 ? 5.853 10.079 9.055 1.00 90.56 291 CYS A O 1
ATOM 2312 N N . ARG A 1 292 ? 5.784 8.405 7.562 1.00 87.12 292 ARG A N 1
ATOM 2313 C CA . ARG A 1 292 ? 5.344 7.379 8.513 1.00 87.12 292 ARG A CA 1
ATOM 2314 C C . ARG A 1 292 ? 6.271 7.249 9.726 1.00 87.12 292 ARG A C 1
ATOM 2316 O O . ARG A 1 292 ? 5.769 7.193 10.851 1.00 87.12 292 ARG A O 1
ATOM 2323 N N . THR A 1 293 ? 7.588 7.172 9.530 1.00 87.88 293 THR A N 1
ATOM 2324 C CA . THR A 1 293 ? 8.545 6.977 10.637 1.00 87.88 293 THR A CA 1
ATOM 2325 C C . THR A 1 293 ? 8.611 8.210 11.535 1.00 87.88 293 THR A C 1
ATOM 2327 O O . THR A 1 293 ? 8.566 8.091 12.763 1.00 87.88 293 THR A O 1
ATOM 2330 N N . TRP A 1 294 ? 8.602 9.403 10.937 1.00 91.44 294 TRP A N 1
ATOM 2331 C CA . TRP A 1 294 ? 8.547 10.664 11.672 1.00 91.44 294 TRP A CA 1
ATOM 2332 C C . TRP A 1 294 ? 7.228 10.849 12.420 1.00 91.44 294 TRP A C 1
ATOM 2334 O O . TRP A 1 294 ? 7.240 11.283 13.568 1.00 91.44 294 TRP A O 1
ATOM 2344 N N . PHE A 1 295 ? 6.090 10.454 11.847 1.00 89.19 295 PHE A N 1
ATOM 2345 C CA . PHE A 1 295 ? 4.804 10.474 12.550 1.00 89.19 295 PHE A CA 1
ATOM 2346 C C . PHE A 1 295 ? 4.769 9.505 13.731 1.00 89.19 295 PHE A C 1
ATOM 2348 O O . PHE A 1 295 ? 4.205 9.847 14.771 1.00 89.19 295 PHE A O 1
ATOM 2355 N N . ALA A 1 296 ? 5.394 8.330 13.619 1.00 83.50 296 ALA A N 1
ATOM 2356 C CA . ALA A 1 296 ? 5.528 7.407 14.745 1.00 83.50 296 ALA A CA 1
ATOM 2357 C C . ALA A 1 296 ? 6.365 8.021 15.881 1.00 83.50 296 ALA A C 1
ATOM 2359 O O . ALA A 1 296 ? 5.935 8.018 17.039 1.00 83.50 296 ALA A O 1
ATOM 2360 N N . PHE A 1 297 ? 7.511 8.624 15.548 1.00 87.44 297 PHE A N 1
ATOM 2361 C CA . PHE A 1 297 ? 8.344 9.360 16.502 1.00 87.44 297 PHE A CA 1
ATOM 2362 C C . PHE A 1 297 ? 7.585 10.520 17.163 1.00 87.44 297 PHE A C 1
ATOM 2364 O O . PHE A 1 297 ? 7.516 10.590 18.391 1.00 87.44 297 PHE A O 1
ATOM 2371 N N . LEU A 1 298 ? 6.952 11.389 16.370 1.00 88.31 298 LEU A N 1
ATOM 2372 C CA . LEU A 1 298 ? 6.175 12.526 16.863 1.00 88.31 298 LEU A CA 1
ATOM 2373 C C . LEU A 1 298 ? 5.018 12.072 17.756 1.00 88.31 298 LEU A C 1
ATOM 2375 O O . LEU A 1 298 ? 4.749 12.702 18.774 1.00 88.31 298 LEU A O 1
ATOM 2379 N N . MET A 1 299 ? 4.366 10.951 17.436 1.00 82.75 299 MET A N 1
ATOM 2380 C CA . MET A 1 299 ? 3.320 10.372 18.278 1.00 82.75 299 MET A CA 1
ATOM 2381 C C . MET A 1 299 ? 3.857 9.954 19.655 1.00 82.75 299 MET A C 1
ATOM 2383 O O . MET A 1 299 ? 3.199 10.215 20.664 1.00 82.75 299 MET A O 1
ATOM 2387 N N . ALA A 1 300 ? 5.029 9.315 19.722 1.00 80.75 300 ALA A N 1
ATOM 2388 C CA . ALA A 1 300 ? 5.658 8.954 20.996 1.00 80.75 300 ALA A CA 1
ATOM 2389 C C . ALA A 1 300 ? 6.116 10.188 21.781 1.00 80.75 300 ALA A C 1
ATOM 2391 O O . ALA A 1 300 ? 5.869 10.273 22.985 1.00 80.75 300 ALA A O 1
ATOM 2392 N N . LEU A 1 301 ? 6.712 11.167 21.096 1.00 85.06 301 LEU A N 1
ATOM 2393 C CA . LEU A 1 301 ? 7.147 12.422 21.699 1.00 85.06 301 LEU A CA 1
ATOM 2394 C C . LEU A 1 301 ? 5.962 13.185 22.295 1.00 85.06 301 LEU A C 1
ATOM 2396 O O . LEU A 1 301 ? 6.013 13.585 23.452 1.00 85.06 301 LEU A O 1
ATOM 2400 N N . LEU A 1 302 ? 4.868 13.326 21.544 1.00 81.94 302 LEU A N 1
ATOM 2401 C CA . LEU A 1 302 ? 3.644 13.965 22.024 1.00 81.94 302 LEU A CA 1
ATOM 2402 C C . LEU A 1 302 ? 3.089 13.251 23.258 1.00 81.94 302 LEU A C 1
ATOM 2404 O O . LEU A 1 302 ? 2.717 13.916 24.217 1.00 81.94 302 LEU A O 1
ATOM 2408 N N . ARG A 1 303 ? 3.079 11.910 23.286 1.00 76.75 303 ARG A N 1
ATOM 2409 C CA . ARG A 1 303 ? 2.644 11.149 24.473 1.00 76.75 303 ARG A CA 1
ATOM 2410 C C . ARG A 1 303 ? 3.510 11.436 25.696 1.00 76.75 303 ARG A C 1
ATOM 2412 O O . ARG A 1 303 ? 2.969 11.616 26.783 1.00 76.75 303 ARG A O 1
ATOM 2419 N N . TYR A 1 304 ? 4.827 11.496 25.519 1.00 80.62 304 TYR A N 1
ATOM 2420 C CA . TYR A 1 304 ? 5.751 11.852 26.593 1.00 80.62 304 TYR A CA 1
ATOM 2421 C C . TYR A 1 304 ? 5.544 13.299 27.072 1.00 80.62 304 TYR A C 1
ATOM 2423 O O . TYR A 1 304 ? 5.437 13.543 28.272 1.00 80.62 304 TYR A O 1
ATOM 2431 N N . LEU A 1 305 ? 5.414 14.255 26.147 1.00 80.00 305 LEU A N 1
ATOM 2432 C CA . LEU A 1 305 ? 5.186 15.666 26.471 1.00 80.00 305 LEU A CA 1
ATOM 2433 C C . LEU A 1 305 ? 3.838 15.897 27.163 1.00 80.00 305 LEU A C 1
ATOM 2435 O O . LEU A 1 305 ? 3.782 16.684 28.101 1.00 80.00 305 LEU A O 1
ATOM 2439 N N . ILE A 1 306 ? 2.778 15.193 26.753 1.00 74.56 306 ILE A N 1
ATOM 2440 C CA . ILE A 1 306 ? 1.467 15.230 27.418 1.00 74.56 306 ILE A CA 1
ATOM 2441 C C . ILE A 1 306 ? 1.592 14.764 28.865 1.00 74.56 306 ILE A C 1
ATOM 2443 O O . ILE A 1 306 ? 1.120 15.454 29.761 1.00 74.56 306 ILE A O 1
ATOM 2447 N N . LEU A 1 307 ? 2.267 13.640 29.114 1.00 72.50 307 LEU A N 1
ATOM 2448 C CA . LEU A 1 307 ? 2.452 13.136 30.477 1.00 72.50 307 LEU A CA 1
ATOM 2449 C C . LEU A 1 307 ? 3.251 14.117 31.348 1.00 72.50 307 LEU A C 1
ATOM 2451 O O . LEU A 1 307 ? 2.971 14.279 32.529 1.00 72.50 307 LEU A O 1
ATOM 2455 N N . ARG A 1 308 ? 4.217 14.821 30.751 1.00 71.38 308 ARG A N 1
ATOM 2456 C CA . ARG A 1 308 ? 4.999 15.857 31.435 1.00 71.38 308 ARG A CA 1
ATOM 2457 C C . ARG A 1 308 ? 4.253 17.191 31.571 1.00 71.38 308 ARG A C 1
ATOM 2459 O O . ARG A 1 308 ? 4.658 18.028 32.372 1.00 71.38 308 ARG A O 1
ATOM 2466 N N . SER A 1 309 ? 3.185 17.414 30.804 1.00 66.62 309 SER A N 1
ATOM 2467 C CA . SER A 1 309 ? 2.407 18.659 30.834 1.00 66.62 309 SER A CA 1
ATOM 2468 C C . SER A 1 309 ? 1.620 18.848 32.131 1.00 66.62 309 SER A C 1
ATOM 2470 O O . SER A 1 309 ? 1.392 19.991 32.520 1.00 66.62 309 SER A O 1
ATOM 2472 N N . ASP A 1 310 ? 1.347 17.763 32.865 1.00 61.38 310 ASP A N 1
ATOM 2473 C CA . ASP A 1 310 ? 0.821 17.821 34.236 1.00 61.38 310 ASP A CA 1
ATOM 2474 C C . ASP A 1 310 ? 1.770 18.588 35.190 1.00 61.38 310 ASP A C 1
ATOM 2476 O O . ASP A 1 310 ? 1.347 19.054 36.244 1.00 61.38 310 ASP A O 1
ATOM 2480 N N . LEU A 1 311 ? 3.042 18.780 34.802 1.00 57.78 311 LEU A N 1
ATOM 2481 C CA . LEU A 1 311 ? 4.052 19.568 35.522 1.00 57.78 311 LEU A CA 1
ATOM 2482 C C . LEU A 1 311 ? 4.287 20.970 34.918 1.00 57.78 311 LEU A C 1
ATOM 2484 O O . LEU A 1 311 ? 4.914 21.810 35.561 1.00 57.78 311 LEU A O 1
ATOM 2488 N N . ASN A 1 312 ? 3.836 21.240 33.682 1.00 65.81 312 ASN A N 1
ATOM 2489 C CA . ASN A 1 312 ? 3.988 22.543 33.020 1.00 65.81 312 ASN A CA 1
ATOM 2490 C C . ASN A 1 312 ? 2.847 22.807 32.008 1.00 65.81 312 ASN A C 1
ATOM 2492 O O . ASN A 1 312 ? 2.837 22.204 30.927 1.00 65.81 312 ASN A O 1
ATOM 2496 N N . PRO A 1 313 ? 1.948 23.777 32.272 1.00 66.31 313 PRO A N 1
ATOM 2497 C CA . PRO A 1 313 ? 0.773 24.031 31.438 1.00 66.31 313 PRO A CA 1
ATOM 2498 C C . PRO A 1 313 ? 1.112 24.475 30.005 1.00 66.31 313 PRO A C 1
ATOM 2500 O O . PRO A 1 313 ? 0.330 24.219 29.090 1.00 66.31 313 PRO A O 1
ATOM 2503 N N . LYS A 1 314 ? 2.300 25.055 29.764 1.00 66.69 314 LYS A N 1
ATOM 2504 C CA . LYS A 1 314 ? 2.752 25.437 28.411 1.00 66.69 314 LYS A CA 1
ATOM 2505 C C . LYS A 1 314 ? 2.958 24.227 27.486 1.00 66.69 314 LYS A C 1
ATOM 2507 O O . LYS A 1 314 ? 2.839 24.368 26.272 1.00 66.69 314 LYS A O 1
ATOM 2512 N N . LEU A 1 315 ? 3.236 23.034 28.029 1.00 65.31 315 LEU A N 1
ATOM 2513 C CA . LEU A 1 315 ? 3.341 21.799 27.233 1.00 65.31 315 LEU A CA 1
ATOM 2514 C C . LEU A 1 315 ? 1.966 21.256 26.807 1.00 65.31 315 LEU A C 1
ATOM 2516 O O . LEU A 1 315 ? 1.877 20.554 25.799 1.00 65.31 315 LEU A O 1
ATOM 2520 N N . GLY A 1 316 ? 0.890 21.597 27.525 1.00 64.88 316 GLY A N 1
ATOM 2521 C CA . GLY A 1 316 ? -0.471 21.164 27.187 1.00 64.88 316 GLY A CA 1
ATOM 2522 C C . GLY A 1 316 ? -0.954 21.734 25.849 1.00 64.88 316 GLY A C 1
ATOM 2523 O O . GLY A 1 316 ? -1.640 21.052 25.083 1.00 64.88 316 GLY A O 1
ATOM 2524 N N . ASP A 1 317 ? -0.509 22.946 25.507 1.00 75.19 317 ASP A N 1
ATOM 2525 C CA . ASP A 1 317 ? -0.859 23.632 24.259 1.00 75.19 317 ASP A CA 1
ATOM 2526 C C . ASP A 1 317 ? -0.339 22.929 22.995 1.00 75.19 317 ASP A C 1
ATOM 2528 O O . ASP A 1 317 ? -0.960 23.038 21.933 1.00 75.19 317 ASP A O 1
ATOM 2532 N N . ILE A 1 318 ? 0.741 22.146 23.109 1.00 77.44 318 ILE A N 1
ATOM 2533 C CA . ILE A 1 318 ? 1.334 21.372 22.002 1.00 77.44 318 ILE A CA 1
ATOM 2534 C C . ILE A 1 318 ? 0.363 20.289 21.499 1.00 77.44 318 ILE A C 1
ATOM 2536 O O . ILE A 1 318 ? 0.390 19.909 20.329 1.00 77.44 318 ILE A O 1
ATOM 2540 N N . SER A 1 319 ? -0.560 19.842 22.353 1.00 72.94 319 SER A N 1
ATOM 2541 C CA . SER A 1 319 ? -1.528 18.780 22.043 1.00 72.94 319 SER A CA 1
ATOM 2542 C C . SER A 1 319 ? -2.767 19.274 21.294 1.00 72.94 319 SER A C 1
ATOM 2544 O O . SER A 1 319 ? -3.642 18.479 20.938 1.00 72.94 319 SER A O 1
ATOM 2546 N N . LYS A 1 320 ? -2.876 20.585 21.043 1.00 82.25 320 LYS A N 1
ATOM 2547 C CA . LYS A 1 320 ? -3.994 21.162 20.288 1.00 82.25 320 LYS A CA 1
ATOM 2548 C C . LYS A 1 320 ? -3.970 20.642 18.839 1.00 82.25 320 LYS A C 1
ATOM 2550 O O . LYS A 1 320 ? -2.926 20.725 18.194 1.00 82.25 320 LYS A O 1
ATOM 2555 N N . PRO A 1 321 ? -5.111 20.209 18.258 1.00 80.31 321 PRO A N 1
ATOM 2556 C CA . PRO A 1 321 ? -5.145 19.611 16.916 1.00 80.31 321 PRO A CA 1
ATOM 2557 C C . PRO A 1 321 ? -4.502 20.471 15.821 1.00 80.31 321 PRO A C 1
ATOM 2559 O O . PRO A 1 321 ? -3.784 19.956 14.972 1.00 80.31 321 PRO A O 1
ATOM 2562 N N . LYS A 1 322 ? -4.705 21.797 15.868 1.00 85.12 322 LYS A N 1
ATOM 2563 C CA . LYS A 1 322 ? -4.097 22.740 14.914 1.00 85.12 322 LYS A CA 1
ATOM 2564 C C . LYS A 1 322 ? -2.568 22.780 15.021 1.00 85.12 322 LYS A C 1
ATOM 2566 O O . LYS A 1 322 ? -1.900 22.955 14.010 1.00 85.12 322 LYS A O 1
ATOM 2571 N N . VAL A 1 323 ? -2.020 22.641 16.229 1.00 86.38 323 VAL A N 1
ATOM 2572 C CA . VAL A 1 323 ? -0.569 22.636 16.472 1.00 86.38 323 VAL A CA 1
ATOM 2573 C C . VAL A 1 323 ? 0.025 21.308 16.020 1.00 86.38 323 VAL A C 1
ATOM 2575 O O . VAL A 1 323 ? 0.990 21.310 15.265 1.00 86.38 323 VAL A O 1
ATOM 2578 N N . VAL A 1 324 ? -0.604 20.185 16.380 1.00 85.81 324 VAL A N 1
ATOM 2579 C CA . VAL A 1 324 ? -0.184 18.849 15.926 1.00 85.81 324 VAL A CA 1
ATOM 2580 C C . VAL A 1 324 ? -0.181 18.760 14.400 1.00 85.81 324 VAL A C 1
ATOM 2582 O O . VAL A 1 324 ? 0.783 18.261 13.829 1.00 85.81 324 VAL A O 1
ATOM 2585 N N . LEU A 1 325 ? -1.200 19.306 13.728 1.00 86.94 325 LEU A N 1
ATOM 2586 C CA . LEU A 1 325 ? -1.241 19.343 12.266 1.00 86.94 325 LEU A CA 1
ATOM 2587 C C . LEU A 1 325 ? -0.065 20.144 11.685 1.00 86.94 325 LEU A C 1
ATOM 2589 O O . LEU A 1 325 ? 0.592 19.667 10.769 1.00 86.94 325 LEU A O 1
ATOM 2593 N N . LYS A 1 326 ? 0.268 21.309 12.259 1.00 88.81 326 LYS A N 1
ATOM 2594 C CA . LYS A 1 326 ? 1.462 22.078 11.859 1.00 88.81 326 LYS A CA 1
ATOM 2595 C C . LYS A 1 326 ? 2.758 21.286 12.068 1.00 88.81 326 LYS A C 1
ATOM 2597 O O . LYS A 1 326 ? 3.607 21.295 11.187 1.00 88.81 326 LYS A O 1
ATOM 2602 N N . ILE A 1 327 ? 2.892 20.574 13.190 1.00 89.69 327 ILE A N 1
ATOM 2603 C CA . ILE A 1 327 ? 4.056 19.719 13.476 1.00 89.69 327 ILE A CA 1
ATOM 2604 C C . ILE A 1 327 ? 4.156 18.575 12.457 1.00 89.69 327 ILE A C 1
ATOM 2606 O O . ILE A 1 327 ? 5.255 18.262 12.017 1.00 89.69 327 ILE A O 1
ATOM 2610 N N . MET A 1 328 ? 3.032 17.977 12.045 1.00 91.06 328 MET A N 1
ATOM 2611 C CA . MET A 1 328 ? 2.999 16.931 11.014 1.00 91.06 328 MET A CA 1
ATOM 2612 C C . MET A 1 328 ? 3.329 17.456 9.609 1.00 91.06 328 MET A C 1
ATOM 2614 O O . MET A 1 328 ? 3.903 16.723 8.809 1.00 91.06 328 MET A O 1
ATOM 2618 N N . MET A 1 329 ? 3.016 18.718 9.305 1.00 91.31 329 MET A N 1
ATOM 2619 C CA . MET A 1 329 ? 3.362 19.309 8.008 1.00 91.31 329 MET A CA 1
ATOM 2620 C C . MET A 1 329 ? 4.874 19.457 7.807 1.00 91.31 329 MET A C 1
ATOM 2622 O O . MET A 1 329 ? 5.338 19.389 6.676 1.00 91.31 329 MET A O 1
ATOM 2626 N N . VAL A 1 330 ? 5.654 19.616 8.879 1.00 91.56 330 VAL A N 1
ATOM 2627 C CA . VAL A 1 330 ? 7.116 19.772 8.790 1.00 91.56 330 VAL A CA 1
ATOM 2628 C C . VAL A 1 330 ? 7.807 18.553 8.153 1.00 91.56 330 VAL A C 1
ATOM 2630 O O . VAL A 1 330 ? 8.448 18.731 7.117 1.00 91.56 330 VAL A O 1
ATOM 2633 N N . PRO A 1 331 ? 7.690 17.317 8.687 1.00 92.19 331 PRO A N 1
ATOM 2634 C CA . PRO A 1 331 ? 8.304 16.149 8.060 1.00 92.19 331 PRO A CA 1
ATOM 2635 C C . PRO A 1 331 ? 7.690 15.833 6.694 1.00 92.19 331 PRO A C 1
ATOM 2637 O O . PRO A 1 331 ? 8.405 15.309 5.850 1.00 92.19 331 PRO A O 1
ATOM 2640 N N . PHE A 1 332 ? 6.419 16.183 6.453 1.00 92.88 332 PHE A N 1
ATOM 2641 C CA . PHE A 1 332 ? 5.805 16.055 5.130 1.00 92.88 332 PHE A CA 1
ATOM 2642 C C . PHE A 1 332 ? 6.521 16.926 4.093 1.00 92.88 332 PHE A C 1
ATOM 2644 O O . PHE A 1 332 ? 7.005 16.407 3.097 1.00 92.88 332 PHE A O 1
ATOM 2651 N N . VAL A 1 333 ? 6.700 18.222 4.366 1.00 93.38 333 VAL A N 1
ATOM 2652 C CA . VAL A 1 333 ? 7.409 19.134 3.453 1.00 93.38 333 VAL A CA 1
ATOM 2653 C C . VAL A 1 333 ? 8.863 18.701 3.249 1.00 93.38 333 VAL A C 1
ATOM 2655 O O . VAL A 1 333 ? 9.324 18.649 2.113 1.00 93.38 333 VAL A O 1
ATOM 2658 N N . ILE A 1 334 ? 9.579 18.341 4.321 1.00 91.44 334 ILE A N 1
ATOM 2659 C CA . ILE A 1 334 ? 10.969 17.861 4.219 1.00 91.44 334 ILE A CA 1
ATOM 2660 C C . ILE A 1 334 ? 11.042 16.598 3.353 1.00 91.44 334 ILE A C 1
ATOM 2662 O O . ILE A 1 334 ? 11.895 16.498 2.473 1.00 91.44 334 ILE A O 1
ATOM 2666 N N . SER A 1 335 ? 10.138 15.647 3.585 1.00 92.69 335 SER A N 1
ATOM 2667 C CA . SER A 1 335 ? 10.055 14.405 2.822 1.00 92.69 335 SER A CA 1
ATOM 2668 C C . SER A 1 335 ? 9.760 14.659 1.344 1.00 92.69 335 SER A C 1
ATOM 2670 O O . SER A 1 335 ? 10.458 14.118 0.487 1.00 92.69 335 SER A O 1
ATOM 2672 N N . THR A 1 336 ? 8.810 15.547 1.047 1.00 91.38 336 THR A N 1
ATOM 2673 C CA . THR A 1 336 ? 8.446 15.905 -0.325 1.00 91.38 336 THR A CA 1
ATOM 2674 C C . THR A 1 336 ? 9.613 16.578 -1.042 1.00 91.38 336 THR A C 1
ATOM 2676 O O . THR A 1 336 ? 9.924 16.208 -2.171 1.00 91.38 336 THR A O 1
ATOM 2679 N N . CYS A 1 337 ? 10.325 17.501 -0.386 1.00 91.12 337 CYS A N 1
ATOM 2680 C CA . CYS A 1 337 ? 11.533 18.113 -0.943 1.00 91.12 337 CYS A CA 1
ATOM 2681 C C . CYS A 1 337 ? 12.619 17.070 -1.252 1.00 91.12 337 CYS A C 1
ATOM 2683 O O . CYS A 1 337 ? 13.227 17.115 -2.320 1.00 91.12 337 CYS A O 1
ATOM 2685 N N . MET A 1 338 ? 12.837 16.106 -0.351 1.00 89.31 338 MET A N 1
ATOM 2686 C CA . MET A 1 338 ? 13.793 15.011 -0.562 1.00 89.31 338 MET A CA 1
ATOM 2687 C C . MET A 1 338 ? 13.381 14.110 -1.733 1.00 89.31 338 MET A C 1
ATOM 2689 O O . MET A 1 338 ? 14.216 13.762 -2.568 1.00 89.31 338 MET A O 1
ATOM 2693 N N . SER A 1 339 ? 12.095 13.771 -1.838 1.00 90.00 339 SER A N 1
ATOM 2694 C CA . SER A 1 339 ? 11.571 12.977 -2.951 1.00 90.00 339 SER A CA 1
ATOM 2695 C C . SER A 1 339 ? 11.699 13.722 -4.279 1.00 90.00 339 SER A C 1
ATOM 2697 O O . SER A 1 339 ? 12.166 13.139 -5.251 1.00 90.00 339 SER A O 1
ATOM 2699 N N . ILE A 1 340 ? 11.376 15.016 -4.328 1.00 88.56 340 ILE A N 1
ATOM 2700 C CA . ILE A 1 340 ? 11.559 15.839 -5.533 1.00 88.56 340 ILE A CA 1
ATOM 2701 C C . ILE A 1 340 ? 13.035 15.893 -5.933 1.00 88.56 340 ILE A C 1
ATOM 2703 O O . ILE A 1 340 ? 13.342 15.747 -7.111 1.00 88.56 340 ILE A O 1
ATOM 2707 N N . PHE A 1 341 ? 13.958 16.045 -4.980 1.00 86.62 341 PHE A N 1
ATOM 2708 C CA . PHE A 1 341 ? 15.391 16.039 -5.275 1.00 86.62 341 PHE A CA 1
ATOM 2709 C C . PHE A 1 341 ? 15.855 14.702 -5.880 1.00 86.62 341 PHE A C 1
ATOM 2711 O O . PHE A 1 341 ? 16.550 14.687 -6.896 1.00 86.62 341 PHE A O 1
ATOM 2718 N N . PHE A 1 342 ? 15.453 13.572 -5.288 1.00 85.75 342 PHE A N 1
ATOM 2719 C CA . PHE A 1 342 ? 15.878 12.252 -5.761 1.00 85.75 342 PHE A CA 1
ATOM 2720 C C . PHE A 1 342 ? 15.228 11.845 -7.083 1.00 85.75 342 PHE A C 1
ATOM 2722 O O . PHE A 1 342 ? 15.907 11.298 -7.951 1.00 85.75 342 PHE A O 1
ATOM 2729 N N . TRP A 1 343 ? 13.923 12.076 -7.235 1.00 86.75 343 TRP A N 1
ATOM 2730 C CA . TRP A 1 343 ? 13.148 11.648 -8.402 1.00 86.75 343 TRP A CA 1
ATOM 2731 C C . TRP A 1 343 ? 13.202 12.667 -9.545 1.00 86.75 343 TRP A C 1
ATOM 2733 O O . TRP A 1 343 ? 13.187 12.282 -10.710 1.00 86.75 343 TRP A O 1
ATOM 2743 N N . GLY A 1 344 ? 13.380 13.955 -9.242 1.00 84.06 344 GLY A N 1
ATOM 2744 C CA . GLY A 1 344 ? 13.529 15.025 -10.234 1.00 84.06 344 GLY A CA 1
ATOM 2745 C C . GLY A 1 344 ? 14.839 14.984 -11.025 1.00 84.06 344 GLY A C 1
ATOM 2746 O O . GLY A 1 344 ? 14.967 15.688 -12.022 1.00 84.06 344 GLY A O 1
ATOM 2747 N N . ARG A 1 345 ? 15.812 14.146 -10.632 1.00 83.38 345 ARG A N 1
ATOM 2748 C CA . ARG A 1 345 ? 17.057 13.937 -11.399 1.00 83.38 345 ARG A CA 1
ATOM 2749 C C . ARG A 1 345 ? 16.856 13.136 -12.684 1.00 83.38 345 ARG A C 1
ATOM 2751 O O . ARG A 1 345 ? 17.773 13.055 -13.502 1.00 83.38 345 ARG A O 1
ATOM 2758 N N . PHE A 1 346 ? 15.718 12.465 -12.816 1.00 84.88 346 PHE A N 1
ATOM 2759 C CA . PHE A 1 346 ? 15.421 11.659 -13.983 1.00 84.88 346 PHE A CA 1
ATOM 2760 C C . PHE A 1 346 ? 14.724 12.511 -15.031 1.00 84.88 346 PHE A C 1
ATOM 2762 O O . PHE A 1 346 ? 13.753 13.210 -14.751 1.00 84.88 346 PHE A O 1
ATOM 2769 N N . ILE A 1 347 ? 15.228 12.418 -16.252 1.00 82.69 347 ILE A N 1
ATOM 2770 C CA . ILE A 1 347 ? 14.611 12.991 -17.436 1.00 82.69 347 ILE A CA 1
ATOM 2771 C C . ILE A 1 347 ? 13.993 11.860 -18.248 1.00 82.69 347 ILE A C 1
ATOM 2773 O O . ILE A 1 347 ? 14.604 10.806 -18.439 1.00 82.69 347 ILE A O 1
ATOM 2777 N N . PHE A 1 348 ? 12.774 12.075 -18.725 1.00 83.88 348 PHE A N 1
ATOM 2778 C CA . PHE A 1 348 ? 12.164 11.185 -19.701 1.00 83.88 348 PHE A CA 1
ATOM 2779 C C . PHE A 1 348 ? 12.672 11.593 -21.068 1.00 83.88 348 PHE A C 1
ATOM 2781 O O . PHE A 1 348 ? 12.460 12.726 -21.496 1.00 83.88 348 PHE A O 1
ATOM 2788 N N . VAL A 1 349 ? 13.375 10.679 -21.722 1.00 83.50 349 VAL A N 1
ATOM 2789 C CA . VAL A 1 349 ? 13.849 10.891 -23.083 1.00 83.50 349 VAL A CA 1
ATOM 2790 C C . VAL A 1 349 ? 13.206 9.878 -24.005 1.00 83.50 349 VAL A C 1
ATOM 2792 O O . VAL A 1 349 ? 12.917 8.739 -23.620 1.00 83.50 349 VAL A O 1
ATOM 2795 N N . GLU A 1 350 ? 13.019 10.316 -25.238 1.00 83.50 350 GLU A N 1
ATOM 2796 C CA . GLU A 1 350 ? 12.770 9.433 -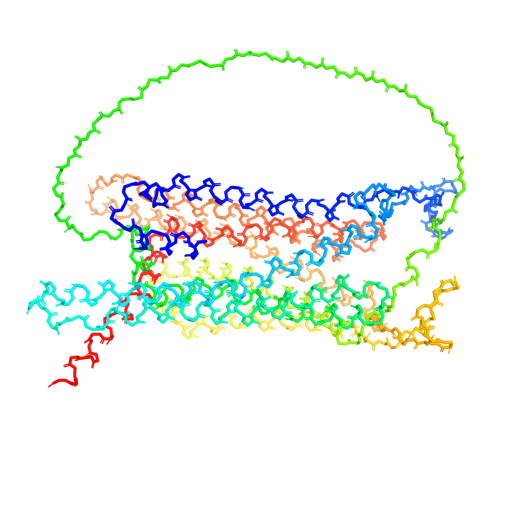26.360 1.00 83.50 350 GLU A CA 1
ATOM 2797 C C . GLU A 1 350 ? 13.969 8.484 -26.502 1.00 83.50 350 GLU A C 1
ATOM 2799 O O . GLU A 1 350 ? 15.134 8.896 -26.540 1.00 83.50 350 GLU A O 1
ATOM 2804 N N . GLY A 1 351 ? 13.679 7.191 -26.439 1.00 75.94 351 GLY A N 1
ATOM 2805 C CA . GLY A 1 351 ? 14.633 6.120 -26.658 1.00 75.94 351 GLY A CA 1
ATOM 2806 C C . GLY A 1 351 ? 14.778 5.821 -28.146 1.00 75.94 351 GLY A C 1
ATOM 2807 O O . GLY A 1 351 ? 14.637 6.690 -29.001 1.00 75.94 351 GLY A O 1
ATOM 2808 N N . SER A 1 352 ? 15.091 4.573 -28.473 1.00 77.44 352 SER A N 1
ATOM 2809 C CA . SER A 1 352 ? 15.119 4.121 -29.861 1.00 77.44 352 SER A CA 1
ATOM 2810 C C . SER A 1 352 ? 13.708 3.856 -30.384 1.00 77.44 352 SER A C 1
ATOM 2812 O O . SER A 1 352 ? 12.808 3.477 -29.626 1.00 77.44 352 SER A O 1
ATOM 2814 N N . LEU A 1 353 ? 13.542 3.982 -31.701 1.00 77.62 353 LEU A N 1
ATOM 2815 C CA . LEU A 1 353 ? 12.410 3.382 -32.397 1.00 77.62 353 LEU A CA 1
ATOM 2816 C C . LEU A 1 353 ? 12.478 1.868 -32.186 1.00 77.62 353 LEU A C 1
ATOM 2818 O O . LEU A 1 353 ? 13.462 1.222 -32.546 1.00 77.62 353 LEU A O 1
ATOM 2822 N N . TRP A 1 354 ? 11.454 1.324 -31.542 1.00 76.00 354 TRP A N 1
ATOM 2823 C CA . TRP A 1 354 ? 11.256 -0.108 -31.428 1.00 76.00 354 TRP A CA 1
ATOM 2824 C C . TRP A 1 354 ? 10.571 -0.605 -32.694 1.00 76.00 354 TRP A C 1
ATOM 2826 O O . TRP A 1 354 ? 9.519 -0.088 -33.085 1.00 76.00 354 TRP A O 1
ATOM 2836 N N . PHE A 1 355 ? 11.183 -1.609 -33.312 1.00 73.12 355 PHE A N 1
ATOM 2837 C CA . PHE A 1 355 ? 10.627 -2.345 -34.435 1.00 73.12 355 PHE A CA 1
ATOM 2838 C C . PHE A 1 355 ? 10.217 -3.737 -33.951 1.00 73.12 355 PHE A C 1
ATOM 2840 O O . PHE A 1 355 ? 10.923 -4.319 -33.122 1.00 73.12 355 PHE A O 1
ATOM 2847 N N . PRO A 1 356 ? 9.093 -4.277 -34.442 1.00 68.19 356 PRO A N 1
ATOM 2848 C CA . PRO A 1 356 ? 8.716 -5.646 -34.140 1.00 68.19 356 PRO A CA 1
ATOM 2849 C C . PRO A 1 356 ? 9.784 -6.616 -34.682 1.00 68.19 356 PRO A C 1
ATOM 2851 O O . PRO A 1 356 ? 10.216 -6.442 -35.823 1.00 68.19 356 PRO A O 1
ATOM 2854 N N . PRO A 1 357 ? 10.210 -7.627 -33.903 1.00 65.38 357 PRO A N 1
ATOM 2855 C CA . PRO A 1 357 ? 11.195 -8.612 -34.350 1.00 65.38 357 PRO A CA 1
ATOM 2856 C C . PRO A 1 357 ? 10.737 -9.421 -35.566 1.00 65.38 357 PRO A C 1
ATOM 2858 O O . PRO A 1 357 ? 9.537 -9.654 -35.765 1.00 65.38 357 PRO A O 1
ATOM 2861 N N . ASP A 1 358 ? 11.710 -9.920 -36.334 1.00 57.50 358 ASP A N 1
ATOM 2862 C CA . ASP A 1 358 ? 11.476 -10.800 -37.481 1.00 57.50 358 ASP A CA 1
ATOM 2863 C C . ASP A 1 358 ? 10.710 -12.060 -37.035 1.00 57.50 358 ASP A C 1
ATOM 2865 O O . ASP A 1 358 ? 11.223 -12.906 -36.301 1.00 57.50 358 ASP A O 1
ATOM 2869 N N . GLY A 1 359 ? 9.443 -12.167 -37.452 1.00 59.31 359 GLY A N 1
ATOM 2870 C CA . GLY A 1 359 ? 8.520 -13.239 -37.048 1.00 59.31 359 GLY A CA 1
ATOM 2871 C C . GLY A 1 359 ? 7.211 -12.763 -36.404 1.00 59.31 359 GLY A C 1
ATOM 2872 O O . GLY A 1 359 ? 6.297 -13.568 -36.215 1.00 59.31 359 GLY A O 1
ATOM 2873 N N . CYS A 1 360 ? 7.064 -11.470 -36.102 1.00 60.91 360 CYS A N 1
ATOM 2874 C CA . CYS A 1 360 ? 5.807 -10.901 -35.611 1.00 60.91 360 CYS A CA 1
ATOM 2875 C C . CYS A 1 360 ? 4.856 -10.507 -36.762 1.00 60.91 360 CYS A C 1
ATOM 2877 O O . CYS A 1 360 ? 4.971 -9.430 -37.334 1.00 60.91 360 CYS A O 1
ATOM 2879 N N . THR A 1 361 ? 3.850 -11.337 -37.060 1.00 60.75 361 THR A N 1
ATOM 2880 C CA . THR A 1 361 ? 2.864 -11.091 -38.142 1.00 60.75 361 THR A CA 1
ATOM 2881 C C . THR A 1 361 ? 1.739 -10.113 -37.786 1.00 60.75 361 THR A C 1
ATOM 2883 O O . THR A 1 361 ? 0.939 -9.758 -38.645 1.00 60.75 361 THR A O 1
ATOM 2886 N N . ASN A 1 362 ? 1.635 -9.694 -36.522 1.00 66.25 362 ASN A N 1
ATOM 2887 C CA . ASN A 1 362 ? 0.477 -8.943 -36.009 1.00 66.25 362 ASN A CA 1
ATOM 2888 C C . ASN A 1 362 ? 0.641 -7.417 -36.096 1.00 66.25 362 ASN A C 1
ATOM 2890 O O . ASN A 1 362 ? -0.206 -6.678 -35.592 1.00 66.25 362 ASN A O 1
ATOM 2894 N N . TYR A 1 363 ? 1.723 -6.949 -36.717 1.00 66.94 363 TYR A N 1
ATOM 2895 C CA . TYR A 1 363 ? 2.004 -5.535 -36.925 1.00 66.94 363 TYR A CA 1
ATOM 2896 C C . TYR A 1 363 ? 1.970 -5.193 -38.417 1.00 66.94 363 TYR A C 1
ATOM 2898 O O . TYR A 1 363 ? 2.415 -5.999 -39.235 1.00 66.94 363 TYR A O 1
ATOM 2906 N N . PRO A 1 364 ? 1.463 -4.006 -38.795 1.00 73.00 364 PRO A N 1
ATOM 2907 C CA . PRO A 1 364 ? 1.516 -3.557 -40.179 1.00 73.00 364 PRO A CA 1
ATOM 2908 C C . PRO A 1 364 ? 2.969 -3.391 -40.650 1.00 73.00 364 PRO A C 1
ATOM 2910 O O . PRO A 1 364 ? 3.865 -3.085 -39.862 1.00 73.00 364 PRO A O 1
ATOM 2913 N N . SER A 1 365 ? 3.199 -3.584 -41.952 1.00 71.81 365 SER A N 1
ATOM 2914 C CA . SER A 1 365 ? 4.529 -3.445 -42.557 1.00 71.81 365 SER A CA 1
ATOM 2915 C C . SER A 1 365 ? 5.112 -2.056 -42.277 1.00 71.81 365 SER A C 1
ATOM 2917 O O . SER A 1 365 ? 4.464 -1.048 -42.555 1.00 71.81 365 SER A O 1
ATOM 2919 N N . GLY A 1 366 ? 6.329 -2.001 -41.728 1.00 74.38 366 GLY A N 1
ATOM 2920 C CA . GLY A 1 366 ? 6.993 -0.747 -41.352 1.00 74.38 366 GLY A CA 1
ATOM 2921 C C . GLY A 1 366 ? 6.515 -0.125 -40.033 1.00 74.38 366 GLY A C 1
ATOM 2922 O O . GLY A 1 366 ? 6.848 1.028 -39.760 1.00 74.38 366 GLY A O 1
ATOM 2923 N N . TYR A 1 367 ? 5.745 -0.849 -39.209 1.00 74.81 367 TYR A N 1
ATOM 2924 C CA . TYR A 1 367 ? 5.361 -0.369 -37.880 1.00 74.81 367 TYR A CA 1
ATOM 2925 C C . TYR A 1 367 ? 6.595 -0.091 -37.018 1.00 74.81 367 TYR A C 1
ATOM 2927 O O . TYR A 1 367 ? 7.487 -0.929 -36.887 1.00 74.81 367 TYR A O 1
ATOM 2935 N N . SER A 1 368 ? 6.605 1.075 -36.382 1.00 76.44 368 SER A N 1
ATOM 2936 C CA . SER A 1 368 ? 7.593 1.440 -35.377 1.00 76.44 368 SER A CA 1
ATOM 2937 C C . SER A 1 368 ? 6.909 2.180 -34.237 1.00 76.44 368 SER A C 1
ATOM 2939 O O . SER A 1 368 ? 5.903 2.865 -34.434 1.00 76.44 368 SER A O 1
ATOM 2941 N N . GLN A 1 369 ? 7.440 2.020 -33.030 1.00 75.00 369 GLN A N 1
ATOM 2942 C CA . GLN A 1 369 ? 6.940 2.707 -31.847 1.00 75.00 369 GLN A CA 1
ATOM 2943 C C . GLN A 1 369 ? 8.099 3.351 -31.101 1.00 75.00 369 GLN A C 1
ATOM 2945 O O . GLN A 1 369 ? 9.126 2.717 -30.869 1.00 75.00 369 GLN A O 1
ATOM 2950 N N . MET A 1 370 ? 7.939 4.612 -30.704 1.00 77.69 370 MET A N 1
ATOM 2951 C CA . MET A 1 370 ? 8.942 5.284 -29.887 1.00 77.69 370 MET A CA 1
ATOM 2952 C C . MET A 1 370 ? 8.968 4.669 -28.485 1.00 77.69 370 MET A C 1
ATOM 2954 O O . MET A 1 370 ? 7.929 4.534 -27.835 1.00 77.69 370 MET A O 1
ATOM 2958 N N . THR A 1 371 ? 10.155 4.290 -28.017 1.00 76.31 371 THR A N 1
ATOM 2959 C CA . THR A 1 371 ? 10.351 3.871 -26.624 1.00 76.31 371 THR A CA 1
ATOM 2960 C C . THR A 1 371 ? 10.559 5.095 -25.745 1.00 76.31 371 THR A C 1
ATOM 2962 O O . THR A 1 371 ? 11.183 6.065 -26.165 1.00 76.31 371 THR A O 1
ATOM 2965 N N . PHE A 1 372 ? 10.068 5.058 -24.509 1.00 78.44 372 PHE A N 1
ATOM 2966 C CA . PHE A 1 372 ? 10.353 6.091 -23.516 1.00 78.44 372 PHE A CA 1
ATOM 2967 C C . PHE A 1 372 ? 11.185 5.486 -22.402 1.00 78.44 372 PHE A C 1
ATOM 2969 O O . PHE A 1 372 ? 10.806 4.477 -21.807 1.00 78.44 372 PHE A O 1
ATOM 2976 N N . ILE A 1 373 ? 12.327 6.105 -22.122 1.00 77.75 373 ILE A N 1
ATOM 2977 C CA . ILE A 1 373 ? 13.223 5.664 -21.058 1.00 77.75 373 ILE A CA 1
ATOM 2978 C C . ILE A 1 373 ? 13.520 6.829 -20.123 1.00 77.75 373 ILE A C 1
ATOM 2980 O O . ILE A 1 373 ? 13.787 7.953 -20.550 1.00 77.75 373 ILE A O 1
ATOM 2984 N N . SER A 1 374 ? 13.491 6.559 -18.821 1.00 78.56 374 SER A N 1
ATOM 2985 C CA . SER A 1 374 ? 13.993 7.497 -17.824 1.00 78.56 374 SER A CA 1
ATOM 2986 C C . SER A 1 374 ? 15.518 7.398 -17.788 1.00 78.56 374 SER A C 1
ATOM 2988 O O . SER A 1 374 ? 16.063 6.354 -17.418 1.00 78.56 374 SER A O 1
ATOM 2990 N N . LYS A 1 375 ? 16.219 8.471 -18.153 1.00 75.81 375 LYS A N 1
ATOM 2991 C CA . LYS A 1 375 ? 17.672 8.588 -17.970 1.00 75.81 375 LYS A CA 1
ATOM 2992 C C . LYS A 1 375 ? 17.973 9.505 -16.798 1.00 75.81 375 LYS A C 1
ATOM 2994 O O . LYS A 1 375 ? 17.239 10.445 -16.516 1.00 75.81 375 LYS A O 1
ATOM 2999 N N . VAL A 1 376 ? 19.080 9.245 -16.118 1.00 75.69 376 VAL A N 1
ATOM 3000 C CA . VAL A 1 376 ? 19.598 10.164 -15.104 1.00 75.69 376 VAL A CA 1
ATOM 3001 C C . VAL A 1 376 ? 20.221 11.359 -15.825 1.00 75.69 376 VAL A C 1
ATOM 3003 O O . VAL A 1 376 ? 21.047 11.168 -16.718 1.00 75.69 376 VAL A O 1
ATOM 3006 N N . GLY A 1 377 ? 19.832 12.581 -15.456 1.00 67.31 377 GLY A N 1
ATOM 3007 C CA . GLY A 1 377 ? 20.450 13.796 -15.983 1.00 67.31 377 GLY A CA 1
ATOM 3008 C C . GLY A 1 377 ? 21.953 13.838 -15.679 1.00 67.31 377 GLY A C 1
ATOM 3009 O O . GLY A 1 377 ? 22.385 13.466 -14.586 1.00 67.31 377 GLY A O 1
ATOM 3010 N N . TYR A 1 378 ? 22.751 14.308 -16.643 1.00 56.81 378 TYR A N 1
ATOM 3011 C CA . TYR A 1 378 ? 24.221 14.244 -16.631 1.00 56.81 378 TYR A CA 1
ATOM 3012 C C . TYR A 1 378 ? 24.897 14.832 -15.370 1.00 56.81 378 TYR A C 1
ATOM 3014 O O . TYR A 1 378 ? 25.995 14.409 -15.023 1.00 56.81 378 TYR A O 1
ATOM 3022 N N . GLY A 1 379 ? 24.249 15.754 -14.644 1.00 56.12 379 GLY A N 1
ATOM 3023 C CA . GLY A 1 379 ? 24.803 16.396 -13.439 1.00 56.12 379 GLY A CA 1
ATOM 3024 C C . GLY A 1 379 ? 24.632 15.637 -12.110 1.00 56.12 379 GLY A C 1
ATOM 3025 O O . GLY A 1 379 ? 25.253 16.020 -11.122 1.00 56.12 379 GLY A O 1
ATOM 3026 N N . LEU A 1 380 ? 23.811 14.578 -12.050 1.00 58.62 380 LEU A N 1
ATOM 3027 C CA . LEU A 1 380 ? 23.457 13.861 -10.805 1.00 58.62 380 LEU A CA 1
ATOM 3028 C C . LEU A 1 380 ? 23.580 12.337 -10.967 1.00 58.62 380 LEU A C 1
ATOM 3030 O O . LEU A 1 380 ? 22.691 11.565 -10.595 1.00 58.62 380 LEU A O 1
ATOM 3034 N N . TYR A 1 381 ? 24.693 11.901 -11.562 1.00 64.00 381 TYR A N 1
ATOM 3035 C CA . TYR A 1 381 ? 24.988 10.486 -11.792 1.00 64.00 381 TYR A CA 1
ATOM 3036 C C . TYR A 1 381 ? 25.073 9.685 -10.479 1.00 64.00 381 TYR A C 1
ATOM 3038 O O . TYR A 1 381 ? 25.227 10.253 -9.396 1.00 64.00 381 TYR A O 1
ATOM 3046 N N . TYR A 1 382 ? 25.000 8.354 -10.576 1.00 60.16 382 TYR A N 1
ATOM 3047 C CA . TYR A 1 382 ? 24.870 7.430 -9.435 1.00 60.16 382 TYR A CA 1
ATOM 3048 C C . TYR A 1 382 ? 25.962 7.571 -8.353 1.00 60.16 382 TYR A C 1
ATOM 3050 O O . TYR A 1 382 ? 25.739 7.238 -7.194 1.00 60.16 382 TYR A O 1
ATOM 3058 N N . TYR A 1 383 ? 27.124 8.108 -8.728 1.00 63.97 383 TYR A N 1
ATOM 3059 C CA . TYR A 1 383 ? 28.290 8.318 -7.863 1.00 63.97 383 TYR A CA 1
ATOM 3060 C C . TYR A 1 383 ? 28.563 9.792 -7.563 1.00 63.97 383 TYR A C 1
ATOM 3062 O O . TYR A 1 383 ? 29.614 10.146 -7.032 1.00 63.97 383 TYR A O 1
ATOM 3070 N N . SER A 1 384 ? 27.639 10.677 -7.932 1.00 75.38 384 SER A N 1
ATOM 3071 C CA . SER A 1 384 ? 27.798 12.099 -7.675 1.00 75.38 384 SER A CA 1
ATOM 3072 C C . SER A 1 384 ? 27.782 12.357 -6.165 1.00 75.38 384 SER A C 1
ATOM 3074 O O . SER A 1 384 ? 26.976 11.794 -5.417 1.00 75.38 384 SER A O 1
ATOM 3076 N N . LEU A 1 385 ? 28.684 13.228 -5.709 1.00 80.62 385 LEU A N 1
ATOM 3077 C CA . LEU A 1 385 ? 28.770 13.649 -4.311 1.00 80.62 385 LEU A CA 1
ATOM 3078 C C . LEU A 1 385 ? 27.400 14.070 -3.725 1.00 80.62 385 LEU A C 1
ATOM 3080 O O . LEU A 1 385 ? 27.100 13.644 -2.607 1.00 80.62 385 LEU A O 1
ATOM 3084 N N . PRO A 1 386 ? 26.523 14.802 -4.450 1.00 82.19 386 PRO A N 1
ATOM 3085 C CA . PRO A 1 386 ? 25.189 15.141 -3.957 1.00 82.19 386 PRO A CA 1
ATOM 3086 C C . PRO A 1 386 ? 24.311 13.923 -3.662 1.00 82.19 386 PRO A C 1
ATOM 3088 O O . PRO A 1 386 ? 23.630 13.904 -2.640 1.00 82.19 386 PRO A O 1
ATOM 3091 N N . LEU A 1 387 ? 24.339 12.886 -4.507 1.00 80.00 387 LEU A N 1
ATOM 3092 C CA . LEU A 1 387 ? 23.536 11.679 -4.295 1.00 80.00 387 LEU A CA 1
ATOM 3093 C C . LEU A 1 387 ? 24.069 10.843 -3.126 1.00 80.00 387 LEU A C 1
ATOM 3095 O O . LEU A 1 387 ? 23.293 10.276 -2.359 1.00 80.00 387 LEU A O 1
ATOM 3099 N N . ARG A 1 388 ? 25.393 10.819 -2.943 1.00 82.94 388 ARG A N 1
ATOM 3100 C CA . ARG A 1 388 ? 26.023 10.178 -1.784 1.00 82.94 388 ARG A CA 1
ATOM 3101 C C . ARG A 1 388 ? 25.605 10.852 -0.480 1.00 82.94 388 ARG A C 1
ATOM 3103 O O . ARG A 1 388 ? 25.181 10.174 0.454 1.00 82.94 388 ARG A O 1
ATOM 3110 N N . ILE A 1 389 ? 25.691 12.183 -0.437 1.00 85.62 389 ILE A N 1
ATOM 3111 C CA . ILE A 1 389 ? 25.234 12.982 0.706 1.00 85.62 389 ILE A CA 1
ATOM 3112 C C . ILE A 1 389 ? 23.740 12.743 0.933 1.00 85.62 389 ILE A C 1
ATOM 3114 O O . ILE A 1 389 ? 23.334 12.504 2.065 1.00 85.62 389 ILE A O 1
ATOM 3118 N N . PHE A 1 390 ? 22.933 12.731 -0.129 1.00 87.38 390 PHE A N 1
ATOM 3119 C CA . PHE A 1 390 ? 21.504 12.452 -0.040 1.00 87.38 390 PHE A CA 1
ATOM 3120 C C . PHE A 1 390 ? 21.214 11.084 0.589 1.00 87.38 390 PHE A C 1
ATOM 3122 O O . PHE A 1 390 ? 20.482 11.026 1.572 1.00 87.38 390 PHE A O 1
ATOM 3129 N N . ASN A 1 391 ? 21.810 9.999 0.083 1.00 85.56 391 ASN A N 1
ATOM 3130 C CA . ASN A 1 391 ? 21.585 8.647 0.608 1.00 85.56 391 ASN A CA 1
ATOM 3131 C C . ASN A 1 391 ? 22.053 8.518 2.064 1.00 85.56 391 ASN A C 1
ATOM 3133 O O . ASN A 1 391 ? 21.376 7.889 2.879 1.00 85.56 391 ASN A O 1
ATOM 3137 N N . LEU A 1 392 ? 23.174 9.160 2.413 1.00 87.69 392 LEU A N 1
ATOM 3138 C CA . LEU A 1 392 ? 23.666 9.216 3.787 1.00 87.69 392 LEU A CA 1
ATOM 3139 C C . LEU A 1 392 ? 22.669 9.938 4.704 1.00 87.69 392 LEU A C 1
ATOM 3141 O O . LEU A 1 392 ? 22.305 9.408 5.753 1.00 87.69 392 LEU A O 1
ATOM 3145 N N . VAL A 1 393 ? 22.201 11.123 4.301 1.00 89.56 393 VAL A N 1
ATOM 3146 C CA . VAL A 1 393 ? 21.221 11.910 5.060 1.00 89.56 393 VAL A CA 1
ATOM 3147 C C . VAL A 1 393 ? 19.897 11.155 5.171 1.00 89.56 393 VAL A C 1
ATOM 3149 O O . VAL A 1 393 ? 19.343 11.078 6.262 1.00 89.56 393 VAL A O 1
ATOM 3152 N N . ASP A 1 394 ? 19.404 10.544 4.095 1.00 87.62 394 ASP A N 1
ATOM 3153 C CA . ASP A 1 394 ? 18.164 9.761 4.101 1.00 87.62 394 ASP A CA 1
ATOM 3154 C C . ASP A 1 394 ? 18.278 8.525 5.009 1.00 87.62 394 ASP A C 1
ATOM 3156 O O . ASP A 1 394 ? 17.384 8.247 5.812 1.00 87.62 394 ASP A O 1
ATOM 3160 N N . GLY A 1 395 ? 19.417 7.827 4.968 1.00 88.44 395 GLY A N 1
ATOM 3161 C CA . GLY A 1 395 ? 19.741 6.747 5.901 1.00 88.44 395 GLY A CA 1
ATOM 3162 C C . GLY A 1 395 ? 19.738 7.216 7.358 1.00 88.44 395 GLY A C 1
ATOM 3163 O O . GLY A 1 395 ? 19.060 6.622 8.199 1.00 88.44 395 GLY A O 1
ATOM 3164 N N . ILE A 1 396 ? 20.415 8.326 7.662 1.00 89.88 396 ILE A N 1
ATOM 3165 C CA . ILE A 1 396 ? 20.442 8.922 9.008 1.00 89.88 396 ILE A CA 1
ATOM 3166 C C . ILE A 1 396 ? 19.030 9.322 9.461 1.00 89.88 396 ILE A C 1
ATOM 3168 O O . ILE A 1 396 ? 18.624 8.984 10.574 1.00 89.88 396 ILE A O 1
ATOM 3172 N N . LEU A 1 397 ? 18.245 9.979 8.604 1.00 88.81 397 LEU A N 1
ATOM 3173 C CA . LEU A 1 397 ? 16.869 10.387 8.905 1.00 88.81 397 LEU A CA 1
ATOM 3174 C C . LEU A 1 397 ? 15.937 9.194 9.154 1.00 88.81 397 LEU A C 1
ATOM 3176 O O . LEU A 1 397 ? 14.967 9.342 9.894 1.00 88.81 397 LEU A O 1
ATOM 3180 N N . LYS A 1 398 ? 16.220 8.016 8.585 1.00 86.88 398 LYS A N 1
ATOM 3181 C CA . LYS A 1 398 ? 15.500 6.760 8.868 1.00 86.88 398 LYS A CA 1
ATOM 3182 C C . LYS A 1 398 ? 15.965 6.105 10.178 1.00 86.88 398 LYS A C 1
ATOM 3184 O O . LYS A 1 398 ? 15.157 5.523 10.908 1.00 86.88 398 LYS A O 1
ATOM 3189 N N . LEU A 1 399 ? 17.246 6.238 10.525 1.00 90.25 399 LEU A N 1
ATOM 3190 C CA . LEU A 1 399 ? 17.810 5.713 11.774 1.00 90.25 399 LEU A CA 1
ATOM 3191 C C . LEU A 1 399 ? 17.421 6.541 13.007 1.00 90.25 399 LEU A C 1
ATOM 3193 O O . LEU A 1 399 ? 17.187 5.961 14.068 1.00 90.25 399 LEU A O 1
ATOM 3197 N N . ILE A 1 400 ? 17.281 7.867 12.881 1.00 90.56 400 ILE A N 1
ATOM 3198 C CA . ILE A 1 400 ? 16.926 8.753 14.003 1.00 90.56 400 ILE A CA 1
ATOM 3199 C C . ILE A 1 400 ? 15.610 8.321 14.680 1.00 90.56 400 ILE A C 1
ATOM 3201 O O . ILE A 1 400 ? 15.651 8.030 15.878 1.00 90.56 400 ILE A O 1
ATOM 3205 N N . PRO A 1 401 ? 14.457 8.194 13.986 1.00 88.56 401 PRO A N 1
ATOM 3206 C CA . PRO A 1 401 ? 13.225 7.697 14.600 1.00 88.56 401 PRO A CA 1
ATOM 3207 C C . PRO A 1 401 ? 13.389 6.306 15.214 1.00 88.56 401 PRO A C 1
ATOM 3209 O O . PRO A 1 401 ? 12.849 6.045 16.286 1.00 88.56 401 PRO A O 1
ATOM 3212 N N . THR A 1 402 ? 14.170 5.432 14.578 1.00 88.50 402 THR A N 1
ATOM 3213 C CA . THR A 1 402 ? 14.414 4.060 15.044 1.00 88.50 402 THR A CA 1
ATOM 3214 C C . THR A 1 402 ? 15.148 4.017 16.387 1.00 88.50 402 THR A C 1
ATOM 3216 O O . THR A 1 402 ? 14.834 3.173 17.222 1.00 88.50 402 THR A O 1
ATOM 3219 N N . LEU A 1 403 ? 16.079 4.944 16.628 1.00 89.56 403 LEU A N 1
ATOM 3220 C CA . LEU A 1 403 ? 16.825 5.063 17.888 1.00 89.56 403 LEU A CA 1
ATOM 3221 C C . LEU A 1 403 ? 16.090 5.906 18.939 1.00 89.56 403 LEU A C 1
ATOM 3223 O O . LEU A 1 403 ? 16.135 5.608 20.133 1.00 89.56 403 LEU A O 1
ATOM 3227 N N . MET A 1 404 ? 15.385 6.951 18.505 1.00 88.31 404 MET A N 1
ATOM 3228 C CA . MET A 1 404 ? 14.659 7.851 19.401 1.00 88.31 404 MET A CA 1
ATOM 3229 C C . MET A 1 404 ? 13.368 7.234 19.938 1.00 88.31 404 MET A C 1
ATOM 3231 O O . MET A 1 404 ? 12.982 7.508 21.073 1.00 88.31 404 MET A O 1
ATOM 3235 N N . PHE A 1 405 ? 12.687 6.396 19.157 1.00 84.62 405 PHE A N 1
ATOM 3236 C CA . PHE A 1 405 ? 11.421 5.788 19.568 1.00 84.62 405 PHE A CA 1
ATOM 3237 C C . PHE A 1 405 ? 11.563 4.871 20.806 1.00 84.62 405 PHE A C 1
ATOM 3239 O O . PHE A 1 405 ? 10.756 5.009 21.733 1.00 84.62 405 PHE A O 1
ATOM 3246 N N . PRO A 1 406 ? 12.595 4.011 20.921 1.00 87.00 406 PRO A N 1
ATOM 3247 C CA . PRO A 1 406 ? 12.887 3.253 22.141 1.00 87.00 406 PRO A CA 1
ATOM 3248 C C . PRO A 1 406 ? 13.266 4.132 23.329 1.00 87.00 406 PRO A C 1
ATOM 3250 O O . PRO A 1 406 ? 12.770 3.896 24.430 1.00 87.00 406 PRO A O 1
ATOM 3253 N N . LEU A 1 407 ? 14.077 5.172 23.111 1.00 89.75 407 LEU A N 1
ATOM 3254 C CA . LEU A 1 407 ? 14.451 6.121 24.162 1.00 89.75 407 LEU A CA 1
ATOM 3255 C C . LEU A 1 407 ? 13.211 6.822 24.734 1.00 89.75 407 LEU A C 1
ATOM 3257 O O . LEU A 1 407 ? 12.998 6.824 25.944 1.00 89.75 407 LEU A O 1
ATOM 3261 N N . LEU A 1 408 ? 12.345 7.350 23.867 1.00 86.31 408 LEU A N 1
ATOM 3262 C CA . LEU A 1 408 ? 11.080 7.969 24.269 1.00 86.31 408 LEU A CA 1
ATOM 3263 C C . LEU A 1 408 ? 10.139 6.972 24.945 1.00 86.31 408 LEU A C 1
ATOM 3265 O O . LEU A 1 408 ? 9.463 7.327 25.906 1.00 86.31 408 LEU A O 1
ATOM 3269 N N . THR A 1 409 ? 10.109 5.724 24.476 1.00 85.19 409 THR A N 1
ATOM 3270 C CA . THR A 1 409 ? 9.332 4.655 25.115 1.00 85.19 409 THR A CA 1
ATOM 3271 C C . THR A 1 409 ? 9.830 4.386 26.533 1.00 85.19 409 THR A C 1
ATOM 3273 O O . THR A 1 409 ? 9.024 4.290 27.457 1.00 85.19 409 THR A O 1
ATOM 3276 N N . PHE A 1 410 ? 11.146 4.299 26.724 1.00 87.75 410 PHE A N 1
ATOM 3277 C CA . PHE A 1 410 ? 11.755 4.120 28.036 1.00 87.75 410 PHE A CA 1
ATOM 3278 C C . PHE A 1 410 ? 11.434 5.294 28.966 1.00 87.75 410 PHE A C 1
ATOM 3280 O O . PHE A 1 410 ? 10.952 5.067 30.074 1.00 87.75 410 PHE A O 1
ATOM 3287 N N . LEU A 1 411 ? 11.620 6.535 28.500 1.00 86.38 411 LEU A N 1
ATOM 3288 C CA . LEU A 1 411 ? 11.285 7.743 29.262 1.00 86.38 411 LEU A CA 1
ATOM 3289 C C . LEU A 1 411 ? 9.800 7.782 29.644 1.00 86.38 411 LEU A C 1
ATOM 3291 O O . LEU A 1 411 ? 9.462 8.079 30.787 1.00 86.38 411 LEU A O 1
ATOM 3295 N N . LEU A 1 412 ? 8.912 7.418 28.716 1.00 80.12 412 LEU A N 1
ATOM 3296 C CA . LEU A 1 412 ? 7.476 7.330 28.965 1.00 80.12 412 LEU A CA 1
ATOM 3297 C C . LEU A 1 412 ? 7.152 6.282 30.039 1.00 80.12 412 LEU A C 1
ATOM 3299 O O . LEU A 1 412 ? 6.379 6.560 30.951 1.00 80.12 412 LEU A O 1
ATOM 3303 N N . ILE A 1 413 ? 7.738 5.084 29.957 1.00 81.88 413 ILE A N 1
ATOM 3304 C CA . ILE A 1 413 ? 7.523 4.017 30.948 1.00 81.88 413 ILE A CA 1
ATOM 3305 C C . ILE A 1 413 ? 8.087 4.422 32.312 1.00 81.88 413 ILE A C 1
ATOM 3307 O O . ILE A 1 413 ? 7.448 4.162 33.333 1.00 81.88 413 ILE A O 1
ATOM 3311 N N . HIS A 1 414 ? 9.264 5.050 32.338 1.00 84.50 414 HIS A N 1
ATOM 3312 C CA . HIS A 1 414 ? 9.882 5.553 33.558 1.00 84.50 414 HIS A CA 1
ATOM 3313 C C . HIS A 1 414 ? 8.964 6.559 34.258 1.00 84.50 414 HIS A C 1
ATOM 3315 O O . HIS A 1 414 ? 8.647 6.378 35.434 1.00 84.50 414 HIS A O 1
ATOM 3321 N N . GLU A 1 415 ? 8.464 7.553 33.522 1.00 81.19 415 GLU A N 1
ATOM 3322 C CA . GLU A 1 415 ? 7.580 8.577 34.078 1.00 81.19 415 GLU A CA 1
ATOM 3323 C C . GLU A 1 415 ? 6.236 7.977 34.525 1.00 81.19 415 GLU A C 1
ATOM 3325 O O . GLU A 1 415 ? 5.792 8.225 35.643 1.00 81.19 415 GLU A O 1
ATOM 3330 N N . LEU A 1 416 ? 5.642 7.070 33.737 1.00 77.81 416 LEU A N 1
ATOM 3331 C CA . LEU A 1 416 ? 4.421 6.352 34.133 1.00 77.81 416 LEU A CA 1
ATOM 3332 C C . LEU A 1 416 ? 4.604 5.558 35.437 1.00 77.81 416 LEU A C 1
ATOM 3334 O O . LEU A 1 416 ? 3.710 5.541 36.289 1.00 77.81 416 LEU A O 1
ATOM 3338 N N . ARG A 1 417 ? 5.753 4.891 35.610 1.00 80.19 417 ARG A N 1
ATOM 3339 C CA . ARG A 1 417 ? 6.081 4.161 36.847 1.00 80.19 417 ARG A CA 1
ATOM 3340 C C . ARG A 1 417 ? 6.300 5.115 38.015 1.00 80.19 417 ARG A C 1
ATOM 3342 O O . ARG A 1 417 ? 5.811 4.830 39.107 1.00 80.19 417 ARG A O 1
ATOM 3349 N N . ARG A 1 418 ? 6.977 6.243 37.793 1.00 81.50 418 ARG A N 1
ATOM 3350 C CA . ARG A 1 418 ? 7.194 7.285 38.803 1.00 81.50 418 ARG A CA 1
ATOM 3351 C C . ARG A 1 418 ? 5.869 7.844 39.321 1.00 81.50 418 ARG A C 1
ATOM 3353 O O . ARG A 1 418 ? 5.654 7.837 40.532 1.00 81.50 418 ARG A O 1
ATOM 3360 N N . THR A 1 419 ? 4.954 8.233 38.431 1.00 72.31 419 THR A N 1
ATOM 3361 C CA . THR A 1 419 ? 3.616 8.722 38.803 1.00 72.31 419 THR A CA 1
ATOM 3362 C C . THR A 1 419 ? 2.817 7.647 39.540 1.00 72.31 419 THR A C 1
ATOM 3364 O O . THR A 1 419 ? 2.236 7.925 40.588 1.00 72.31 419 THR A O 1
ATOM 3367 N N . LYS A 1 420 ? 2.841 6.389 39.065 1.00 75.31 420 LYS A N 1
ATOM 3368 C CA . LYS A 1 420 ? 2.164 5.266 39.742 1.00 75.31 420 LYS A CA 1
ATOM 3369 C C . LYS A 1 420 ? 2.706 5.053 41.160 1.00 75.31 420 LYS A C 1
ATOM 3371 O O . LYS A 1 420 ? 1.919 4.865 42.082 1.00 75.31 420 LYS A O 1
ATOM 3376 N N . ASN A 1 421 ? 4.024 5.088 41.347 1.00 76.62 421 ASN A N 1
ATOM 3377 C CA . ASN A 1 421 ? 4.657 4.886 42.651 1.00 76.62 421 ASN A CA 1
ATOM 3378 C C . ASN A 1 421 ? 4.394 6.052 43.613 1.00 76.62 421 ASN A C 1
ATOM 3380 O O . ASN A 1 421 ? 4.121 5.811 44.785 1.00 76.62 421 ASN A O 1
ATOM 3384 N N . SER A 1 422 ? 4.402 7.293 43.117 1.00 74.06 422 SER A N 1
ATOM 3385 C CA . SER A 1 422 ? 4.030 8.474 43.905 1.00 74.06 422 SER A CA 1
ATOM 3386 C C . SER A 1 422 ? 2.580 8.394 44.401 1.00 74.06 422 SER A C 1
ATOM 3388 O O . SER A 1 422 ? 2.332 8.624 45.582 1.00 74.06 422 SER A O 1
ATOM 3390 N N . ILE A 1 423 ? 1.640 7.966 43.548 1.00 69.75 423 ILE A N 1
ATOM 3391 C CA . ILE A 1 423 ? 0.234 7.748 43.934 1.00 69.75 423 ILE A CA 1
ATOM 3392 C C . ILE A 1 423 ? 0.098 6.585 44.931 1.00 69.75 423 ILE A C 1
ATOM 3394 O O . ILE A 1 423 ? -0.646 6.693 45.904 1.00 69.75 423 ILE A O 1
ATOM 3398 N N . LYS A 1 424 ? 0.833 5.478 44.735 1.00 70.00 424 LYS A N 1
ATOM 3399 C CA . LYS A 1 424 ? 0.854 4.350 45.688 1.00 70.00 424 LYS A CA 1
ATOM 3400 C C . LYS A 1 424 ? 1.325 4.798 47.079 1.00 70.00 424 LYS A C 1
ATOM 3402 O O . LYS A 1 424 ? 0.728 4.384 48.070 1.00 70.00 424 LYS A O 1
ATOM 3407 N N . MET A 1 425 ? 2.358 5.645 47.148 1.00 69.19 425 MET A N 1
ATOM 3408 C CA . MET A 1 425 ? 2.856 6.208 48.409 1.00 69.19 425 MET A CA 1
ATOM 3409 C C . MET A 1 425 ? 1.889 7.214 49.041 1.00 69.19 425 MET A C 1
ATOM 3411 O O . MET A 1 425 ? 1.763 7.217 50.260 1.00 69.19 425 MET A O 1
ATOM 3415 N N . SER A 1 426 ? 1.194 8.039 48.251 1.00 63.22 426 SER A N 1
ATOM 3416 C CA . SER A 1 426 ? 0.292 9.064 48.794 1.00 63.22 426 SER A CA 1
ATOM 3417 C C . SER A 1 426 ? -1.082 8.536 49.215 1.00 63.22 426 SER A C 1
ATOM 3419 O O . SER A 1 426 ? -1.704 9.126 50.094 1.00 63.22 426 SER A O 1
ATOM 3421 N N . GLN A 1 427 ? -1.570 7.441 48.618 1.00 64.44 427 GLN A N 1
ATOM 3422 C CA . GLN A 1 427 ? -2.921 6.924 48.882 1.00 64.44 427 GLN A CA 1
ATOM 3423 C C . GLN A 1 427 ? -2.964 5.632 49.714 1.00 64.44 427 GLN A C 1
ATOM 3425 O O . GLN A 1 427 ? -4.047 5.229 50.123 1.00 64.44 427 GLN A O 1
ATOM 3430 N N . GLY A 1 428 ? -1.841 4.948 49.968 1.00 54.41 428 GLY A N 1
ATOM 3431 C CA . GLY A 1 428 ? -1.828 3.704 50.762 1.00 54.41 428 GLY A CA 1
ATOM 3432 C C . GLY A 1 428 ? -2.619 2.532 50.147 1.00 54.41 428 GLY A C 1
ATOM 3433 O O . GLY A 1 428 ? -2.842 1.515 50.802 1.00 54.41 428 GLY A O 1
ATOM 3434 N N . ILE A 1 429 ? -3.052 2.644 48.884 1.00 57.78 429 ILE A N 1
ATOM 3435 C CA . ILE A 1 429 ? -3.891 1.651 48.199 1.00 57.78 429 ILE A CA 1
ATOM 3436 C C . ILE A 1 429 ? -3.007 0.562 47.569 1.00 57.78 429 ILE A C 1
ATOM 3438 O O . ILE A 1 429 ? -2.274 0.813 46.607 1.00 57.78 429 ILE A O 1
ATOM 3442 N N . LYS A 1 430 ? -3.137 -0.689 48.039 1.00 50.06 430 LYS A N 1
ATOM 3443 C CA . LYS A 1 430 ? -2.648 -1.894 47.337 1.00 50.06 430 LYS A CA 1
ATOM 3444 C C . LYS A 1 430 ? -3.560 -2.198 46.139 1.00 50.06 430 LYS A C 1
ATOM 3446 O O . LYS A 1 430 ? -4.432 -3.055 46.212 1.00 50.06 430 LYS A O 1
ATOM 3451 N N . GLN A 1 431 ? -3.412 -1.459 45.044 1.00 50.19 431 GLN A N 1
ATOM 3452 C CA . GLN A 1 431 ? -4.164 -1.725 43.813 1.00 50.19 431 GLN A CA 1
ATOM 3453 C C . GLN A 1 431 ? -3.516 -2.892 43.042 1.00 50.19 431 GLN A C 1
ATOM 3455 O O . GLN A 1 431 ? -2.309 -2.850 42.796 1.00 50.19 431 GLN A O 1
ATOM 3460 N N . GLU A 1 432 ? -4.298 -3.912 42.659 1.00 47.53 432 GLU A N 1
ATOM 3461 C CA . GLU A 1 432 ? -3.834 -5.075 41.877 1.00 47.53 432 GLU A CA 1
ATOM 3462 C C . GLU A 1 432 ? -3.053 -4.655 40.617 1.00 47.53 432 GLU A C 1
ATOM 3464 O O . GLU A 1 432 ? -3.519 -3.867 39.790 1.00 47.53 432 GLU A O 1
ATOM 3469 N N . ASP A 1 433 ? -1.851 -5.213 40.452 1.00 53.16 433 ASP A N 1
ATOM 3470 C CA . ASP A 1 433 ? -0.851 -4.782 39.467 1.00 53.16 433 ASP A CA 1
ATOM 3471 C C . ASP A 1 433 ? -1.170 -5.129 37.994 1.00 53.16 433 ASP A C 1
ATOM 3473 O O . ASP A 1 433 ? -0.426 -4.733 37.093 1.00 53.16 433 ASP A O 1
ATOM 3477 N N . SER A 1 434 ? -2.292 -5.794 37.700 1.00 50.50 434 SER A N 1
ATOM 3478 C CA . SER A 1 434 ? -2.527 -6.440 36.397 1.00 50.50 434 SER A CA 1
ATOM 3479 C C . SER A 1 434 ? -2.728 -5.471 35.216 1.00 50.50 434 SER A C 1
ATOM 3481 O O . SER A 1 434 ? -2.156 -5.667 34.144 1.00 50.50 434 SER A O 1
ATOM 3483 N N . LYS A 1 435 ? -3.489 -4.374 35.368 1.00 48.91 435 LYS A N 1
ATOM 3484 C CA . LYS A 1 435 ? -3.852 -3.490 34.229 1.00 48.91 435 LYS A CA 1
ATOM 3485 C C . LYS A 1 435 ? -2.707 -2.617 33.693 1.00 48.91 435 LYS A C 1
ATOM 3487 O O . LYS A 1 435 ? -2.644 -2.362 32.487 1.00 48.91 435 LYS A O 1
ATOM 3492 N N . GLY A 1 436 ? -1.815 -2.144 34.566 1.00 56.28 436 GLY A N 1
ATOM 3493 C CA . GLY A 1 436 ? -0.666 -1.317 34.164 1.00 56.28 436 GLY A CA 1
ATOM 3494 C C . GLY A 1 436 ? 0.427 -2.123 33.454 1.00 56.28 436 GLY A C 1
ATOM 3495 O O . GLY A 1 436 ? 1.102 -1.616 32.554 1.00 56.28 436 GLY A O 1
ATOM 3496 N N . ASP A 1 437 ? 0.551 -3.400 33.816 1.00 59.41 437 ASP A N 1
ATOM 3497 C CA . ASP A 1 437 ? 1.594 -4.290 33.317 1.00 59.41 437 A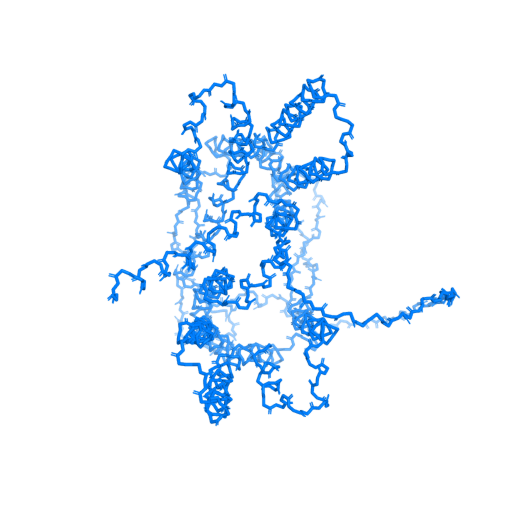SP A CA 1
ATOM 3498 C C . ASP A 1 437 ? 1.336 -4.727 31.862 1.00 59.41 437 ASP A C 1
ATOM 3500 O O . ASP A 1 437 ? 2.235 -4.684 31.023 1.00 59.41 437 ASP A O 1
ATOM 3504 N N . HIS A 1 438 ? 0.075 -5.001 31.498 1.00 62.28 438 HIS A N 1
ATOM 3505 C CA . HIS A 1 438 ? -0.304 -5.314 30.111 1.00 62.28 438 HIS A CA 1
ATOM 3506 C C . HIS A 1 438 ? -0.091 -4.146 29.134 1.00 62.28 438 HIS A C 1
ATOM 3508 O O . HIS A 1 438 ? 0.319 -4.365 27.995 1.00 62.28 438 HIS A O 1
ATOM 3514 N N . THR A 1 439 ? -0.330 -2.904 29.568 1.00 66.44 439 THR A N 1
ATOM 3515 C CA . THR A 1 439 ? -0.130 -1.716 28.715 1.00 66.44 439 THR A CA 1
ATOM 3516 C C . THR A 1 439 ? 1.360 -1.453 28.484 1.00 66.44 439 THR A C 1
ATOM 3518 O O . THR A 1 439 ? 1.764 -1.135 27.370 1.00 66.44 439 THR A O 1
ATOM 3521 N N . THR A 1 440 ? 2.191 -1.660 29.510 1.00 71.69 440 THR A N 1
ATOM 3522 C CA . THR A 1 440 ? 3.653 -1.541 29.400 1.00 71.69 440 THR A CA 1
ATOM 3523 C C . THR A 1 440 ? 4.224 -2.624 28.483 1.00 71.69 440 THR A C 1
ATOM 3525 O O . THR A 1 440 ? 4.961 -2.306 27.552 1.00 71.69 440 THR A O 1
ATOM 3528 N N . LYS A 1 441 ? 3.821 -3.890 28.679 1.00 70.12 441 LYS A N 1
ATOM 3529 C CA . LYS A 1 441 ? 4.210 -5.026 27.821 1.00 70.12 441 LYS A CA 1
ATOM 3530 C C . LYS A 1 441 ? 3.842 -4.800 26.355 1.00 70.12 441 LYS A C 1
ATOM 3532 O O . LYS A 1 441 ? 4.647 -5.083 25.474 1.00 70.12 441 LYS A O 1
ATOM 3537 N N . LEU A 1 442 ? 2.661 -4.239 26.091 1.00 70.75 442 LEU A N 1
ATOM 3538 C CA . LEU A 1 442 ? 2.248 -3.869 24.739 1.00 70.75 442 LEU A CA 1
ATOM 3539 C C . LEU A 1 442 ? 3.161 -2.813 24.124 1.00 70.75 442 LEU A C 1
ATOM 3541 O O . LEU A 1 442 ? 3.624 -2.994 23.003 1.00 70.75 442 LEU A O 1
ATOM 3545 N N . VAL A 1 443 ? 3.362 -1.690 24.817 1.00 74.25 443 VAL A N 1
ATOM 3546 C CA . VAL A 1 443 ? 4.148 -0.579 24.269 1.00 74.25 443 VAL A CA 1
ATOM 3547 C C . VAL A 1 443 ? 5.567 -1.061 23.966 1.00 74.25 443 VAL A C 1
ATOM 3549 O O . VAL A 1 443 ? 6.073 -0.789 22.885 1.00 74.25 443 VAL A O 1
ATOM 3552 N N . VAL A 1 444 ? 6.151 -1.878 24.846 1.00 79.88 444 VAL A N 1
ATOM 3553 C CA . VAL A 1 444 ? 7.446 -2.530 24.608 1.00 79.88 444 VAL A CA 1
ATOM 3554 C C . VAL A 1 444 ? 7.407 -3.443 23.375 1.00 79.88 444 VAL A C 1
ATOM 3556 O O . VAL A 1 444 ? 8.287 -3.340 22.526 1.00 79.88 444 VAL A O 1
ATOM 3559 N N . MET A 1 445 ? 6.380 -4.284 23.214 1.00 78.56 445 MET A N 1
ATOM 3560 C CA . MET A 1 445 ? 6.230 -5.157 22.038 1.00 78.56 445 MET A CA 1
ATOM 3561 C C . MET A 1 445 ? 6.111 -4.362 20.729 1.00 78.56 445 MET A C 1
ATOM 3563 O O . MET A 1 445 ? 6.735 -4.722 19.730 1.00 78.56 445 MET A O 1
ATOM 3567 N N . MET A 1 446 ? 5.339 -3.272 20.725 1.00 80.62 446 MET A N 1
ATOM 3568 C CA . MET A 1 446 ? 5.203 -2.388 19.563 1.00 80.62 446 MET A CA 1
ATOM 3569 C C . MET A 1 446 ? 6.529 -1.707 19.223 1.00 80.62 446 MET A C 1
ATOM 3571 O O . MET A 1 446 ? 6.884 -1.622 18.051 1.00 80.62 446 MET A O 1
ATOM 3575 N N . THR A 1 447 ? 7.282 -1.273 20.234 1.00 85.75 447 THR A N 1
ATOM 3576 C CA . THR A 1 447 ? 8.613 -0.682 20.062 1.00 85.75 447 THR A CA 1
ATOM 3577 C C . THR A 1 447 ? 9.610 -1.685 19.497 1.00 85.75 447 THR A C 1
ATOM 3579 O O . THR A 1 447 ? 10.285 -1.363 18.526 1.00 85.75 447 THR A O 1
ATOM 3582 N N . ILE A 1 448 ? 9.649 -2.919 20.007 1.00 86.38 448 ILE A N 1
ATOM 3583 C CA . ILE A 1 448 ? 10.508 -3.981 19.458 1.00 86.38 448 ILE A CA 1
ATOM 3584 C C . ILE A 1 448 ? 10.119 -4.302 18.008 1.00 86.38 448 ILE A C 1
ATOM 3586 O O . ILE A 1 448 ? 10.988 -4.405 17.145 1.00 86.38 448 ILE A O 1
ATOM 3590 N N . SER A 1 449 ? 8.820 -4.407 17.711 1.00 86.12 449 SER A N 1
ATOM 3591 C CA . SER A 1 449 ? 8.325 -4.667 16.347 1.00 86.12 449 SER A CA 1
ATOM 3592 C C . SER A 1 449 ? 8.684 -3.530 15.383 1.00 86.12 449 SER A C 1
ATOM 3594 O O . SER A 1 449 ? 9.084 -3.766 14.247 1.00 86.12 449 SER A O 1
ATOM 3596 N N . PHE A 1 450 ? 8.603 -2.282 15.852 1.00 86.12 450 PHE A N 1
ATOM 3597 C CA . PHE A 1 450 ? 9.032 -1.114 15.091 1.00 86.12 450 PHE A CA 1
ATOM 3598 C C . PHE A 1 450 ? 10.540 -1.124 14.829 1.00 86.12 450 PHE A C 1
ATOM 3600 O O . PHE A 1 450 ? 10.950 -0.964 13.685 1.00 86.12 450 PHE A O 1
ATOM 3607 N N . MET A 1 451 ? 11.361 -1.377 15.852 1.00 88.94 451 MET A N 1
ATOM 3608 C CA . MET A 1 451 ? 12.819 -1.444 15.709 1.00 88.94 451 MET A CA 1
ATOM 3609 C C . MET A 1 451 ? 13.252 -2.551 14.752 1.00 88.94 451 MET A C 1
ATOM 3611 O O . MET A 1 451 ? 14.055 -2.309 13.859 1.00 88.94 451 MET A O 1
ATOM 3615 N N . THR A 1 452 ? 12.718 -3.759 14.927 1.00 88.19 452 THR A N 1
ATOM 3616 C CA . THR A 1 452 ? 13.077 -4.922 14.101 1.00 88.19 452 THR A CA 1
ATOM 3617 C C . THR A 1 452 ? 12.689 -4.737 12.639 1.00 88.19 452 THR A C 1
ATOM 3619 O O . THR A 1 452 ? 13.419 -5.189 11.763 1.00 88.19 452 THR A O 1
ATOM 3622 N N . ALA A 1 453 ? 11.589 -4.035 12.361 1.00 88.31 453 ALA A N 1
ATOM 3623 C CA . ALA A 1 453 ? 11.178 -3.733 10.997 1.00 88.31 453 ALA A CA 1
ATOM 3624 C C . ALA A 1 453 ? 11.967 -2.563 10.379 1.00 88.31 453 ALA A C 1
ATOM 3626 O O . ALA A 1 453 ? 12.447 -2.676 9.254 1.00 88.31 453 ALA A O 1
ATOM 3627 N N . GLU A 1 454 ? 12.108 -1.435 11.084 1.00 88.38 454 GLU A N 1
ATOM 3628 C CA . GLU A 1 454 ? 12.674 -0.200 10.512 1.00 88.38 454 GLU A CA 1
ATOM 3629 C C . GLU A 1 454 ? 14.210 -0.148 10.566 1.00 88.38 454 GLU A C 1
ATOM 3631 O O . GLU A 1 454 ? 14.831 0.454 9.688 1.00 88.38 454 GLU A O 1
ATOM 3636 N N . SER A 1 455 ? 14.849 -0.794 11.552 1.00 89.81 455 SER A N 1
ATOM 3637 C CA . SER A 1 455 ? 16.310 -0.743 11.725 1.00 89.81 455 SER A CA 1
ATOM 3638 C C . SER A 1 455 ? 17.078 -1.342 10.547 1.00 89.81 455 SER A C 1
ATOM 3640 O O . SER A 1 455 ? 17.935 -0.633 10.015 1.00 89.81 455 SER A O 1
ATOM 3642 N N . PRO A 1 456 ? 16.780 -2.568 10.069 1.00 90.56 456 PRO A N 1
ATOM 3643 C CA . PRO A 1 456 ? 17.503 -3.135 8.932 1.00 90.56 456 PRO A CA 1
ATOM 3644 C C . PRO A 1 456 ? 17.349 -2.281 7.670 1.00 90.56 456 PRO A C 1
ATOM 3646 O O . PRO A 1 456 ? 18.304 -2.075 6.925 1.00 90.56 456 PRO A O 1
ATOM 3649 N N . PHE A 1 457 ? 16.158 -1.711 7.468 1.00 88.12 457 PHE A N 1
ATOM 3650 C CA . PHE A 1 457 ? 15.875 -0.847 6.328 1.00 88.12 457 PHE A CA 1
ATOM 3651 C C . PHE A 1 457 ? 16.680 0.461 6.386 1.00 88.12 457 PHE A C 1
ATOM 3653 O O . PHE A 1 457 ? 17.316 0.833 5.401 1.00 88.12 457 PHE A O 1
ATOM 3660 N N . GLY A 1 458 ? 16.721 1.135 7.542 1.00 87.88 458 GLY A N 1
ATOM 3661 C CA . GLY A 1 458 ? 17.529 2.345 7.734 1.00 87.88 458 GLY A CA 1
ATOM 3662 C C . GLY A 1 458 ? 19.035 2.099 7.580 1.00 87.88 458 GLY A C 1
ATOM 3663 O O . GLY A 1 458 ? 19.724 2.904 6.954 1.00 87.88 458 GLY A O 1
ATOM 3664 N N . ILE A 1 459 ? 19.535 0.961 8.080 1.00 90.06 459 ILE A N 1
ATOM 3665 C CA . ILE A 1 459 ? 20.949 0.567 7.960 1.00 90.06 459 ILE A CA 1
ATOM 3666 C C . ILE A 1 459 ? 21.342 0.391 6.492 1.00 90.06 459 ILE A C 1
ATOM 3668 O O . ILE A 1 459 ? 22.382 0.896 6.085 1.00 90.06 459 ILE A O 1
ATOM 3672 N N . ILE A 1 460 ? 20.513 -0.270 5.681 1.00 88.50 460 ILE A N 1
ATOM 3673 C CA . ILE A 1 460 ? 20.815 -0.482 4.259 1.00 88.50 460 ILE A CA 1
ATOM 3674 C C . ILE A 1 460 ? 20.872 0.838 3.474 1.00 88.50 460 ILE A C 1
ATOM 3676 O O . ILE A 1 460 ? 21.746 0.995 2.626 1.00 88.50 460 ILE A O 1
ATOM 3680 N N . TYR A 1 461 ? 20.011 1.815 3.777 1.00 85.81 461 TYR A N 1
ATOM 3681 C CA . TYR A 1 461 ? 20.110 3.152 3.169 1.00 85.81 461 TYR A CA 1
ATOM 3682 C C . TYR A 1 461 ? 21.377 3.897 3.605 1.00 85.81 461 TYR A C 1
ATOM 3684 O O . TYR A 1 461 ? 22.049 4.510 2.779 1.00 85.8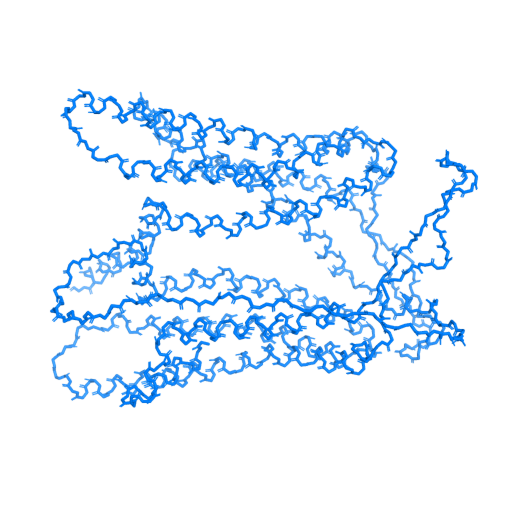1 461 TYR A O 1
ATOM 3692 N N . PHE A 1 462 ? 21.742 3.805 4.886 1.00 88.88 462 PHE A N 1
ATOM 3693 C CA . PHE A 1 462 ? 22.997 4.371 5.378 1.00 88.88 462 PHE A CA 1
ATOM 3694 C C . PHE A 1 462 ? 24.211 3.728 4.692 1.00 88.88 462 PHE A C 1
ATOM 3696 O O . PHE A 1 462 ? 25.101 4.432 4.215 1.00 88.88 462 PHE A O 1
ATOM 3703 N N . MET A 1 463 ? 24.220 2.397 4.583 1.00 88.00 463 MET A N 1
ATOM 3704 C CA . MET A 1 463 ? 25.265 1.643 3.892 1.00 88.00 463 MET A CA 1
ATOM 3705 C C . MET A 1 463 ? 25.390 2.053 2.425 1.00 88.00 463 MET A C 1
ATOM 3707 O O . MET A 1 463 ? 26.509 2.161 1.946 1.00 88.00 463 MET A O 1
ATOM 3711 N N . GLU A 1 464 ? 24.291 2.348 1.729 1.00 84.56 464 GLU A N 1
ATOM 3712 C CA . GLU A 1 464 ? 24.339 2.843 0.346 1.00 84.56 464 GLU A CA 1
ATOM 3713 C C . GLU A 1 464 ? 25.009 4.222 0.217 1.00 84.56 464 GLU A C 1
ATOM 3715 O O . GLU A 1 464 ? 25.662 4.501 -0.784 1.00 84.56 464 GLU A O 1
ATOM 3720 N N . GLY A 1 465 ? 24.872 5.095 1.220 1.00 84.12 465 GLY A N 1
ATOM 3721 C CA . GLY A 1 465 ? 25.581 6.380 1.251 1.00 84.12 465 GLY A CA 1
ATOM 3722 C C . GLY A 1 465 ? 27.072 6.246 1.589 1.00 84.12 465 GLY A C 1
ATOM 3723 O O . GLY A 1 465 ? 27.897 7.053 1.150 1.00 84.12 465 GLY A O 1
ATOM 3724 N N . VAL A 1 466 ? 27.443 5.229 2.371 1.00 86.69 466 VAL A N 1
ATOM 3725 C CA . VAL A 1 466 ? 28.831 5.005 2.809 1.00 86.69 466 VAL A CA 1
ATOM 3726 C C . VAL A 1 466 ? 29.627 4.203 1.781 1.00 86.69 466 VAL A C 1
ATOM 3728 O O . VAL A 1 466 ? 30.733 4.612 1.420 1.00 86.69 466 VAL A O 1
ATOM 3731 N N . ILE A 1 467 ? 29.062 3.086 1.320 1.00 84.69 467 ILE A N 1
ATOM 3732 C CA . ILE A 1 467 ? 29.694 2.097 0.448 1.00 84.69 467 ILE A CA 1
ATOM 3733 C C . ILE A 1 467 ? 29.436 2.490 -1.004 1.00 84.69 467 ILE A C 1
ATOM 3735 O O . ILE A 1 467 ? 28.365 2.248 -1.555 1.00 84.69 467 ILE A O 1
ATOM 3739 N N . THR A 1 468 ? 30.449 3.084 -1.627 1.00 73.50 468 THR A N 1
ATOM 3740 C CA . THR A 1 468 ? 30.423 3.460 -3.047 1.00 73.50 468 THR A CA 1
ATOM 3741 C C . THR A 1 468 ? 31.178 2.474 -3.934 1.00 73.50 468 THR A C 1
ATOM 3743 O O . THR A 1 468 ? 31.007 2.495 -5.149 1.00 73.50 468 THR A O 1
ATOM 3746 N N . GLU A 1 469 ? 31.986 1.594 -3.341 1.00 73.12 469 GLU A N 1
ATOM 3747 C CA . GLU A 1 469 ? 32.763 0.578 -4.044 1.00 73.12 469 GLU A CA 1
ATOM 3748 C C . GLU A 1 469 ? 32.913 -0.697 -3.195 1.00 73.12 469 GLU A C 1
ATOM 3750 O O . GLU A 1 469 ? 32.933 -0.611 -1.964 1.00 73.12 469 GLU A O 1
ATOM 3755 N N . PRO A 1 470 ? 33.033 -1.876 -3.833 1.00 77.94 470 PRO A N 1
ATOM 3756 C CA . PRO A 1 470 ? 32.909 -2.101 -5.276 1.00 77.94 470 PRO A CA 1
ATOM 3757 C C . PRO A 1 470 ? 31.429 -2.177 -5.727 1.00 77.94 470 PRO A C 1
ATOM 3759 O O . PRO A 1 470 ? 30.545 -2.447 -4.907 1.00 77.94 470 PRO A O 1
ATOM 3762 N N . PRO A 1 471 ? 31.123 -1.998 -7.031 1.00 70.06 471 PRO A N 1
ATOM 3763 C CA . PRO A 1 471 ? 29.749 -1.978 -7.562 1.00 70.06 471 PRO A CA 1
ATOM 3764 C C . PRO A 1 471 ? 28.894 -3.200 -7.189 1.00 70.06 471 PRO A C 1
ATOM 3766 O O . PRO A 1 471 ? 27.681 -3.087 -7.009 1.00 70.06 471 PRO A O 1
ATOM 3769 N N . GLY A 1 472 ? 29.529 -4.363 -7.006 1.00 72.56 472 GLY A N 1
ATOM 3770 C CA . GLY A 1 472 ? 28.866 -5.576 -6.527 1.00 72.56 472 GLY A CA 1
ATOM 3771 C C . GLY A 1 472 ? 28.179 -5.386 -5.170 1.00 72.56 472 GLY A C 1
ATOM 3772 O O . GLY A 1 472 ? 27.015 -5.757 -5.026 1.00 72.56 472 GLY A O 1
ATOM 3773 N N . PHE A 1 473 ? 28.830 -4.730 -4.202 1.00 78.31 473 PHE A N 1
ATOM 3774 C CA . PHE A 1 473 ? 28.224 -4.456 -2.893 1.00 78.31 473 PHE A CA 1
ATOM 3775 C C . PHE A 1 473 ? 27.039 -3.496 -2.999 1.00 78.31 473 PHE A C 1
ATOM 3777 O O . PHE A 1 473 ? 26.012 -3.737 -2.367 1.00 78.31 473 PHE A O 1
ATOM 3784 N N . ILE A 1 474 ? 27.131 -2.467 -3.847 1.00 76.50 474 ILE A N 1
ATOM 3785 C CA . ILE A 1 474 ? 26.009 -1.550 -4.106 1.00 76.50 474 ILE A CA 1
ATOM 3786 C C . ILE A 1 474 ? 24.789 -2.326 -4.615 1.00 76.50 474 ILE A C 1
ATOM 3788 O O . ILE A 1 474 ? 23.676 -2.123 -4.127 1.00 76.50 474 ILE A O 1
ATOM 3792 N N . SER A 1 475 ? 24.993 -3.254 -5.555 1.00 73.88 475 SER A N 1
ATOM 3793 C CA . SER A 1 475 ? 23.898 -4.064 -6.103 1.00 73.88 475 SER A CA 1
ATOM 3794 C C . SER A 1 475 ? 23.235 -4.953 -5.040 1.00 73.88 475 SER A C 1
ATOM 3796 O O . SER A 1 475 ? 22.009 -5.082 -5.008 1.00 73.88 475 SER A O 1
ATOM 3798 N N . ILE A 1 476 ? 24.024 -5.515 -4.116 1.00 80.25 476 ILE A N 1
ATOM 3799 C CA . ILE A 1 476 ? 23.530 -6.326 -2.994 1.00 80.25 476 ILE A CA 1
ATOM 3800 C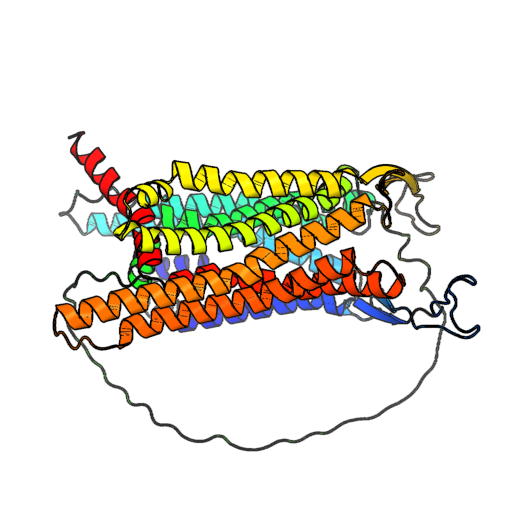 C . ILE A 1 476 ? 22.723 -5.459 -2.023 1.00 80.25 476 ILE A C 1
ATOM 3802 O O . ILE A 1 476 ? 21.625 -5.849 -1.621 1.00 80.25 476 ILE A O 1
ATOM 3806 N N . ILE A 1 477 ? 23.229 -4.272 -1.678 1.00 83.44 477 ILE A N 1
ATOM 3807 C CA . ILE A 1 477 ? 22.553 -3.296 -0.812 1.00 83.44 477 ILE A CA 1
ATOM 3808 C C . ILE A 1 477 ? 21.190 -2.924 -1.407 1.00 83.44 477 ILE A C 1
ATOM 3810 O O . ILE A 1 477 ? 20.174 -2.997 -0.717 1.00 83.44 477 ILE A O 1
ATOM 3814 N N . GLN A 1 478 ? 21.134 -2.616 -2.703 1.00 78.25 478 GLN A N 1
ATOM 3815 C CA . GLN A 1 478 ? 19.887 -2.268 -3.392 1.00 78.25 478 GLN A CA 1
ATOM 3816 C C . GLN A 1 478 ? 18.876 -3.409 -3.396 1.00 78.25 478 GLN A C 1
ATOM 3818 O O . GLN A 1 478 ? 17.713 -3.195 -3.059 1.00 78.25 478 GLN A O 1
ATOM 3823 N N . ARG A 1 479 ? 19.313 -4.634 -3.705 1.00 79.50 479 ARG A N 1
ATOM 3824 C CA . ARG A 1 479 ? 18.438 -5.817 -3.665 1.00 79.50 479 ARG A CA 1
ATOM 3825 C C . ARG A 1 479 ? 17.935 -6.109 -2.249 1.00 79.50 479 ARG A C 1
ATOM 3827 O O . ARG A 1 479 ? 16.781 -6.489 -2.071 1.00 79.50 479 ARG A O 1
ATOM 3834 N N . SER A 1 480 ? 18.765 -5.868 -1.235 1.00 82.69 480 SER A N 1
ATOM 3835 C CA . SER A 1 480 ? 18.405 -6.071 0.174 1.00 82.69 480 SER A CA 1
ATOM 3836 C C . SER A 1 480 ? 17.312 -5.112 0.659 1.00 82.69 480 SER A C 1
ATOM 3838 O O . SER A 1 480 ? 16.538 -5.476 1.546 1.00 82.69 480 SER A O 1
ATOM 3840 N N . LYS A 1 481 ? 17.185 -3.914 0.063 1.00 83.62 481 LYS A N 1
ATOM 3841 C CA . LYS A 1 481 ? 16.110 -2.961 0.405 1.00 83.62 481 LYS A CA 1
ATOM 3842 C C . LYS A 1 481 ? 14.726 -3.572 0.228 1.00 83.62 481 LYS A C 1
ATOM 3844 O O . LYS A 1 481 ? 13.900 -3.430 1.123 1.00 83.62 481 LYS A O 1
ATOM 3849 N N . PHE A 1 482 ? 14.501 -4.286 -0.875 1.00 78.88 482 PHE A N 1
ATOM 3850 C CA . PHE A 1 482 ? 13.215 -4.920 -1.177 1.00 78.88 482 PHE A CA 1
ATOM 3851 C C . PHE A 1 482 ? 12.824 -5.958 -0.110 1.00 78.88 482 PHE A C 1
ATOM 3853 O O . PHE A 1 482 ? 11.681 -6.018 0.352 1.00 78.88 482 PHE A O 1
ATOM 3860 N N . LEU A 1 483 ? 13.804 -6.739 0.353 1.00 82.12 483 LEU A N 1
ATOM 3861 C CA . LEU A 1 483 ? 13.604 -7.723 1.415 1.00 82.12 483 LEU A CA 1
ATOM 3862 C C . LEU A 1 483 ? 13.225 -7.049 2.741 1.00 82.12 483 LEU A C 1
ATOM 3864 O O . LEU A 1 483 ? 12.234 -7.429 3.365 1.00 82.12 483 LEU A O 1
ATOM 3868 N N . PHE A 1 484 ? 13.966 -6.022 3.164 1.00 85.88 484 PHE A N 1
ATOM 3869 C CA . PHE A 1 484 ? 13.683 -5.331 4.427 1.00 85.88 484 PHE A CA 1
ATOM 3870 C C . PHE A 1 484 ? 12.419 -4.471 4.385 1.00 85.88 484 PHE A C 1
ATOM 3872 O O . PHE A 1 484 ? 11.730 -4.331 5.396 1.00 85.88 484 PHE A O 1
ATOM 3879 N N . GLU A 1 485 ? 12.056 -3.949 3.217 1.00 83.38 485 GLU A N 1
ATOM 3880 C CA . GLU A 1 485 ? 10.802 -3.229 3.023 1.00 83.38 485 GLU A CA 1
ATOM 3881 C C . GLU A 1 485 ? 9.578 -4.090 3.352 1.00 83.38 485 GLU A C 1
ATOM 3883 O O . GLU A 1 485 ? 8.632 -3.607 3.980 1.00 83.38 485 GLU A O 1
ATOM 3888 N N . THR A 1 486 ? 9.633 -5.383 3.030 1.00 81.69 486 THR A N 1
ATOM 3889 C CA . THR A 1 486 ? 8.555 -6.334 3.329 1.00 81.69 486 THR A CA 1
ATOM 3890 C C . THR A 1 486 ? 8.236 -6.381 4.829 1.00 81.69 486 THR A C 1
ATOM 3892 O O . THR A 1 486 ? 7.068 -6.303 5.221 1.00 81.69 486 THR A O 1
ATOM 3895 N N . PHE A 1 487 ? 9.255 -6.418 5.696 1.00 83.75 487 PHE A N 1
ATOM 3896 C CA . PHE A 1 487 ? 9.061 -6.400 7.154 1.00 83.75 487 PHE A CA 1
ATOM 3897 C C . PHE A 1 487 ? 8.372 -5.121 7.627 1.00 83.75 487 PHE A C 1
ATOM 3899 O O . PHE A 1 487 ? 7.511 -5.145 8.512 1.00 83.75 487 PHE A O 1
ATOM 3906 N N . VAL A 1 488 ? 8.701 -3.994 7.005 1.00 83.69 488 VAL A N 1
ATOM 3907 C CA . VAL A 1 488 ? 8.085 -2.718 7.350 1.00 83.69 488 VAL A CA 1
ATOM 3908 C C . VAL A 1 488 ? 6.624 -2.640 6.918 1.00 83.69 488 VAL A C 1
ATOM 3910 O O . VAL A 1 488 ? 5.798 -2.079 7.653 1.00 83.69 488 VAL A O 1
ATOM 3913 N N . ILE A 1 489 ? 6.276 -3.207 5.764 1.00 81.88 489 ILE A N 1
ATOM 3914 C CA . ILE A 1 489 ? 4.885 -3.306 5.305 1.00 81.88 489 ILE A CA 1
ATOM 3915 C C . ILE A 1 489 ? 4.066 -4.161 6.284 1.00 81.88 489 ILE A C 1
ATOM 3917 O O . ILE A 1 489 ? 2.984 -3.746 6.718 1.00 81.88 489 ILE A O 1
ATOM 3921 N N . ILE A 1 490 ? 4.605 -5.301 6.724 1.00 79.81 490 ILE A N 1
ATOM 3922 C CA . ILE A 1 490 ? 3.963 -6.168 7.730 1.00 79.81 490 ILE A CA 1
ATOM 3923 C C . ILE A 1 490 ? 3.746 -5.408 9.047 1.00 79.81 490 ILE A C 1
ATOM 3925 O O . ILE A 1 490 ? 2.650 -5.425 9.610 1.00 79.81 490 ILE A O 1
ATOM 3929 N N . ASN A 1 491 ? 4.752 -4.668 9.517 1.00 83.56 491 ASN A N 1
ATOM 3930 C CA . ASN A 1 491 ? 4.625 -3.856 10.728 1.00 83.56 491 ASN A CA 1
ATOM 3931 C C . ASN A 1 491 ? 3.587 -2.717 10.580 1.00 83.56 491 ASN A C 1
ATOM 3933 O O . ASN A 1 491 ? 2.893 -2.369 11.533 1.00 83.56 491 ASN A O 1
ATOM 3937 N N . ALA A 1 492 ? 3.430 -2.141 9.381 1.00 79.75 492 ALA A N 1
ATOM 3938 C CA . ALA A 1 492 ? 2.440 -1.083 9.125 1.00 79.75 492 ALA A CA 1
ATOM 3939 C C . ALA A 1 492 ? 1.016 -1.607 9.268 1.00 79.75 492 ALA A C 1
ATOM 3941 O O . ALA A 1 492 ? 0.159 -0.997 9.912 1.00 79.75 492 ALA A O 1
ATOM 3942 N N . THR A 1 493 ? 0.781 -2.749 8.630 1.00 76.62 493 THR A N 1
ATOM 3943 C CA . THR A 1 493 ? -0.536 -3.368 8.526 1.00 76.62 493 THR A CA 1
ATOM 3944 C C . THR A 1 493 ? -0.969 -3.993 9.851 1.00 76.62 493 THR A C 1
ATOM 3946 O O . THR A 1 493 ? -2.160 -4.011 10.149 1.00 76.62 493 THR A O 1
ATOM 3949 N N . SER A 1 494 ? -0.036 -4.412 10.710 1.00 76.00 494 SER A N 1
ATOM 3950 C CA . SER A 1 494 ? -0.355 -4.928 12.047 1.00 76.00 494 SER A CA 1
ATOM 3951 C C . SER A 1 494 ? -0.659 -3.825 13.072 1.00 76.00 494 SER A C 1
ATOM 3953 O O . SER A 1 494 ? -1.474 -4.030 13.978 1.00 76.00 494 SER A O 1
ATOM 3955 N N . HIS A 1 495 ? -0.069 -2.633 12.924 1.00 73.31 495 HIS A N 1
ATOM 3956 C CA . HIS A 1 495 ? -0.116 -1.572 13.936 1.00 73.31 495 HIS A CA 1
ATOM 3957 C C . HIS A 1 495 ? -1.546 -1.153 14.323 1.00 73.31 495 HIS A C 1
ATOM 3959 O O . HIS A 1 495 ? -1.840 -0.963 15.508 1.00 73.31 495 HIS A O 1
ATOM 3965 N N . PHE A 1 496 ? -2.466 -1.025 13.360 1.00 71.69 496 PHE A N 1
ATOM 3966 C CA . PHE A 1 496 ? -3.847 -0.622 13.662 1.00 71.69 496 PHE A CA 1
ATOM 3967 C C . PHE A 1 496 ? -4.616 -1.703 14.443 1.00 71.69 496 PHE A C 1
ATOM 3969 O O . PHE A 1 496 ? -5.400 -1.371 15.337 1.00 71.69 496 PHE A O 1
ATOM 3976 N N . LEU A 1 497 ? -4.362 -2.987 14.153 1.00 68.25 497 LEU A N 1
ATOM 3977 C CA . LEU A 1 497 ? -4.967 -4.121 14.858 1.00 68.25 497 LEU A CA 1
ATOM 3978 C C . LEU A 1 497 ? -4.490 -4.159 16.308 1.00 68.25 497 LEU A C 1
ATOM 3980 O O . LEU A 1 497 ? -5.307 -4.218 17.227 1.00 68.25 497 LEU A O 1
ATOM 3984 N N . VAL A 1 498 ? -3.177 -4.037 16.515 1.00 69.69 498 VAL A N 1
ATOM 3985 C CA . VAL A 1 498 ? -2.564 -3.988 17.848 1.00 69.69 498 VAL A CA 1
ATOM 3986 C C . VAL A 1 498 ? -3.113 -2.805 18.659 1.00 69.69 498 VAL A C 1
ATOM 3988 O O . VAL A 1 498 ? -3.527 -2.980 19.810 1.00 69.69 498 VAL A O 1
ATOM 3991 N N . CYS A 1 499 ? -3.216 -1.616 18.052 1.00 68.25 499 CYS A N 1
ATOM 3992 C CA . CYS A 1 499 ? -3.802 -0.441 18.706 1.00 68.25 499 CYS A CA 1
ATOM 3993 C C . CYS A 1 499 ? -5.255 -0.674 19.146 1.00 68.25 499 CYS A C 1
ATOM 3995 O O . CYS A 1 499 ? -5.612 -0.336 20.277 1.00 68.25 499 CYS A O 1
ATOM 3997 N N . LEU A 1 500 ? -6.095 -1.260 18.285 1.00 64.75 500 LEU A N 1
ATOM 3998 C CA . LEU A 1 500 ? -7.502 -1.538 18.600 1.00 64.75 500 LEU A CA 1
ATOM 3999 C C . LEU A 1 500 ? -7.652 -2.573 19.720 1.00 64.75 500 LEU A C 1
ATOM 4001 O O . LEU A 1 500 ? -8.434 -2.370 20.659 1.00 64.75 500 LEU A O 1
ATOM 4005 N N . LEU A 1 501 ? -6.898 -3.669 19.631 1.00 62.38 501 LEU A N 1
ATOM 4006 C CA . LEU A 1 501 ? -6.997 -4.786 20.567 1.00 62.38 501 LEU A CA 1
ATOM 4007 C C . LEU A 1 501 ? -6.559 -4.389 21.974 1.00 62.38 501 LEU A C 1
ATOM 4009 O O . LEU A 1 501 ? -7.158 -4.834 22.953 1.00 62.38 501 LEU A O 1
ATOM 4013 N N . VAL A 1 502 ? -5.577 -3.495 22.104 1.00 61.50 502 VAL A N 1
ATOM 4014 C CA . VAL A 1 502 ? -4.912 -3.314 23.398 1.00 61.50 502 VAL A CA 1
ATOM 4015 C C . VAL A 1 502 ? -5.084 -1.916 24.010 1.00 61.50 502 VAL A C 1
ATOM 4017 O O . VAL A 1 502 ? -5.265 -1.815 25.224 1.00 61.50 502 VAL A O 1
ATOM 4020 N N . SER A 1 503 ? -5.171 -0.836 23.225 1.00 64.06 503 SER A N 1
ATOM 4021 C CA . SER A 1 503 ? -5.199 0.535 23.770 1.00 64.06 503 SER A CA 1
ATOM 4022 C C . SER A 1 503 ? -6.608 1.037 24.114 1.00 64.06 503 SER A C 1
ATOM 4024 O O . SER A 1 503 ? -7.365 1.459 23.242 1.00 64.06 503 SER A O 1
ATOM 4026 N N . SER A 1 504 ? -6.971 1.076 25.403 1.00 59.94 504 SER A N 1
ATOM 4027 C CA . SER A 1 504 ? -8.280 1.593 25.843 1.00 59.94 504 SER A CA 1
ATOM 4028 C C . SER A 1 504 ? -8.547 3.073 25.498 1.00 59.94 504 SER A C 1
ATOM 4030 O O . SER A 1 504 ? -9.693 3.372 25.144 1.00 59.94 504 SER A O 1
ATOM 4032 N N . PRO A 1 505 ? -7.562 3.999 25.493 1.00 58.31 505 PRO A N 1
ATOM 4033 C CA . PRO A 1 505 ? -7.775 5.365 25.013 1.00 58.31 505 PRO A CA 1
ATOM 4034 C C . PRO A 1 505 ? -7.983 5.420 23.500 1.00 58.31 505 PRO A C 1
ATOM 4036 O O . PRO A 1 505 ? -8.852 6.153 23.038 1.00 58.31 505 PRO A O 1
ATOM 4039 N N . TYR A 1 506 ? -7.254 4.604 22.730 1.00 62.69 506 TYR A N 1
ATOM 4040 C CA . TYR A 1 506 ? -7.461 4.490 21.284 1.00 62.69 506 TYR A CA 1
ATOM 4041 C C . TYR A 1 506 ? -8.869 3.979 20.987 1.00 62.69 506 TYR A C 1
ATOM 4043 O O . TYR A 1 506 ? -9.615 4.577 20.212 1.00 62.69 506 TYR A O 1
ATOM 4051 N N . ARG A 1 507 ? -9.291 2.937 21.713 1.00 65.56 507 ARG A N 1
ATOM 4052 C CA . ARG A 1 507 ? -10.666 2.456 21.675 1.00 65.56 507 ARG A CA 1
ATOM 4053 C C . ARG A 1 507 ? -11.665 3.558 22.018 1.00 65.56 507 ARG A C 1
ATOM 4055 O O . ARG A 1 507 ? -12.674 3.686 21.332 1.00 65.56 507 ARG A O 1
ATOM 4062 N N . LYS A 1 508 ? -11.393 4.368 23.047 1.00 61.22 508 LYS A N 1
ATOM 4063 C CA . LYS A 1 508 ? -12.245 5.493 23.459 1.00 61.22 508 LYS A CA 1
ATOM 4064 C C . LYS A 1 508 ? -12.335 6.578 22.385 1.00 61.22 508 LYS A C 1
ATOM 4066 O O . LYS A 1 508 ? -13.444 7.014 22.102 1.00 61.22 508 LYS A O 1
ATOM 4071 N N . ALA A 1 509 ? -11.224 6.956 21.760 1.00 63.03 509 ALA A N 1
ATOM 4072 C CA . ALA A 1 509 ? -11.174 7.950 20.691 1.00 63.03 509 ALA A CA 1
ATOM 4073 C C . ALA A 1 509 ? -11.954 7.494 19.450 1.00 63.03 509 ALA A C 1
ATOM 4075 O O . ALA A 1 509 ? -12.822 8.221 18.970 1.00 63.03 509 ALA A O 1
ATOM 4076 N N . VAL A 1 510 ? -11.744 6.248 19.007 1.00 63.22 510 VAL A N 1
ATOM 4077 C CA . VAL A 1 510 ? -12.562 5.604 17.961 1.00 63.22 510 VAL A CA 1
ATOM 4078 C C . VAL A 1 510 ? -14.040 5.671 18.360 1.00 63.22 510 VAL A C 1
ATOM 4080 O O . VAL A 1 510 ? -14.897 6.123 17.603 1.00 63.22 510 VAL A O 1
ATOM 4083 N N . LYS A 1 511 ? -14.356 5.311 19.604 1.00 58.88 511 LYS A N 1
ATOM 4084 C CA . LYS A 1 511 ? -15.711 5.422 20.149 1.00 58.88 511 LYS A CA 1
ATOM 4085 C C . LYS A 1 511 ? -16.257 6.851 20.093 1.00 58.88 511 LYS A C 1
ATOM 4087 O O . LYS A 1 511 ? -17.419 7.001 19.744 1.00 58.88 511 LYS A O 1
ATOM 4092 N N . GLU A 1 512 ? -15.490 7.884 20.414 1.00 62.78 512 GLU A N 1
ATOM 4093 C CA . GLU A 1 512 ? -15.955 9.275 20.399 1.00 62.78 512 GLU A CA 1
ATOM 4094 C C . GLU A 1 512 ? -16.183 9.797 18.983 1.00 62.78 512 GLU A C 1
ATOM 4096 O O . GLU A 1 512 ? -17.253 10.353 18.728 1.00 62.78 512 GLU A O 1
ATOM 4101 N N . MET A 1 513 ? -15.250 9.540 18.060 1.00 61.81 513 MET A N 1
ATOM 4102 C CA . MET A 1 513 ? -15.389 9.903 16.644 1.00 61.81 513 MET A CA 1
ATOM 4103 C C . MET A 1 513 ? -16.674 9.328 16.047 1.00 61.81 513 MET A C 1
ATOM 4105 O O . MET A 1 513 ? -17.405 10.013 15.336 1.00 61.81 513 MET A O 1
ATOM 4109 N N . PHE A 1 514 ? -16.999 8.084 16.399 1.00 57.03 514 PHE A N 1
ATOM 4110 C CA . PHE A 1 514 ? -18.128 7.377 15.803 1.00 57.03 514 PHE A CA 1
ATOM 4111 C C . PHE A 1 514 ? -19.411 7.378 16.656 1.00 57.03 514 PHE A C 1
ATOM 4113 O O . PHE A 1 514 ? -20.472 7.015 16.147 1.00 57.03 514 PHE A O 1
ATOM 4120 N N . CYS A 1 515 ? -19.367 7.799 17.930 1.00 53.78 515 CYS A N 1
ATOM 4121 C CA . CYS A 1 515 ? -20.553 7.937 18.794 1.00 53.78 515 CYS A CA 1
ATOM 4122 C C . CYS A 1 515 ? -21.038 9.387 18.966 1.00 53.78 515 CYS A C 1
ATOM 4124 O O . CYS A 1 515 ? -22.245 9.561 19.122 1.00 53.78 515 CYS A O 1
ATOM 4126 N N . LYS A 1 516 ? -20.186 10.429 18.900 1.00 46.12 516 LYS A N 1
ATOM 4127 C CA . LYS A 1 516 ? -20.658 11.837 18.953 1.00 46.12 516 LYS A CA 1
ATOM 4128 C C . LYS A 1 516 ? -21.520 12.215 17.744 1.00 46.12 516 LYS A C 1
ATOM 4130 O O . LYS A 1 516 ? -22.468 12.980 17.904 1.00 46.12 516 LYS A O 1
ATOM 4135 N N . ALA A 1 517 ? -21.289 11.584 16.591 1.00 46.53 517 ALA A N 1
ATOM 4136 C CA . ALA A 1 517 ? -22.175 11.669 15.428 1.00 46.53 517 ALA A CA 1
ATOM 4137 C C . ALA A 1 517 ? -23.626 11.215 15.728 1.00 46.53 517 ALA A C 1
ATOM 4139 O O . ALA A 1 517 ? -24.557 11.632 15.042 1.00 46.53 517 ALA A O 1
ATOM 4140 N N . GLU A 1 518 ? -23.847 10.391 16.765 1.00 42.88 518 GLU A N 1
ATOM 4141 C CA . GLU A 1 518 ? -25.180 9.950 17.210 1.00 42.88 518 GLU A CA 1
ATOM 4142 C C . GLU A 1 518 ? -25.816 10.929 18.224 1.00 42.88 518 GLU A C 1
ATOM 4144 O O . GLU A 1 518 ? -27.041 10.987 18.312 1.00 42.88 518 GLU A O 1
ATOM 4149 N N . THR A 1 519 ? -25.020 11.717 18.963 1.00 39.56 519 THR A N 1
ATOM 4150 C CA . THR A 1 519 ? -25.513 12.688 19.964 1.00 39.56 519 THR A CA 1
ATOM 4151 C C . THR A 1 519 ? -25.829 14.051 19.347 1.00 39.56 519 THR A C 1
ATOM 4153 O O . THR A 1 519 ? -26.900 14.589 19.617 1.00 39.56 519 THR A O 1
ATOM 4156 N N . GLN A 1 520 ? -24.976 14.570 18.452 1.00 36.81 520 GLN A N 1
ATOM 4157 C CA . GLN A 1 520 ? -25.261 15.832 17.749 1.00 36.81 520 GLN A CA 1
ATOM 4158 C C . GLN A 1 520 ? -26.487 15.712 16.831 1.00 36.81 520 GLN A C 1
ATOM 4160 O O . GLN A 1 520 ? -27.340 16.590 16.839 1.00 36.81 520 GLN A O 1
ATOM 4165 N N . ARG A 1 521 ? -26.673 14.570 16.149 1.00 39.84 521 ARG A N 1
ATOM 4166 C CA . ARG A 1 521 ? -27.896 14.308 15.363 1.00 39.84 521 ARG A CA 1
ATOM 4167 C C . ARG A 1 521 ? -29.172 14.270 16.200 1.00 39.84 521 ARG A C 1
ATOM 4169 O O . ARG A 1 521 ? -30.233 14.624 15.696 1.00 39.84 521 ARG A O 1
ATOM 4176 N N . LYS A 1 522 ? -29.095 13.845 17.464 1.00 38.56 522 LYS A N 1
ATOM 4177 C CA . LYS A 1 522 ? -30.251 13.873 18.369 1.00 38.56 522 LYS A CA 1
ATOM 4178 C C . LYS A 1 522 ? -30.584 15.292 18.823 1.00 38.56 522 LYS A C 1
ATOM 4180 O O . LYS A 1 522 ? -31.761 15.604 18.887 1.00 38.56 522 LYS A O 1
ATOM 4185 N N . GLN A 1 523 ? -29.588 16.143 19.072 1.00 33.75 523 GLN A N 1
ATOM 4186 C CA . GLN A 1 523 ? -29.822 17.545 19.440 1.00 33.75 523 GLN A CA 1
ATOM 4187 C C . GLN A 1 523 ? -30.394 18.370 18.278 1.00 33.75 523 GLN A C 1
ATOM 4189 O O . GLN A 1 523 ? -31.352 19.099 18.494 1.00 33.75 523 GLN A O 1
ATOM 4194 N N . THR A 1 524 ? -29.927 18.186 17.037 1.00 30.67 524 THR A N 1
ATOM 4195 C CA . THR A 1 524 ? -30.511 18.887 15.872 1.00 30.67 524 THR A CA 1
ATOM 4196 C C . THR A 1 524 ? -31.959 18.469 15.585 1.00 30.67 524 THR A C 1
ATOM 4198 O O . THR A 1 524 ? -32.733 19.266 15.078 1.00 30.67 524 THR A O 1
ATOM 4201 N N . THR A 1 525 ? -32.360 17.244 15.953 1.00 33.16 525 THR A N 1
ATOM 4202 C CA . THR A 1 525 ? -33.757 16.781 15.800 1.00 33.16 525 THR A CA 1
ATOM 4203 C C . THR A 1 525 ? -34.674 17.285 16.929 1.00 33.16 525 THR A C 1
ATOM 4205 O O . THR A 1 525 ? -35.886 17.220 16.795 1.00 33.16 525 THR A O 1
ATOM 4208 N N . VAL A 1 526 ? -34.116 17.772 18.045 1.00 35.91 526 VAL A N 1
ATOM 4209 C CA . VAL A 1 526 ? -34.880 18.276 19.206 1.00 35.91 526 VAL A CA 1
ATOM 4210 C C . VAL A 1 526 ? -35.024 19.807 19.182 1.00 35.91 526 VAL A C 1
ATOM 4212 O O . VAL A 1 526 ? -35.840 20.337 19.914 1.00 35.91 526 VAL A O 1
ATOM 4215 N N . ILE A 1 527 ? -34.276 20.517 18.328 1.00 33.81 527 ILE A N 1
ATOM 4216 C CA . ILE A 1 527 ? -34.344 21.988 18.188 1.00 33.81 527 ILE A CA 1
ATOM 4217 C C . ILE A 1 527 ? -35.225 22.414 16.982 1.00 33.81 527 ILE A C 1
ATOM 4219 O O . ILE A 1 527 ? -35.430 23.596 16.745 1.00 33.81 527 ILE A O 1
ATOM 4223 N N . LEU A 1 528 ? -35.776 21.456 16.224 1.00 34.59 528 LEU A N 1
ATOM 4224 C CA . LEU A 1 528 ? -36.697 21.678 15.087 1.00 34.59 528 LEU A CA 1
ATOM 4225 C C . LEU A 1 528 ? -38.083 21.024 15.295 1.00 34.59 528 LEU A C 1
ATOM 4227 O O . LEU A 1 528 ? -38.762 20.668 14.333 1.00 34.59 528 LEU A O 1
ATOM 4231 N N . LEU A 1 529 ? -38.482 20.853 16.553 1.00 31.84 529 LEU A N 1
ATOM 4232 C CA . LEU A 1 529 ? -39.846 20.574 17.016 1.00 31.84 529 LEU A CA 1
ATOM 4233 C C . LEU A 1 529 ? -40.193 21.650 18.041 1.00 31.84 529 LEU A C 1
ATOM 4235 O O . LEU A 1 529 ? -41.378 22.036 18.077 1.00 31.84 529 LEU A O 1
#